Protein 7OTF (pdb70)

Organism: Homo sapiens (NCBI:txid9606)

Sequence (392 aa):
LPEHWTDMNHQLFCCCMVQLEPGQSEYNTIKDDKFTRTCSSYAIEKIERRIQNAFLWQQSYQVKKKKRQMDIKNDHKNNERRLLFHGTDADSVPYVNQQHGFNRSCKNAVSYGKGTYFAVDASYSAKDTTYSKPDSNGRKHMYVVRRVLTGVFTKGRRAGLVTPPPKNPHNPTDLFDSVTNNTRSPKLFVVFFDDNNQAYPEYLITFTALPEEHWTDMNHQLFCCMVQLEPGQSEYNTTIKDKFTTRTCCSSYAIEKIERIQNAFLWQQSYQVKKRQMDIKNDHKKNNERLLFHGTDADSVPYVNQQHGFNRSCAGKNAVSYGKGTYFAVDASYSAKDTTYSKPDSNGRKHMYVVRVLTGVFTKKGRRRAGLVTPPPKKNPHNPTDLFDSVTNNTRSSPKLFVVFFDNQAYPEYLITFTA

Solvent-accessible surface area: 19143 Å² total; per-residue (Å²): 126,22,173,80,22,74,125,23,115,192,120,73,71,33,50,36,115,12,102,86,59,110,92,45,22,55,67,8,62,85,74,0,45,185,48,1,89,94,66,54,43,85,63,0,23,5,0,0,1,0,34,16,38,67,11,1,36,14,57,44,138,8,2,29,105,83,19,131,73,77,125,2,47,101,60,5,13,34,8,14,42,33,133,37,18,70,38,10,13,57,55,2,20,16,31,38,113,162,64,81,70,58,60,0,114,10,15,50,2,6,49,22,0,47,96,4,2,100,86,92,59,0,123,49,42,125,107,30,92,4,18,0,0,0,0,63,0,0,1,10,51,41,30,131,4,143,81,45,19,47,20,3,15,47,82,71,111,170,77,86,26,60,20,38,10,0,0,0,38,66,72,234,68,23,104,29,0,0,5,0,46,15,20,2,10,0,0,11,10,6,0,4,0,45,108,111,30,173,124,29,60,134,24,114,175,130,73,64,34,50,29,116,16,112,91,61,114,87,51,16,59,86,8,84,78,51,0,40,170,50,4,99,95,60,58,33,82,70,0,24,21,1,0,2,2,34,21,32,71,18,1,51,35,43,55,161,13,17,51,76,100,18,104,177,114,144,4,55,92,62,5,1,33,8,16,42,35,133,38,18,72,43,10,15,63,56,3,24,12,19,41,78,46,63,168,13,101,85,23,36,2,123,2,8,29,2,3,45,24,0,47,62,4,3,112,84,120,56,0,126,48,46,122,110,35,90,6,18,0,0,0,0,64,0,0,0,7,41,40,32,121,7,147,46,45,7,50,24,1,26,50,85,76,107,169,74,85,24,63,17,38,11,0,0,0,28,60,67,121,67,30,105,8,0,0,5,0,42,10,37,10,10,0,0,19,17,6,0,7,0,34,120

InterPro domains:
  IPR002589 Macro domain [PF01661] (111-221)
  IPR002589 Macro domain [PF01661] (322-420)
  IPR002589 Macro domain [PS51154] (78-267)
  IPR002589 Macro domain [PS51154] (293-464)
  IPR002589 Macro domain [SM00506] (90-223)
  IPR002589 Macro domain [SM00506] (305-424)
  IPR012317 Poly(ADP-ribose) polymerase, catalytic domain [PF00644] (504-676)
  IPR012317 Poly(ADP-ribose) polymerase, catalytic domain [PS51059] (482-678)
  IPR043472 Macro domain-like [G3DSA:3.40.220.10] (54-269)
  IPR043472 Macro domain-like [G3DSA:3.40.220.10] (292-470)
  IPR043472 Macro domain-like [SSF52949] (75-265)
  IPR043472 Macro domain-like [SSF52949] (270-463)
  IPR052056 Mono-ADP-ribosyltransferase ARTD/PARP [PTHR14453] (480-677)

Nearest PDB structures (foldseek):
  7otf-assembly1_A  TM=1.005E+00  e=1.708E-47  Homo sapiens
  7z41-assembly1_A  TM=1.001E+00  e=9.135E-45  Homo sapiens
  3gey-assembly2_C  TM=9.813E-01  e=4.286E-42  Homo sapiens
  3se2-assembly2_B  TM=9.744E-01  e=9.469E-32  Homo sapiens
  6we2-assembly2_B  TM=9.718E-01  e=7.592E-30  Homo sapiens

Radius of gyration: 22.23 Å; Cα contacts (8 Å, |Δi|>4): 892; chains: 2; bounding box: 57×58×55 Å

Secondary structure (DSSP, 8-state):
--TTSPP-TT-SEEEEE--TTSHHHHHHHHHHHHHHTTSEEEEEEEEEEHHHHHHHHHHHHHHHHHHTSS---EEEEEEE-GGGHHHHHHH---TT-----TT-SSEEEESSHHHHTSTTTS---TTS-EEEEEEEE---SEEE--TT-SSPPBSSTTSTTSB-SEEES-SSS-SEEEE-STTSEEEEEEEEEE-/--TTSPP-TT-SEEEEE--TTSHHHHHHHHHHHHHHTTSEEEEEEEEEEHHHHHHHHHHHHHHHHHHSS---EEEEEEEE-GGGHHHHHHH---GGGPPPPSS-SSSSEEEESSHHHHTSTTTS---TTS-EEEEEEEEE--SEEE--TT-SSPPBSSTTSTTSB-SEEES-SSS--EEEE-STTSEEEEEEEEEE-

Foldseek 3Di:
DDPPDDDDPPDQWDKAWDDPPDPVNVVVVCLQCVFPVVWFFPTKIFTRHNVLVVLLVVVQVVLCVLLVHNPQKDKFKFWAEPVCVVVCSHQNFDLVDQDDQFQESFGKTFSHNNVNPPCSTQPQDPVQKGKMFTKIFRQRAEEAGGYHHLAAAAPDPVPGVRGRQWYANDPVDGGMIGGRDRSGMRRGMMTIIHD/DDPPDDDPVPDQWDWAWDDPPPPVVVVVVCQQCVQPVVWFFPTKTFIRGNVLVVLLVVVVVVLCVVQPPDPQKDWFKFWAEPVCVVVCSHFNFDLVPDDQDPAALESFGKTFSHNNVSPPCVTQPQDPVQKGKMFTKIARQRAEEAGHHHHLAAAAPDPVPGVRGRQWYANDPVDGGMIGGNDGSRMRRTMMTIIHD

Structure (mmCIF, N/CA/C/O backbone):
data_7OTF
#
_entry.id   7OTF
#
_cell.length_a   45.310
_cell.length_b   68.630
_cell.length_c   158.650
_cell.angle_alpha   90.000
_cell.angle_beta   90.000
_cell.angle_gamma   90.000
#
_symmetry.space_group_name_H-M   'P 21 21 21'
#
loop_
_entity.id
_entity.type
_entity.pdbx_description
1 polymer 'Protein mono-ADP-ribosyltransferase PARP15'
2 non-polymer 8-[(3-bromophenyl)methoxy]-4~{H}-thieno[2,3-c]isoquinolin-5-one
3 non-polymer 'DIMETHYL SULFOXIDE'
4 water water
#
loop_
_atom_site.group_PDB
_atom_site.id
_atom_site.type_symbol
_atom_site.label_atom_id
_atom_site.label_alt_id
_atom_site.label_comp_id
_atom_site.label_asym_id
_atom_site.label_entity_id
_atom_site.label_seq_id
_atom_site.pdbx_PDB_ins_code
_atom_site.Cartn_x
_atom_site.Cartn_y
_atom_site.Cartn_z
_atom_site.occupancy
_atom_site.B_iso_or_equiv
_atom_site.auth_seq_id
_atom_site.auth_comp_id
_atom_site.auth_asym_id
_atom_site.auth_atom_id
_atom_site.pdbx_PDB_model_num
ATOM 1 N N . LEU A 1 25 ? 36.504 -3.643 19.988 1.00 49.60 482 LEU A N 1
ATOM 2 C CA . LEU A 1 25 ? 36.362 -2.255 19.411 1.00 36.37 482 LEU A CA 1
ATOM 3 C C . LEU A 1 25 ? 37.048 -2.192 18.049 1.00 36.54 482 LEU A C 1
ATOM 4 O O . LEU A 1 25 ? 38.097 -2.800 17.844 1.00 45.53 482 LEU A O 1
ATOM 9 N N . PRO A 1 26 ? 36.474 -1.430 17.094 1.00 33.60 483 PRO A N 1
ATOM 10 C CA . PRO A 1 26 ? 36.901 -1.442 15.694 1.00 35.13 483 PRO A CA 1
ATOM 11 C C . PRO A 1 26 ? 38.376 -1.087 15.478 1.00 34.23 483 PRO A C 1
ATOM 12 O O . PRO A 1 26 ? 38.892 -0.247 16.185 1.00 33.13 483 PRO A O 1
ATOM 16 N N . GLU A 1 27 ? 38.986 -1.699 14.461 1.00 42.23 484 GLU A N 1
ATOM 17 C CA . GLU A 1 27 ? 40.442 -1.616 14.175 1.00 44.10 484 GLU A CA 1
ATOM 18 C C . GLU A 1 27 ? 40.835 -0.168 13.894 1.00 41.49 484 GLU A C 1
ATOM 19 O O . GLU A 1 27 ? 41.937 0.219 14.288 1.00 44.39 484 GLU A O 1
ATOM 25 N N . HIS A 1 28 ? 39.962 0.604 13.244 1.00 34.18 485 HIS A N 1
ATOM 26 C CA . HIS A 1 28 ? 40.276 1.980 12.777 1.00 32.97 485 HIS A CA 1
ATOM 27 C C . HIS A 1 28 ? 40.146 2.989 13.923 1.00 30.57 485 HIS A C 1
ATOM 28 O O . HIS A 1 28 ? 40.577 4.151 13.745 1.00 29.55 485 HIS A O 1
ATOM 35 N N . TRP A 1 29 ? 39.613 2.585 15.073 1.00 28.04 486 TRP A N 1
ATOM 36 C CA . TRP A 1 29 ? 39.626 3.453 16.274 1.00 22.34 486 TRP A CA 1
ATOM 37 C C . TRP A 1 29 ? 41.073 3.663 16.692 1.00 24.09 486 TRP A C 1
ATOM 38 O O . TRP A 1 29 ? 41.916 2.784 16.432 1.00 32.44 486 TRP A O 1
ATOM 49 N N . THR A 1 30 ? 41.333 4.770 17.358 1.00 21.56 487 THR A N 1
ATOM 50 C CA . THR A 1 30 ? 42.672 5.006 17.912 1.00 23.02 487 THR A CA 1
ATOM 51 C C . THR A 1 30 ? 42.619 4.748 19.418 1.00 22.79 487 THR A C 1
ATOM 52 O O . THR A 1 30 ? 41.532 4.725 20.019 1.00 25.87 487 THR A O 1
ATOM 56 N N . ASP A 1 31 ? 43.786 4.544 20.002 1.00 23.75 488 ASP A N 1
ATOM 57 C CA . ASP A 1 31 ? 43.910 4.144 21.423 1.00 25.85 488 ASP A CA 1
ATOM 58 C C . ASP A 1 31 ? 43.306 5.223 22.310 1.00 26.95 488 ASP A C 1
ATOM 59 O O . ASP A 1 31 ? 43.485 6.431 22.020 1.00 30.95 488 ASP A O 1
ATOM 64 N N . MET A 1 32 ? 42.669 4.793 23.396 1.00 29.37 489 MET A N 1
ATOM 65 C CA . MET A 1 32 ? 41.997 5.715 24.336 1.00 32.92 489 MET A CA 1
ATOM 66 C C . MET A 1 32 ? 42.590 5.659 25.743 1.00 29.29 489 MET A C 1
ATOM 67 O O . MET A 1 32 ? 41.912 6.146 26.661 1.00 31.08 489 MET A O 1
ATOM 72 N N . ASN A 1 33 ? 43.813 5.158 25.913 1.00 29.93 490 ASN A N 1
ATOM 73 C CA . ASN A 1 33 ? 44.506 5.157 27.226 1.00 27.57 490 ASN A CA 1
ATOM 74 C C . ASN A 1 33 ? 43.565 4.562 28.273 1.00 27.84 490 ASN A C 1
ATOM 75 O O . ASN A 1 33 ? 43.411 5.192 29.326 1.00 32.61 490 ASN A O 1
ATOM 80 N N . HIS A 1 34 ? 42.939 3.418 27.956 1.00 26.80 491 HIS A N 1
ATOM 81 C CA . HIS A 1 34 ? 42.088 2.593 28.863 1.00 30.15 491 HIS A CA 1
ATOM 82 C C . HIS A 1 34 ? 40.798 3.326 29.228 1.00 32.73 491 HIS A C 1
ATOM 83 O O . HIS A 1 34 ? 40.128 2.872 30.176 1.00 43.66 491 HIS A O 1
ATOM 90 N N . GLN A 1 35 ? 40.428 4.381 28.495 1.00 28.05 492 GLN A N 1
ATOM 91 C CA . GLN A 1 35 ? 39.116 5.050 28.690 1.00 24.85 492 GLN A CA 1
ATOM 92 C C . GLN A 1 35 ? 38.092 4.526 27.690 1.00 22.75 492 GLN A C 1
ATOM 93 O O . GLN A 1 35 ? 38.470 3.857 26.735 1.00 26.19 492 GLN A O 1
ATOM 99 N N . LEU A 1 36 ? 36.830 4.869 27.902 1.00 23.50 493 LEU A N 1
ATOM 100 C CA . LEU A 1 36 ? 35.697 4.247 27.169 1.00 25.80 493 LEU A CA 1
ATOM 101 C C . LEU A 1 36 ? 35.002 5.251 26.244 1.00 22.81 493 LEU A C 1
ATOM 102 O O . LEU A 1 36 ? 34.090 4.831 25.521 1.00 24.84 493 LEU A O 1
ATOM 107 N N . PHE A 1 37 ? 35.404 6.514 26.260 1.00 23.21 494 PHE A N 1
ATOM 108 C CA . PHE A 1 37 ? 34.766 7.558 25.431 1.00 22.09 494 PHE A CA 1
ATOM 109 C C . PHE A 1 37 ? 35.793 8.592 25.003 1.00 22.46 494 PHE A C 1
ATOM 110 O O . PHE A 1 37 ? 36.523 9.148 25.828 1.00 25.49 494 PHE A O 1
ATOM 118 N N . CYS A 1 38 ? 35.867 8.819 23.710 1.00 20.17 495 CYS A N 1
ATOM 119 C CA A CYS A 1 38 ? 36.677 9.941 23.194 0.25 21.52 495 CYS A CA 1
ATOM 120 C CA B CYS A 1 38 ? 36.765 9.851 23.132 0.25 19.51 495 CYS A CA 1
ATOM 121 C CA C CYS A 1 38 ? 36.766 9.846 23.125 0.50 21.30 495 CYS A CA 1
ATOM 122 C C . CYS A 1 38 ? 36.169 10.361 21.818 1.00 20.40 495 CYS A C 1
ATOM 123 O O . CYS A 1 38 ? 35.664 9.537 21.063 1.00 21.37 495 CYS A O 1
ATOM 130 N N . MET A 1 39 ? 36.271 11.658 21.589 1.00 20.17 496 MET A N 1
ATOM 131 C CA . MET A 1 39 ? 35.962 12.272 20.290 1.00 18.89 496 MET A CA 1
ATOM 132 C C . MET A 1 39 ? 37.302 12.525 19.613 1.00 18.83 496 MET A C 1
ATOM 133 O O . MET A 1 39 ? 38.106 13.292 20.170 1.00 22.82 496 MET A O 1
ATOM 138 N N . VAL A 1 40 ? 37.528 11.935 18.450 1.00 18.45 497 VAL A N 1
ATOM 139 C CA . VAL A 1 40 ? 38.863 12.004 17.794 1.00 18.83 497 VAL A CA 1
ATOM 140 C C . VAL A 1 40 ? 38.720 12.851 16.525 1.00 19.23 497 VAL A C 1
ATOM 141 O O . VAL A 1 40 ? 38.045 12.413 15.575 1.00 20.61 497 VAL A O 1
ATOM 145 N N . GLN A 1 41 ? 39.383 14.006 16.476 1.00 20.12 498 GLN A N 1
ATOM 146 C CA . GLN A 1 41 ? 39.357 14.839 15.254 1.00 20.59 498 GLN A CA 1
ATOM 147 C C . GLN A 1 41 ? 40.114 14.102 14.152 1.00 20.22 498 GLN A C 1
ATOM 148 O O . GLN A 1 41 ? 41.267 13.675 14.384 1.00 22.30 498 GLN A O 1
ATOM 154 N N . LEU A 1 42 ? 39.514 13.957 12.985 1.00 20.36 499 LEU A N 1
ATOM 155 C CA . LEU A 1 42 ? 40.121 13.237 11.848 1.00 22.30 499 LEU A CA 1
ATOM 156 C C . LEU A 1 42 ? 41.110 14.153 11.157 1.00 25.27 499 LEU A C 1
ATOM 157 O O . LEU A 1 42 ? 40.876 15.386 11.095 1.00 24.81 499 LEU A O 1
ATOM 162 N N . GLU A 1 43 ? 42.153 13.516 10.632 1.00 25.77 500 GLU A N 1
ATOM 163 C CA . GLU A 1 43 ? 43.185 14.119 9.781 1.00 29.50 500 GLU A CA 1
ATOM 164 C C . GLU A 1 43 ? 42.638 14.298 8.374 1.00 28.19 500 GLU A C 1
ATOM 165 O O . GLU A 1 43 ? 42.379 13.309 7.687 1.00 30.43 500 GLU A O 1
ATOM 171 N N . PRO A 1 44 ? 42.487 15.552 7.896 1.00 28.06 501 PRO A N 1
ATOM 172 C CA . PRO A 1 44 ? 42.141 15.803 6.499 1.00 31.02 501 PRO A CA 1
ATOM 173 C C . PRO A 1 44 ? 43.126 15.113 5.540 1.00 34.40 501 PRO A C 1
ATOM 174 O O . PRO A 1 44 ? 44.321 15.022 5.832 1.00 39.39 501 PRO A O 1
ATOM 178 N N . GLY A 1 45 ? 42.595 14.614 4.429 1.00 29.39 502 GLY A N 1
ATOM 179 C CA . GLY A 1 45 ? 43.381 14.044 3.325 1.00 30.13 502 GLY A CA 1
ATOM 180 C C . GLY A 1 45 ? 43.703 12.573 3.526 1.00 29.13 502 GLY A C 1
ATOM 181 O O . GLY A 1 45 ? 44.205 11.977 2.577 1.00 35.26 502 GLY A O 1
ATOM 182 N N . GLN A 1 46 ? 43.380 11.996 4.686 1.00 30.55 503 GLN A N 1
ATOM 183 C CA . GLN A 1 46 ? 43.537 10.543 4.938 1.00 30.74 503 GLN A CA 1
ATOM 184 C C . GLN A 1 46 ? 42.251 9.834 4.550 1.00 31.78 503 GLN A C 1
ATOM 185 O O . GLN A 1 46 ? 41.210 10.502 4.493 1.00 30.05 503 GLN A O 1
ATOM 191 N N . SER A 1 47 ? 42.352 8.550 4.240 1.00 30.19 504 SER A N 1
ATOM 192 C CA . SER A 1 47 ? 41.292 7.716 3.625 1.00 34.72 504 SER A CA 1
ATOM 193 C C . SER A 1 47 ? 39.987 7.892 4.405 1.00 30.19 504 SER A C 1
ATOM 194 O O . SER A 1 47 ? 38.942 8.078 3.787 1.00 31.55 504 SER A O 1
ATOM 197 N N . GLU A 1 48 ? 40.053 7.856 5.730 1.00 26.62 505 GLU A N 1
ATOM 198 C CA . GLU A 1 48 ? 38.834 7.863 6.568 1.00 23.97 505 GLU A CA 1
ATOM 199 C C . GLU A 1 48 ? 38.106 9.210 6.410 1.00 25.10 505 GLU A C 1
ATOM 200 O O . GLU A 1 48 ? 36.913 9.241 6.113 1.00 25.68 505 GLU A O 1
ATOM 206 N N . TYR A 1 49 ? 38.803 10.313 6.638 1.00 21.66 506 TYR A N 1
ATOM 207 C CA . TYR A 1 49 ? 38.249 11.679 6.481 1.00 22.81 506 TYR A CA 1
ATOM 208 C C . TYR A 1 49 ? 37.694 11.830 5.064 1.00 23.20 506 TYR A C 1
ATOM 209 O O . TYR A 1 49 ? 36.587 12.349 4.889 1.00 22.07 506 TYR A O 1
ATOM 218 N N . ASN A 1 50 ? 38.444 11.389 4.060 1.00 24.88 507 ASN A N 1
ATOM 219 C CA . ASN A 1 50 ? 38.040 11.560 2.644 1.00 25.85 507 ASN A CA 1
ATOM 220 C C . ASN A 1 50 ? 36.705 10.849 2.403 1.00 24.73 507 ASN A C 1
ATOM 221 O O . ASN A 1 50 ? 35.845 11.399 1.709 1.00 24.60 507 ASN A O 1
ATOM 226 N N . THR A 1 51 ? 36.551 9.655 2.946 1.00 24.87 508 THR A N 1
ATOM 227 C CA . THR A 1 51 ? 35.370 8.791 2.723 1.00 26.49 508 THR A CA 1
ATOM 228 C C . THR A 1 51 ? 34.179 9.526 3.334 1.00 22.13 508 THR A C 1
ATOM 229 O O . THR A 1 51 ? 33.144 9.642 2.670 1.00 22.45 508 THR A O 1
ATOM 233 N N . ILE A 1 52 ? 34.337 10.060 4.542 1.00 21.35 509 ILE A N 1
ATOM 234 C CA . ILE A 1 52 ? 33.171 10.687 5.227 1.00 21.19 509 ILE A CA 1
ATOM 235 C C . ILE A 1 52 ? 32.864 12.027 4.550 1.00 20.78 509 ILE A C 1
ATOM 236 O O . ILE A 1 52 ? 31.699 12.374 4.356 1.00 20.59 509 ILE A O 1
ATOM 241 N N . LYS A 1 53 ? 33.887 12.778 4.196 1.00 19.63 510 LYS A N 1
ATOM 242 C CA . LYS A 1 53 ? 33.661 14.083 3.554 1.00 20.35 510 LYS A CA 1
ATOM 243 C C . LYS A 1 53 ? 32.915 13.886 2.232 1.00 20.71 510 LYS A C 1
ATOM 244 O O . LYS A 1 53 ? 31.973 14.662 1.968 1.00 23.13 510 LYS A O 1
ATOM 250 N N . ASP A 1 54 ? 33.282 12.877 1.447 1.00 19.71 511 ASP A N 1
ATOM 251 C CA A ASP A 1 54 ? 32.625 12.568 0.147 0.50 20.39 511 ASP A CA 1
ATOM 252 C CA B ASP A 1 54 ? 32.629 12.554 0.149 0.50 19.80 511 ASP A CA 1
ATOM 253 C C . ASP A 1 54 ? 31.134 12.265 0.364 1.00 21.15 511 ASP A C 1
ATOM 254 O O . ASP A 1 54 ? 30.322 12.640 -0.497 1.00 21.13 511 ASP A O 1
ATOM 263 N N . LYS A 1 55 ? 30.783 11.559 1.440 1.00 20.94 512 LYS A N 1
ATOM 264 C CA . LYS A 1 55 ? 29.361 11.208 1.692 1.00 19.58 512 LYS A CA 1
ATOM 265 C C . LYS A 1 55 ? 28.572 12.507 1.884 1.00 19.37 512 LYS A C 1
ATOM 266 O O . LYS A 1 55 ? 27.421 12.606 1.453 1.00 21.34 512 LYS A O 1
ATOM 272 N N . PHE A 1 56 ? 29.168 13.458 2.591 1.00 18.92 513 PHE A N 1
ATOM 273 C CA . PHE A 1 56 ? 28.578 14.790 2.859 1.00 18.65 513 PHE A CA 1
ATOM 274 C C . PHE A 1 56 ? 28.546 15.618 1.578 1.00 18.75 513 PHE A C 1
ATOM 275 O O . PHE A 1 56 ? 27.452 16.165 1.266 1.00 19.10 513 PHE A O 1
ATOM 283 N N . THR A 1 57 ? 29.644 15.700 0.828 1.00 21.73 514 THR A N 1
ATOM 284 C CA . THR A 1 57 ? 29.719 16.582 -0.384 1.00 20.62 514 THR A CA 1
ATOM 285 C C . THR A 1 57 ? 28.906 16.088 -1.546 1.00 20.47 514 THR A C 1
ATOM 286 O O . THR A 1 57 ? 28.592 16.912 -2.397 1.00 20.00 514 THR A O 1
ATOM 290 N N . ARG A 1 58 ? 28.486 14.845 -1.496 1.00 21.15 515 ARG A N 1
ATOM 291 C CA . ARG A 1 58 ? 27.611 14.297 -2.549 1.00 24.16 515 ARG A CA 1
ATOM 292 C C . ARG A 1 58 ? 26.383 15.210 -2.649 1.00 22.78 515 ARG A C 1
ATOM 293 O O . ARG A 1 58 ? 25.918 15.453 -3.752 1.00 26.22 515 ARG A O 1
ATOM 301 N N . THR A 1 59 ? 25.876 15.719 -1.528 1.00 20.84 516 THR A N 1
ATOM 302 C CA . THR A 1 59 ? 24.688 16.614 -1.548 1.00 21.18 516 THR A CA 1
ATOM 303 C C . THR A 1 59 ? 24.909 17.981 -0.869 1.00 20.77 516 THR A C 1
ATOM 304 O O . THR A 1 59 ? 24.023 18.827 -1.044 1.00 21.47 516 THR A O 1
ATOM 308 N N . CYS A 1 60 ? 26.043 18.226 -0.197 1.00 18.62 517 CYS A N 1
ATOM 309 C CA . CYS A 1 60 ? 26.305 19.463 0.588 1.00 19.61 517 CYS A CA 1
ATOM 310 C C . CYS A 1 60 ? 27.627 20.092 0.143 1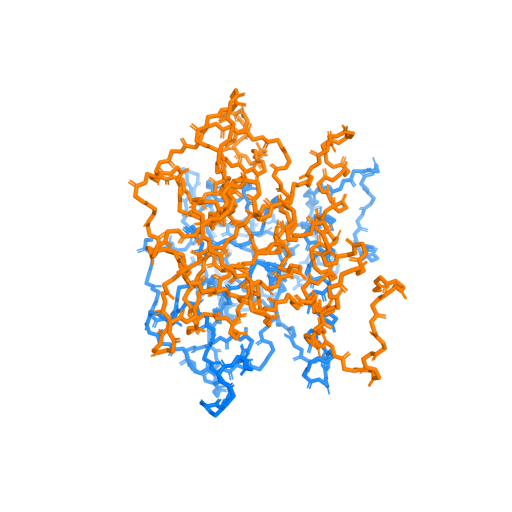.00 18.15 517 CYS A C 1
ATOM 311 O O . CYS A 1 60 ? 28.311 20.674 0.981 1.00 19.71 517 CYS A O 1
ATOM 314 N N . SER A 1 61 ? 27.898 20.068 -1.151 1.00 19.52 518 SER A N 1
ATOM 315 C CA . SER A 1 61 ? 29.179 20.601 -1.678 1.00 17.53 518 SER A CA 1
ATOM 316 C C . SER A 1 61 ? 29.235 22.125 -1.534 1.00 18.84 518 SER A C 1
ATOM 317 O O . SER A 1 61 ? 30.333 22.644 -1.657 1.00 21.56 518 SER A O 1
ATOM 320 N N . SER A 1 62 ? 28.116 22.827 -1.292 1.00 19.89 519 SER A N 1
ATOM 321 C CA . SER A 1 62 ? 28.119 24.315 -1.155 1.00 20.66 519 SER A CA 1
ATOM 322 C C . SER A 1 62 ? 28.428 24.742 0.286 1.00 20.34 519 SER A C 1
ATOM 323 O O . SER A 1 62 ? 28.572 25.943 0.528 1.00 23.43 519 SER A O 1
ATOM 326 N N . TYR A 1 63 ? 28.553 23.804 1.220 1.00 19.46 520 TYR A N 1
ATOM 327 C CA . TYR A 1 63 ? 28.832 24.121 2.639 1.00 21.45 520 TYR A CA 1
ATOM 328 C C . TYR A 1 63 ? 30.348 24.214 2.859 1.00 22.37 520 TYR A C 1
ATOM 329 O O . TYR A 1 63 ? 31.127 24.006 1.914 1.00 24.56 520 TYR A O 1
ATOM 338 N N . ALA A 1 64 ? 30.740 24.605 4.067 1.00 25.94 521 ALA A N 1
ATOM 339 C CA . ALA A 1 64 ? 32.145 24.668 4.505 1.00 25.35 521 ALA A CA 1
ATOM 340 C C . ALA A 1 64 ? 32.322 23.731 5.690 1.00 24.15 521 ALA A C 1
ATOM 341 O O . ALA A 1 64 ? 31.650 23.930 6.710 1.00 24.87 521 ALA A O 1
ATOM 343 N N . ILE A 1 65 ? 33.233 22.767 5.565 1.00 23.92 522 ILE A N 1
ATOM 344 C CA . ILE A 1 65 ? 33.510 21.779 6.639 1.00 23.60 522 ILE A CA 1
ATOM 345 C C . ILE A 1 65 ? 34.606 22.365 7.522 1.00 21.40 522 ILE A C 1
ATOM 346 O O . ILE A 1 65 ? 35.712 22.620 7.026 1.00 29.04 522 ILE A O 1
ATOM 351 N N . GLU A 1 66 ? 34.306 22.546 8.803 1.00 22.24 523 GLU A N 1
ATOM 352 C CA . GLU A 1 66 ? 35.312 22.981 9.802 1.00 22.01 523 GLU A CA 1
ATOM 353 C C . GLU A 1 66 ? 36.128 21.775 10.263 1.00 21.40 523 GLU A C 1
ATOM 354 O O . GLU A 1 66 ? 37.361 21.849 10.325 1.00 25.24 523 GLU A O 1
ATOM 360 N N . LYS A 1 67 ? 35.460 20.703 10.654 1.00 18.94 524 LYS A N 1
ATOM 361 C CA . LYS A 1 67 ? 36.148 19.471 11.110 1.00 20.59 524 LYS A CA 1
ATOM 362 C C . LYS A 1 67 ? 35.184 18.289 11.090 1.00 18.79 524 LYS A C 1
ATOM 363 O O . LYS A 1 67 ? 33.950 18.472 11.002 1.00 18.64 524 LYS A O 1
ATOM 369 N N . ILE A 1 68 ? 35.772 17.116 11.116 1.00 18.37 525 ILE A N 1
ATOM 370 C CA . ILE A 1 68 ? 35.053 15.830 11.241 1.00 17.54 525 ILE A CA 1
ATOM 371 C C . ILE A 1 68 ? 35.670 15.100 12.421 1.00 17.10 525 ILE A C 1
ATOM 372 O O . ILE A 1 68 ? 36.893 14.979 12.472 1.00 20.31 525 ILE A O 1
ATOM 377 N N . GLU A 1 69 ? 34.841 14.612 13.327 1.00 17.99 526 GLU A N 1
ATOM 378 C CA . GLU A 1 69 ? 35.298 13.848 14.499 1.00 17.30 526 GLU A CA 1
ATOM 379 C C . GLU A 1 69 ? 34.734 12.439 14.448 1.00 16.76 526 GLU A C 1
ATOM 380 O O . GLU A 1 69 ? 33.555 12.273 14.166 1.00 17.95 526 GLU A O 1
ATOM 386 N N . ARG A 1 70 ? 35.561 11.467 14.786 1.00 17.38 527 ARG A N 1
ATOM 387 C CA A ARG A 1 70 ? 35.112 10.077 15.001 0.50 17.95 527 ARG A CA 1
ATOM 388 C CA B ARG A 1 70 ? 35.162 10.063 15.014 0.50 17.78 527 ARG A CA 1
ATOM 389 C C . ARG A 1 70 ? 34.672 9.939 16.458 1.00 18.22 527 ARG A C 1
ATOM 390 O O . ARG A 1 70 ? 35.411 10.314 17.372 1.00 19.16 527 ARG A O 1
ATOM 405 N N . ILE A 1 71 ? 33.469 9.418 16.642 1.00 17.08 528 ILE A N 1
ATOM 406 C CA . ILE A 1 71 ? 32.901 9.181 17.986 1.00 17.00 528 ILE A CA 1
ATOM 407 C C . ILE A 1 71 ? 33.316 7.782 18.431 1.00 16.47 528 ILE A C 1
ATOM 408 O O . ILE A 1 71 ? 32.914 6.790 17.791 1.00 18.17 528 ILE A O 1
ATOM 413 N N . GLN A 1 72 ? 34.133 7.708 19.473 1.00 16.66 529 GLN A N 1
ATOM 414 C CA . GLN A 1 72 ? 34.550 6.410 20.037 1.00 17.74 529 GLN A CA 1
ATOM 415 C C . GLN A 1 72 ? 33.871 6.254 21.385 1.00 16.73 529 GLN A C 1
ATOM 416 O O . GLN A 1 72 ? 34.365 6.755 22.379 1.00 18.45 529 GLN A O 1
ATOM 422 N N . ASN A 1 73 ? 32.711 5.608 21.378 1.00 17.26 530 ASN A N 1
ATOM 423 C CA . ASN A 1 73 ? 31.923 5.433 22.611 1.00 17.56 530 ASN A CA 1
ATOM 424 C C . ASN A 1 73 ? 31.742 3.923 22.814 1.00 16.96 530 ASN A C 1
ATOM 425 O O . ASN A 1 73 ? 30.930 3.305 22.111 1.00 17.60 530 ASN A O 1
ATOM 430 N N . ALA A 1 74 ? 32.580 3.318 23.653 1.00 18.12 531 ALA A N 1
ATOM 431 C CA . ALA A 1 74 ? 32.652 1.846 23.780 1.00 18.48 531 ALA A CA 1
ATOM 432 C C . ALA A 1 74 ? 31.284 1.311 24.189 1.00 17.38 531 ALA A C 1
ATOM 433 O O . ALA A 1 74 ? 30.878 0.299 23.640 1.00 19.02 531 ALA A O 1
ATOM 435 N N . PHE A 1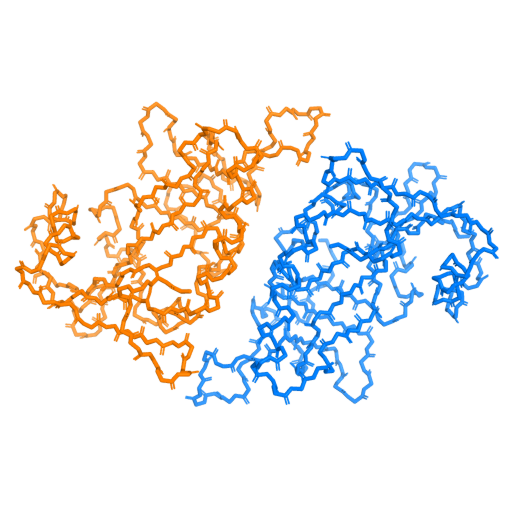 75 ? 30.638 1.949 25.151 1.00 17.15 532 PHE A N 1
ATOM 436 C CA . PHE A 1 75 ? 29.353 1.432 25.671 1.00 16.85 532 PHE A CA 1
ATOM 437 C C . PHE A 1 75 ? 28.272 1.472 24.583 1.00 17.22 532 PHE A C 1
ATOM 438 O O . PHE A 1 75 ? 27.509 0.490 24.410 1.00 17.65 532 PHE A O 1
ATOM 446 N N . LEU A 1 76 ? 28.150 2.591 23.899 1.00 16.32 533 LEU A N 1
ATOM 447 C CA . LEU A 1 76 ? 27.130 2.715 22.835 1.00 16.98 533 LEU A CA 1
ATOM 448 C C . LEU A 1 76 ? 27.420 1.711 21.731 1.00 16.97 533 LEU A C 1
ATOM 449 O O . LEU A 1 76 ? 26.480 1.127 21.160 1.00 17.52 533 LEU A O 1
ATOM 454 N N . TRP A 1 77 ? 28.700 1.540 21.409 1.00 16.54 534 TRP A N 1
ATOM 455 C CA . TRP A 1 77 ? 29.082 0.611 20.328 1.00 17.70 534 TRP A CA 1
ATOM 456 C C . TRP A 1 77 ? 28.663 -0.809 20.736 1.00 15.60 534 TRP A C 1
ATOM 457 O O . TRP A 1 77 ? 28.124 -1.541 19.903 1.00 17.51 534 TRP A O 1
ATOM 468 N N . GLN A 1 78 ? 28.986 -1.193 21.966 1.00 17.23 535 GLN A N 1
ATOM 469 C CA A GLN A 1 78 ? 28.675 -2.536 22.527 0.50 18.07 535 GLN A CA 1
ATOM 470 C CA B GLN A 1 78 ? 28.683 -2.558 22.443 0.50 16.50 535 GLN A CA 1
ATOM 471 C C . GLN A 1 78 ? 27.171 -2.816 22.377 1.00 15.87 535 GLN A C 1
ATOM 472 O O . GLN A 1 78 ? 26.764 -3.876 21.854 1.00 16.84 535 GLN A O 1
ATOM 483 N N . SER A 1 79 ? 26.348 -1.877 22.834 1.00 16.42 536 SER A N 1
ATOM 484 C CA . SER A 1 79 ? 24.880 -2.085 22.858 1.00 15.48 536 SER A CA 1
ATOM 485 C C . SER A 1 79 ? 24.352 -2.168 21.425 1.00 15.29 536 SER A C 1
ATOM 486 O O . SER A 1 79 ? 23.468 -2.992 21.121 1.00 16.88 536 SER A O 1
ATOM 489 N N . TYR A 1 80 ? 24.874 -1.344 20.541 1.00 15.87 537 TYR A N 1
ATOM 490 C CA . TYR A 1 80 ? 24.490 -1.332 19.120 1.00 16.47 537 TYR A CA 1
ATOM 491 C C . TYR A 1 80 ? 24.869 -2.662 18.470 1.00 16.46 537 TYR A C 1
ATOM 492 O O . TYR A 1 80 ? 24.095 -3.235 17.679 1.00 16.45 537 TYR A O 1
ATOM 501 N N . GLN A 1 81 ? 26.108 -3.119 18.706 1.00 16.72 538 GLN A N 1
ATOM 502 C CA . GLN A 1 81 ? 26.580 -4.372 18.070 1.00 16.65 538 GLN A CA 1
ATOM 503 C C . GLN A 1 81 ? 25.755 -5.565 18.557 1.00 16.51 538 GLN A C 1
ATOM 504 O O . GLN A 1 81 ? 25.512 -6.453 17.734 1.00 18.65 538 GLN A O 1
ATOM 510 N N . VAL A 1 82 ? 25.358 -5.583 19.824 1.00 16.48 539 VAL A N 1
ATOM 511 C CA . VAL A 1 82 ? 24.467 -6.667 20.310 1.00 17.61 539 VAL A CA 1
ATOM 512 C C . VAL A 1 82 ? 23.157 -6.608 19.520 1.00 16.54 539 VAL A C 1
ATOM 513 O O . VAL A 1 82 ? 22.679 -7.663 19.040 1.00 18.17 539 VAL A O 1
ATOM 517 N N . LYS A 1 83 ? 22.592 -5.419 19.340 1.00 16.73 540 LYS A N 1
ATOM 518 C CA A LYS A 1 83 ? 21.323 -5.302 18.581 0.25 16.16 540 LYS A CA 1
ATOM 519 C CA B LYS A 1 83 ? 21.331 -5.243 18.567 0.25 17.05 540 LYS A CA 1
ATOM 520 C CA C LYS A 1 83 ? 21.328 -5.293 18.580 0.50 16.93 540 LYS A CA 1
ATOM 521 C C . LYS A 1 83 ? 21.543 -5.717 17.122 1.00 15.85 540 LYS A C 1
ATOM 522 O O . LYS A 1 83 ? 20.654 -6.361 16.559 1.00 18.54 540 LYS A O 1
ATOM 538 N N . LYS A 1 84 ? 22.695 -5.390 16.542 1.00 16.69 541 LYS A N 1
ATOM 539 C CA . LYS A 1 84 ? 22.968 -5.810 15.152 1.00 16.18 541 LYS A CA 1
ATOM 540 C C . LYS A 1 84 ? 23.013 -7.338 15.071 1.00 17.21 541 LYS A C 1
ATOM 541 O O . LYS A 1 84 ? 22.433 -7.922 14.108 1.00 19.24 541 LYS A O 1
ATOM 547 N N . ARG A 1 85 ? 23.737 -7.979 15.984 1.00 17.24 542 ARG A N 1
ATOM 548 C CA . ARG A 1 85 ? 23.857 -9.456 15.950 1.00 19.06 542 ARG A CA 1
ATOM 549 C C . ARG A 1 85 ? 22.459 -10.068 16.078 1.00 17.82 542 ARG A C 1
ATOM 550 O O . ARG A 1 85 ? 22.160 -11.018 15.351 1.00 19.83 542 ARG A O 1
ATOM 558 N N . GLN A 1 86 ? 21.625 -9.516 16.955 1.00 17.69 543 GLN A N 1
ATOM 559 C CA . GLN A 1 86 ? 20.247 -10.020 17.144 1.00 17.99 543 GLN A CA 1
ATOM 560 C C . GLN A 1 86 ? 19.430 -9.808 15.860 1.00 18.89 543 GLN A C 1
ATOM 561 O O . GLN A 1 86 ? 18.728 -10.746 15.444 1.00 20.12 543 GLN A O 1
ATOM 567 N N . MET A 1 87 ? 19.514 -8.628 15.239 1.00 17.73 544 MET A N 1
ATOM 568 C CA . MET A 1 87 ? 18.725 -8.348 14.017 1.00 18.48 544 MET A CA 1
ATOM 569 C C . MET A 1 87 ? 19.223 -9.228 12.865 1.00 18.97 544 MET A C 1
ATOM 570 O O . MET A 1 87 ? 18.390 -9.715 12.059 1.00 21.20 544 MET A O 1
ATOM 575 N N . ASP A 1 88 ? 20.525 -9.514 12.814 1.00 19.91 545 ASP A N 1
ATOM 576 C CA . ASP A 1 88 ? 21.094 -10.395 11.761 1.00 22.10 545 ASP A CA 1
ATOM 577 C C . ASP A 1 88 ? 20.520 -11.811 11.944 1.00 22.13 545 ASP A C 1
ATOM 578 O O . ASP A 1 88 ? 20.169 -12.448 10.945 1.00 25.90 545 ASP A O 1
ATOM 583 N N . ILE A 1 89 ? 20.403 -12.278 13.185 1.00 21.66 546 ILE A N 1
ATOM 584 C CA . ILE A 1 89 ? 19.782 -13.604 13.463 1.00 23.71 546 ILE A CA 1
ATOM 585 C C . ILE A 1 89 ? 18.301 -13.553 13.073 1.00 24.01 546 ILE A C 1
ATOM 586 O O . ILE A 1 89 ? 17.832 -14.466 12.348 1.00 28.92 546 ILE A O 1
ATOM 591 N N . LYS A 1 90 ? 17.573 -12.550 13.559 1.00 24.05 547 LYS A N 1
ATOM 592 C CA . LYS A 1 90 ? 16.101 -12.494 13.402 1.00 24.86 547 LYS A CA 1
ATOM 593 C C . LYS A 1 90 ? 15.770 -12.482 11.911 1.00 24.72 547 LYS A C 1
ATOM 594 O O . LYS A 1 90 ? 14.804 -13.119 11.501 1.00 29.97 547 LYS A O 1
ATOM 600 N N . ASN A 1 91 ? 16.475 -11.656 11.146 1.00 24.90 548 ASN A N 1
ATOM 601 C CA . ASN A 1 91 ? 16.157 -11.400 9.721 1.00 26.42 548 ASN A CA 1
ATOM 602 C C . ASN A 1 91 ? 16.824 -12.443 8.826 1.00 29.49 548 ASN A C 1
ATOM 603 O O . ASN A 1 91 ? 16.459 -12.488 7.648 1.00 38.43 548 ASN A O 1
ATOM 608 N N . ASP A 1 92 ? 17.741 -13.248 9.369 1.00 29.95 549 ASP A N 1
ATOM 609 C CA . ASP A 1 92 ? 18.428 -14.372 8.670 1.00 38.07 549 ASP A CA 1
ATOM 610 C C . ASP A 1 92 ? 19.193 -13.816 7.463 1.00 38.42 549 ASP A C 1
ATOM 611 O O . ASP A 1 92 ? 19.157 -14.438 6.400 1.00 46.28 549 ASP A O 1
ATOM 616 N N . HIS A 1 93 ? 19.815 -12.646 7.623 1.00 42.59 550 HIS A N 1
ATOM 617 C CA . HIS A 1 93 ? 20.716 -11.996 6.631 1.00 45.13 550 HIS A CA 1
ATOM 618 C C . HIS A 1 93 ? 21.426 -10.840 7.334 1.00 50.81 550 HIS A C 1
ATOM 619 O O . HIS A 1 93 ? 20.916 -10.389 8.394 1.00 45.72 550 HIS A O 1
ATOM 626 N N . LYS A 1 94 ? 22.556 -10.398 6.773 1.00 56.36 551 LYS A N 1
ATOM 627 C CA . LYS A 1 94 ? 23.451 -9.375 7.378 1.00 58.97 551 LYS A CA 1
ATOM 628 C C . LYS A 1 94 ? 23.416 -8.091 6.537 1.00 54.67 551 LYS A C 1
ATOM 629 O O . LYS A 1 94 ? 24.466 -7.425 6.445 1.00 76.17 551 LYS A O 1
ATOM 631 N N . ASN A 1 95 ? 22.254 -7.746 5.971 1.00 48.89 552 ASN A N 1
ATOM 632 C CA . ASN A 1 95 ? 22.040 -6.483 5.209 1.00 44.77 552 ASN A CA 1
ATOM 633 C C . ASN A 1 95 ? 21.129 -5.542 6.006 1.00 28.50 552 ASN A C 1
ATOM 634 O O . ASN A 1 95 ? 20.254 -4.910 5.392 1.00 36.74 552 ASN A O 1
ATOM 639 N N . ASN A 1 96 ? 21.332 -5.388 7.317 1.00 22.14 553 ASN A N 1
ATOM 640 C CA . ASN A 1 96 ? 20.357 -4.636 8.157 1.00 20.34 553 ASN A CA 1
ATOM 641 C C . ASN A 1 96 ? 20.790 -3.207 8.482 1.00 17.66 553 ASN A C 1
ATOM 642 O O . ASN A 1 96 ? 20.013 -2.518 9.139 1.00 17.84 553 ASN A O 1
ATOM 647 N N . GLU A 1 97 ? 21.967 -2.797 8.046 1.00 18.42 554 GLU A N 1
ATOM 648 C CA . GLU A 1 97 ? 22.579 -1.514 8.452 1.00 18.87 554 GLU A CA 1
ATOM 649 C C . GLU A 1 97 ? 22.664 -0.577 7.249 1.00 19.43 554 GLU A C 1
ATOM 650 O O . GLU A 1 97 ? 22.974 -1.021 6.139 1.00 22.35 554 GLU A O 1
ATOM 656 N N . ARG A 1 98 ? 22.427 0.705 7.482 1.00 19.47 555 ARG A N 1
ATOM 657 C CA A ARG A 1 98 ? 22.500 1.823 6.499 0.50 17.39 555 ARG A CA 1
ATOM 658 C CA B ARG A 1 98 ? 22.889 1.666 6.471 0.50 19.87 555 ARG A CA 1
ATOM 659 C C . ARG A 1 98 ? 23.332 2.939 7.163 1.00 17.18 555 ARG A C 1
ATOM 660 O O . ARG A 1 98 ? 23.183 3.092 8.375 1.00 18.17 555 ARG A O 1
ATOM 675 N N . LEU A 1 99 ? 24.042 3.725 6.384 1.00 17.62 556 LEU A N 1
ATOM 676 C CA . LEU A 1 99 ? 24.701 4.924 6.914 1.00 16.76 556 LEU A CA 1
ATOM 677 C C . LEU A 1 99 ? 23.837 6.121 6.548 1.00 16.54 556 LEU A C 1
ATOM 678 O O . LEU A 1 99 ? 23.603 6.323 5.355 1.00 20.75 556 LEU A O 1
ATOM 683 N N . LEU A 1 100 ? 23.367 6.830 7.562 1.00 14.67 557 LEU A N 1
ATOM 684 C CA . LEU A 1 100 ? 22.397 7.935 7.394 1.00 14.39 557 LEU A CA 1
ATOM 685 C C . LEU A 1 100 ? 22.903 9.173 8.129 1.00 14.64 557 LEU A C 1
ATOM 686 O O . LEU A 1 100 ? 23.933 9.116 8.821 1.00 15.78 557 LEU A O 1
ATOM 691 N N . PHE A 1 101 ? 22.192 10.276 7.954 1.00 14.10 558 PHE A N 1
ATOM 692 C CA . PHE A 1 101 ? 22.595 11.566 8.547 1.00 15.00 558 PHE A CA 1
ATOM 693 C C . PHE A 1 101 ? 21.583 12.024 9.587 1.00 13.83 558 PHE A C 1
ATOM 694 O O . PHE A 1 101 ? 20.376 11.718 9.490 1.00 15.29 558 PHE A O 1
ATOM 702 N N . HIS A 1 102 ? 22.055 12.776 10.569 1.00 14.16 559 HIS A N 1
ATOM 703 C CA . HIS A 1 102 ? 21.184 13.384 11.588 1.00 15.01 559 HIS A CA 1
ATOM 704 C C . HIS A 1 102 ? 21.706 14.767 11.962 1.00 14.99 559 HIS A C 1
ATOM 705 O O . HIS A 1 102 ? 22.756 14.850 12.602 1.00 15.42 559 HIS A O 1
ATOM 712 N N . GLY A 1 103 ? 20.971 15.807 11.590 1.00 15.06 560 GLY A N 1
ATOM 713 C CA . GLY A 1 103 ? 21.261 17.201 11.983 1.00 15.70 560 GLY A CA 1
ATOM 714 C C . GLY A 1 103 ? 20.687 17.472 13.350 1.00 16.14 560 GLY A C 1
ATOM 715 O O . GLY A 1 103 ? 19.566 17.048 13.635 1.00 17.50 560 GLY A O 1
ATOM 716 N N . THR A 1 104 ? 21.401 18.178 14.207 1.00 16.54 561 THR A N 1
ATOM 717 C CA . THR A 1 104 ? 20.850 18.565 15.519 1.00 17.64 561 THR A CA 1
ATOM 718 C C . THR A 1 104 ? 21.445 19.893 15.948 1.00 18.40 561 THR A C 1
ATOM 719 O O . THR A 1 104 ? 22.364 20.378 15.280 1.00 19.08 561 THR A O 1
ATOM 723 N N . ASP A 1 105 ? 20.940 20.407 17.056 1.00 18.76 562 ASP A N 1
ATOM 724 C CA . ASP A 1 105 ? 21.411 21.688 17.631 1.00 19.95 562 ASP A CA 1
ATOM 725 C C . ASP A 1 105 ? 22.671 21.425 18.468 1.00 20.26 562 ASP A C 1
ATOM 726 O O . ASP A 1 105 ? 22.907 20.284 18.911 1.00 20.22 562 ASP A O 1
ATOM 731 N N . ALA A 1 106 ? 23.475 22.456 18.666 1.00 22.05 563 ALA A N 1
ATOM 732 C CA . ALA A 1 106 ? 24.719 22.378 19.451 1.00 21.55 563 ALA A CA 1
ATOM 733 C C . ALA A 1 106 ? 24.456 21.857 20.862 1.00 22.21 563 ALA A C 1
ATOM 734 O O . ALA A 1 106 ? 25.299 21.102 21.370 1.00 25.22 563 ALA A O 1
ATOM 736 N N . ASP A 1 107 ? 23.324 22.218 21.469 1.00 24.03 564 ASP A N 1
ATOM 737 C CA . ASP A 1 107 ? 23.038 21.875 22.889 1.00 25.31 564 ASP A CA 1
ATOM 738 C C . ASP A 1 107 ? 22.746 20.375 23.024 1.00 23.02 564 ASP A C 1
ATOM 739 O O . ASP A 1 107 ? 22.897 19.869 24.129 1.00 30.16 564 ASP A O 1
ATOM 744 N N . SER A 1 108 ? 22.403 19.681 21.937 1.00 20.80 565 SER A N 1
ATOM 745 C CA . SER A 1 108 ? 22.143 18.219 21.952 1.00 19.37 565 SER A CA 1
ATOM 746 C C . SER A 1 108 ? 23.419 17.410 21.687 1.00 17.83 565 SER A C 1
ATOM 747 O O . SER A 1 108 ? 23.410 16.184 21.966 1.00 18.66 565 SER A O 1
ATOM 750 N N . VAL A 1 109 ? 24.477 18.020 21.156 1.00 17.86 566 VAL A N 1
ATOM 751 C CA . VAL A 1 109 ? 25.677 17.261 20.701 1.00 18.81 566 VAL A CA 1
ATOM 752 C C . VAL A 1 109 ? 26.329 16.512 21.861 1.00 17.57 566 VAL A C 1
ATOM 753 O O . VAL A 1 109 ? 26.592 15.314 21.714 1.00 17.31 566 VAL A O 1
ATOM 757 N N . PRO A 1 110 ? 26.567 17.099 23.051 1.00 19.18 567 PRO A N 1
ATOM 758 C CA . PRO A 1 110 ? 27.198 16.327 24.125 1.00 19.81 567 PRO A CA 1
ATOM 759 C C . PRO A 1 110 ? 26.368 15.103 24.521 1.00 17.57 567 PRO A C 1
ATOM 760 O O . PRO A 1 110 ? 26.899 14.015 24.785 1.00 17.34 567 PRO A O 1
ATOM 764 N N . TYR A 1 111 ? 25.050 15.274 24.560 1.00 16.81 568 TYR A N 1
ATOM 765 C CA . TYR A 1 111 ? 24.142 14.167 24.914 1.00 16.18 568 TYR A CA 1
ATOM 766 C C . TYR A 1 111 ? 24.288 13.046 23.873 1.00 15.85 568 TYR A C 1
ATOM 767 O O . TYR A 1 111 ? 24.451 11.874 24.258 1.00 16.74 568 TYR A O 1
ATOM 776 N N . VAL A 1 112 ? 24.183 13.363 22.591 1.00 15.79 569 VAL A N 1
ATOM 777 C CA . VAL A 1 112 ? 24.260 12.337 21.517 1.00 16.22 569 VAL A CA 1
ATOM 778 C C . VAL A 1 112 ? 25.611 11.629 21.589 1.00 15.61 569 VAL A C 1
ATOM 779 O O . VAL A 1 112 ? 25.676 10.376 21.496 1.00 16.94 569 VAL A O 1
ATOM 783 N N . ASN A 1 113 ? 26.696 12.370 21.745 1.00 16.90 570 ASN A N 1
ATOM 784 C CA . ASN A 1 113 ? 28.043 11.751 21.751 1.00 16.29 570 ASN A CA 1
ATOM 785 C C . ASN A 1 113 ? 28.111 10.705 22.858 1.00 15.82 570 ASN A C 1
ATOM 786 O O . ASN A 1 113 ? 28.745 9.669 22.634 1.00 18.00 570 ASN A O 1
ATOM 791 N N . GLN A 1 114 ? 27.524 10.995 24.019 1.00 15.93 571 GLN A N 1
ATOM 792 C CA A GLN A 1 114 ? 27.635 10.106 25.205 0.50 17.36 571 GLN A CA 1
ATOM 793 C CA B GLN A 1 114 ? 27.606 10.138 25.236 0.50 17.97 571 GLN A CA 1
ATOM 794 C C . GLN A 1 114 ? 26.523 9.053 25.239 1.00 17.28 571 GLN A C 1
ATOM 795 O O . GLN A 1 114 ? 26.826 7.935 25.696 1.00 19.93 571 GLN A O 1
ATOM 806 N N . HIS A 1 115 ? 25.303 9.406 24.831 1.00 16.45 572 HIS A N 1
ATOM 807 C CA . HIS A 1 115 ? 24.104 8.559 25.050 1.00 16.04 572 HIS A CA 1
ATOM 808 C C . HIS A 1 115 ? 23.405 8.141 23.760 1.00 15.59 572 HIS A C 1
ATOM 809 O O . HIS A 1 115 ? 22.436 7.356 23.862 1.00 17.56 572 HIS A O 1
ATOM 816 N N . GLY A 1 116 ? 23.828 8.653 22.622 1.00 15.59 573 GLY A N 1
ATOM 817 C CA . GLY A 1 116 ? 23.181 8.366 21.343 1.00 16.81 573 GLY A CA 1
ATOM 818 C C . GLY A 1 116 ? 21.835 9.041 21.216 1.00 16.27 573 GLY A C 1
ATOM 819 O O . GLY A 1 116 ? 21.626 10.121 21.787 1.00 17.91 573 GLY A O 1
ATOM 820 N N . PHE A 1 117 ? 20.960 8.417 20.452 1.00 17.25 574 PHE A N 1
ATOM 821 C CA . PHE A 1 117 ? 19.700 9.044 20.000 1.00 19.04 574 PHE A CA 1
ATOM 822 C C . PHE A 1 117 ? 18.535 8.604 20.881 1.00 21.43 574 PHE A C 1
ATOM 823 O O . PHE A 1 117 ? 18.364 7.430 21.114 1.00 30.75 574 PHE A O 1
ATOM 831 N N . ASN A 1 118 ? 17.782 9.585 21.369 1.00 19.49 575 ASN A N 1
ATOM 832 C CA . ASN A 1 118 ? 16.699 9.371 22.345 1.00 21.16 575 ASN A CA 1
ATOM 833 C C . ASN A 1 118 ? 15.397 9.882 21.756 1.00 18.97 575 ASN A C 1
ATOM 834 O O . ASN A 1 118 ? 15.224 11.110 21.631 1.00 20.79 575 ASN A O 1
ATOM 839 N N . ARG A 1 119 ? 14.472 8.973 21.440 1.00 17.80 576 ARG A N 1
ATOM 840 C CA . ARG A 1 119 ? 13.159 9.345 20.855 1.00 18.59 576 ARG A CA 1
ATOM 841 C C . ARG A 1 119 ? 12.385 10.256 21.805 1.00 18.07 576 ARG A C 1
ATOM 842 O O . ARG A 1 119 ? 11.493 10.972 21.312 1.00 22.46 576 ARG A O 1
ATOM 850 N N . SER A 1 120 ? 12.674 10.218 23.106 1.00 17.43 577 SER A N 1
ATOM 851 C CA . SER A 1 120 ? 11.920 10.991 24.124 1.00 18.69 577 SER A CA 1
ATOM 852 C C . SER A 1 120 ? 12.352 12.465 24.095 1.00 22.34 577 SER A C 1
ATOM 853 O O . SER A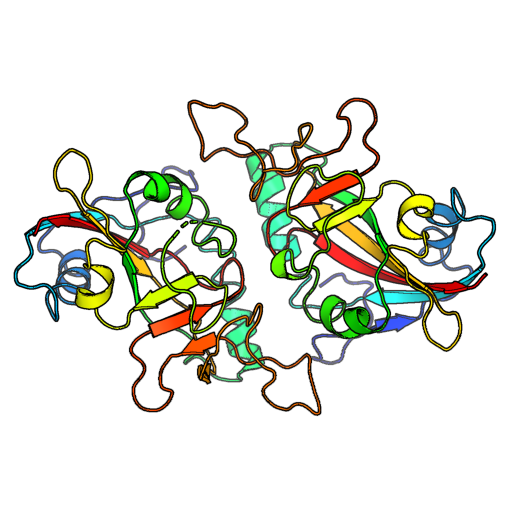 1 120 ? 11.687 13.292 24.739 1.00 25.75 577 SER A O 1
ATOM 856 N N . CYS A 1 121 ? 13.409 12.808 23.355 1.00 23.81 578 CYS A N 1
ATOM 857 C CA . CYS A 1 121 ? 13.892 14.207 23.204 1.00 28.86 578 CYS A CA 1
ATOM 858 C C . CYS A 1 121 ? 13.321 14.795 21.911 1.00 35.88 578 CYS A C 1
ATOM 859 O O . CYS A 1 121 ? 13.491 16.032 21.771 1.00 45.92 578 CYS A O 1
ATOM 862 N N . LYS A 1 124 ? 9.932 19.615 18.566 1.00 54.34 581 LYS A N 1
ATOM 863 C CA . LYS A 1 124 ? 9.800 20.870 17.771 1.00 58.36 581 LYS A CA 1
ATOM 864 C C . LYS A 1 124 ? 9.393 20.539 16.328 1.00 53.43 581 LYS A C 1
ATOM 865 O O . LYS A 1 124 ? 8.440 21.160 15.814 1.00 59.66 581 LYS A O 1
ATOM 867 N N . ASN A 1 125 ? 10.096 19.587 15.707 1.00 42.38 582 ASN A N 1
ATOM 868 C CA . ASN A 1 125 ? 9.986 19.261 14.260 1.00 40.77 582 ASN A CA 1
ATOM 869 C C . ASN A 1 125 ? 8.866 18.237 14.041 1.00 40.26 582 ASN A C 1
ATOM 870 O O . ASN A 1 125 ? 8.473 17.543 15.016 1.00 43.71 582 ASN A O 1
ATOM 875 N N . ALA A 1 126 ? 8.375 18.146 12.798 1.00 40.42 583 ALA A N 1
ATOM 876 C CA . ALA A 1 126 ? 7.279 17.239 12.375 1.00 42.00 583 ALA A CA 1
ATOM 877 C C . ALA A 1 126 ? 7.680 15.779 12.608 1.00 38.21 583 ALA A C 1
ATOM 878 O O . ALA A 1 126 ? 8.829 15.407 12.292 1.00 42.50 583 ALA A O 1
ATOM 880 N N . VAL A 1 127 ? 6.755 14.982 13.146 1.00 34.78 584 VAL A N 1
ATOM 881 C CA . VAL A 1 127 ? 6.947 13.536 13.473 1.00 32.18 584 VAL A CA 1
ATOM 882 C C . VAL A 1 127 ? 5.868 12.735 12.734 1.00 26.89 584 VAL A C 1
ATOM 883 O O . VAL A 1 127 ? 5.318 11.749 13.288 1.00 25.26 584 VAL A O 1
ATOM 887 N N . SER A 1 128 ? 5.697 13.070 11.462 1.00 23.62 585 SER A N 1
ATOM 888 C CA . SER A 1 128 ? 4.626 12.567 10.577 1.00 25.54 585 SER A CA 1
ATOM 889 C C . SER A 1 128 ? 4.753 11.061 10.380 1.00 21.39 585 SER A C 1
ATOM 890 O O . SER A 1 128 ? 3.776 10.493 9.938 1.00 23.87 585 SER A O 1
ATOM 893 N N . TYR A 1 129 ? 5.927 10.444 10.583 1.00 17.99 586 TYR A N 1
ATOM 894 C CA . TYR A 1 129 ? 6.102 9.001 10.272 1.00 17.63 586 TYR A CA 1
ATOM 895 C C . TYR A 1 129 ? 6.233 8.193 11.558 1.00 16.57 586 TYR A C 1
ATOM 896 O O . TYR A 1 129 ? 6.525 6.993 11.466 1.00 18.61 586 TYR A O 1
ATOM 905 N N . GLY A 1 130 ? 6.031 8.821 12.713 1.00 16.05 587 GLY A N 1
ATOM 906 C CA . GLY A 1 130 ? 6.098 8.151 14.013 1.00 15.93 587 GLY A CA 1
ATOM 907 C C . GLY A 1 130 ? 6.957 8.881 15.017 1.00 15.78 587 GLY A C 1
ATOM 908 O O . GLY A 1 130 ? 7.795 9.711 14.613 1.00 17.71 587 GLY A O 1
ATOM 909 N N . LYS A 1 131 ? 6.776 8.577 16.282 1.00 16.36 588 LYS A N 1
ATOM 910 C CA . LYS A 1 131 ? 7.511 9.161 17.421 1.00 18.30 588 LYS A CA 1
ATOM 911 C C . LYS A 1 131 ? 8.796 8.358 17.652 1.00 16.23 588 LYS A C 1
ATOM 912 O O . LYS A 1 131 ? 8.915 7.630 18.630 1.00 19.34 588 LYS A O 1
ATOM 918 N N . GLY A 1 132 ? 9.754 8.550 16.775 1.00 16.46 589 GLY A N 1
ATOM 919 C CA . GLY A 1 132 ? 11.075 7.926 16.882 1.00 16.37 589 GLY A CA 1
ATOM 920 C C . GLY A 1 132 ? 12.141 8.931 16.548 1.00 17.07 589 GLY A C 1
ATOM 921 O O . GLY A 1 132 ? 11.865 10.144 16.460 1.00 19.25 589 GLY A O 1
ATOM 922 N N . THR A 1 133 ? 13.358 8.451 16.361 1.00 15.35 590 THR A N 1
ATOM 923 C CA . THR A 1 133 ? 14.454 9.323 15.914 1.00 14.16 590 THR A CA 1
ATOM 924 C C . THR A 1 133 ? 14.526 9.230 14.396 1.00 13.85 590 THR A C 1
ATOM 925 O O . THR A 1 133 ? 14.471 8.122 13.842 1.00 15.01 590 THR A O 1
ATOM 929 N N . TYR A 1 134 ? 14.645 10.372 13.742 1.00 15.02 591 TYR A N 1
ATOM 930 C CA . TYR A 1 134 ? 14.646 10.506 12.279 1.00 14.11 591 TYR A CA 1
ATOM 931 C C . TYR A 1 134 ? 16.081 10.602 11.775 1.00 14.28 591 TYR A C 1
ATOM 932 O O . TYR A 1 134 ? 16.897 11.350 12.339 1.00 15.18 591 TYR A O 1
ATOM 941 N N . PHE A 1 135 ? 16.302 9.963 10.645 1.00 13.37 592 PHE A N 1
ATOM 942 C CA . PHE A 1 135 ? 17.590 9.932 9.937 1.00 14.04 592 PHE A CA 1
ATOM 943 C C . PHE A 1 135 ? 17.361 10.114 8.448 1.00 14.72 592 PHE A C 1
ATOM 944 O O . PHE A 1 135 ? 16.427 9.560 7.890 1.00 16.71 592 PHE A O 1
ATOM 952 N N . ALA A 1 136 ? 18.181 10.956 7.819 1.00 15.13 593 ALA A N 1
ATOM 953 C CA . ALA A 1 136 ? 18.032 11.279 6.400 1.00 14.91 593 ALA A CA 1
ATOM 954 C C . ALA A 1 136 ? 18.995 10.470 5.556 1.00 13.88 593 ALA A C 1
ATOM 955 O O . ALA A 1 136 ? 20.173 10.262 5.949 1.00 15.41 593 ALA A O 1
ATOM 957 N N . VAL A 1 137 ? 18.553 10.102 4.374 1.00 16.01 594 VAL A N 1
ATOM 958 C CA . VAL A 1 137 ? 19.413 9.475 3.345 1.00 16.78 594 VAL A CA 1
ATOM 959 C C . VAL A 1 137 ? 20.417 10.517 2.840 1.00 15.75 594 VAL A C 1
ATOM 960 O O . VAL A 1 137 ? 21.605 10.174 2.644 1.00 17.54 594 VAL A O 1
ATOM 964 N N . ASP A 1 138 ? 19.983 11.744 2.607 1.00 16.46 595 ASP A N 1
ATOM 965 C CA . ASP A 1 138 ? 20.842 12.799 2.038 1.00 16.81 595 ASP A CA 1
ATOM 966 C C . ASP A 1 138 ? 21.283 13.773 3.132 1.00 15.99 595 ASP A C 1
ATOM 967 O O . ASP A 1 138 ? 20.433 14.297 3.870 1.00 16.64 595 ASP A O 1
ATOM 972 N N . ALA A 1 139 ? 22.573 14.094 3.180 1.00 16.94 596 ALA A N 1
ATOM 973 C CA . ALA A 1 139 ? 23.072 15.128 4.112 1.00 16.45 596 ALA A CA 1
ATOM 974 C C . ALA A 1 139 ? 22.328 16.457 3.892 1.00 16.47 596 ALA A C 1
ATOM 975 O O . ALA A 1 139 ? 22.120 17.160 4.868 1.00 17.33 596 ALA A O 1
ATOM 977 N N . SER A 1 140 ? 21.963 16.784 2.657 1.00 17.44 597 SER A N 1
ATOM 978 C CA . SER A 1 140 ? 21.300 18.069 2.345 1.00 18.28 597 SER A CA 1
ATOM 979 C C . SER A 1 140 ? 20.001 18.201 3.154 1.00 19.55 597 SER A C 1
ATOM 980 O O . SER A 1 140 ? 19.639 19.305 3.521 1.00 20.96 597 SER A O 1
ATOM 983 N N . TYR A 1 141 ? 19.308 17.102 3.442 1.00 17.58 598 TYR A N 1
ATOM 984 C CA . TYR A 1 141 ? 18.050 17.177 4.214 1.00 17.65 598 TYR A CA 1
ATOM 985 C C . TYR A 1 141 ? 18.379 17.508 5.673 1.00 16.98 598 TYR A C 1
ATOM 986 O O . TYR A 1 141 ? 17.801 18.456 6.244 1.00 18.12 598 TYR A O 1
ATOM 995 N N . SER A 1 142 ? 19.363 16.810 6.243 1.00 15.66 599 SER A N 1
ATOM 996 C CA . SER A 1 142 ? 19.806 17.084 7.624 1.00 15.96 599 SER A CA 1
ATOM 997 C C . SER A 1 142 ? 20.461 18.467 7.738 1.00 16.36 599 SER A C 1
ATOM 998 O O . SER A 1 142 ? 20.524 18.974 8.847 1.00 15.99 599 SER A O 1
ATOM 1001 N N . ALA A 1 143 ? 20.923 19.024 6.632 1.00 16.77 600 ALA A N 1
ATOM 1002 C CA . ALA A 1 143 ? 21.607 20.344 6.639 1.00 18.36 600 ALA A CA 1
ATOM 1003 C C . ALA A 1 143 ? 20.606 21.491 6.804 1.00 18.26 600 ALA A C 1
ATOM 1004 O O . ALA A 1 143 ? 21.050 22.635 6.990 1.00 20.15 600 ALA A O 1
ATOM 1006 N N . LYS A 1 144 ? 19.304 21.228 6.701 1.00 18.90 601 LYS A N 1
ATOM 1007 C CA . LYS A 1 144 ? 18.285 22.276 6.936 1.00 18.68 601 LYS A CA 1
ATOM 1008 C C . LYS A 1 144 ? 18.487 22.880 8.325 1.00 20.70 601 LYS A C 1
ATOM 1009 O O . LYS A 1 144 ? 18.687 22.148 9.271 1.00 19.49 601 LYS A O 1
ATOM 1015 N N . ASP A 1 145 ? 18.340 24.197 8.430 1.00 21.87 602 ASP A N 1
ATOM 1016 C CA . ASP A 1 145 ? 18.518 24.914 9.721 1.00 21.56 602 ASP A CA 1
ATOM 1017 C C . ASP A 1 145 ? 17.520 24.402 10.775 1.00 19.97 602 ASP A C 1
ATOM 1018 O O . ASP A 1 145 ? 17.818 24.521 11.975 1.00 21.73 602 ASP A O 1
ATOM 1023 N N . THR A 1 146 ? 16.343 23.916 10.380 1.00 21.53 603 THR A N 1
ATOM 1024 C CA A THR A 1 146 ? 15.333 23.319 11.302 0.50 22.90 603 THR A CA 1
ATOM 1025 C CA B THR A 1 146 ? 15.355 23.381 11.358 0.50 21.62 603 THR A CA 1
ATOM 1026 C C . THR A 1 146 ? 15.924 22.158 12.102 1.00 21.48 603 THR A C 1
ATOM 1027 O O . THR A 1 146 ? 15.437 21.891 13.207 1.00 23.34 603 THR A O 1
ATOM 1034 N N . TYR A 1 147 ? 16.931 21.480 11.544 1.00 18.91 604 TYR A N 1
ATOM 1035 C CA . TYR A 1 147 ? 17.532 20.274 12.161 1.00 18.83 604 TYR A CA 1
ATOM 1036 C C . TYR A 1 147 ? 18.922 20.628 12.697 1.00 18.06 604 TYR A C 1
ATOM 1037 O O . TYR A 1 147 ? 19.116 20.633 13.926 1.00 19.97 604 TYR A O 1
ATOM 1046 N N . SER A 1 148 ? 19.852 20.958 11.802 1.00 18.08 605 SER A N 1
ATOM 1047 C CA . SER A 1 148 ? 21.222 21.345 12.203 1.00 18.30 605 SER A CA 1
ATOM 1048 C C . SER A 1 148 ? 21.214 22.850 12.497 1.00 19.17 605 SER A C 1
ATOM 1049 O O . SER A 1 148 ? 21.785 23.641 11.738 1.00 20.68 605 SER A O 1
ATOM 1052 N N . LYS A 1 149 ? 20.541 23.237 13.579 1.00 20.21 606 LYS A N 1
ATOM 1053 C CA . LYS A 1 149 ? 20.323 24.659 13.921 1.00 22.78 606 LYS A CA 1
ATOM 1054 C C . LYS A 1 149 ? 21.679 25.356 14.032 1.00 22.72 606 LYS A C 1
ATOM 1055 O O . LYS A 1 149 ? 22.552 24.926 14.787 1.00 22.79 606 LYS A O 1
ATOM 1061 N N . PRO A 1 150 ? 21.920 26.453 13.285 1.00 22.95 607 PRO A N 1
ATOM 1062 C CA . PRO A 1 150 ? 23.176 27.169 13.437 1.00 24.00 607 PRO A CA 1
ATOM 1063 C C . PRO A 1 150 ? 23.250 27.784 14.840 1.00 26.71 607 PRO A C 1
ATOM 1064 O O . PRO A 1 150 ? 22.266 28.362 15.300 1.00 28.75 607 PRO A O 1
ATOM 1068 N N . ASP A 1 151 ? 24.418 27.673 15.477 1.00 28.56 608 ASP A N 1
ATOM 1069 C CA . ASP A 1 151 ? 24.649 28.153 16.866 1.00 34.22 608 ASP A CA 1
ATOM 1070 C C . ASP A 1 151 ? 25.047 29.630 16.803 1.00 41.66 608 ASP A C 1
ATOM 1071 O O . ASP A 1 151 ? 25.027 30.208 15.678 1.00 36.39 608 ASP A O 1
ATOM 1076 N N . SER A 1 152 ? 25.373 30.215 17.961 1.00 45.18 609 SER A N 1
ATOM 1077 C CA . SER A 1 152 ? 25.753 31.645 18.133 1.00 53.04 609 SER A CA 1
ATOM 1078 C C . SER A 1 152 ? 26.774 32.071 17.073 1.00 55.95 609 SER A C 1
ATOM 1079 O O . SER A 1 152 ? 26.766 33.263 16.714 1.00 63.17 609 SER A O 1
ATOM 1082 N N . ASN A 1 153 ? 27.613 31.133 16.619 1.00 53.70 610 ASN A N 1
ATOM 1083 C CA . ASN A 1 153 ? 28.779 31.358 15.723 1.00 50.55 610 ASN A CA 1
ATOM 1084 C C . ASN A 1 153 ? 28.460 30.993 14.265 1.00 47.42 610 ASN A C 1
ATOM 1085 O O . ASN A 1 153 ? 29.327 31.256 13.405 1.00 50.32 610 ASN A O 1
ATOM 1090 N N . GLY A 1 154 ? 27.296 30.381 13.991 1.00 38.69 611 GLY A N 1
ATOM 1091 C CA . GLY A 1 154 ? 26.885 29.944 12.637 1.00 39.09 611 GLY A CA 1
ATOM 1092 C C . GLY A 1 154 ? 27.265 28.490 12.375 1.00 32.40 611 GLY A C 1
ATOM 1093 O O . GLY A 1 154 ? 27.010 27.972 11.260 1.00 32.40 611 GLY A O 1
ATOM 1094 N N . ARG A 1 155 ? 27.856 27.838 13.374 1.00 29.03 612 ARG A N 1
ATOM 1095 C CA . ARG A 1 155 ? 28.305 26.443 13.248 1.00 26.09 612 ARG A CA 1
ATOM 1096 C C . ARG A 1 155 ? 27.062 25.570 13.271 1.00 22.01 612 ARG A C 1
ATOM 1097 O O . ARG A 1 155 ? 26.152 25.813 14.101 1.00 24.43 612 ARG A O 1
ATOM 1105 N N . LYS A 1 156 ? 27.046 24.608 12.361 1.00 19.78 613 LYS A N 1
ATOM 1106 C CA . LYS A 1 156 ? 25.978 23.597 12.247 1.00 18.95 613 LYS A CA 1
ATOM 1107 C C . LYS A 1 156 ? 26.606 22.235 12.516 1.00 18.53 613 LYS A C 1
ATOM 1108 O O . LYS A 1 156 ? 27.812 22.070 12.255 1.00 19.69 613 LYS A O 1
ATOM 1114 N N . HIS A 1 157 ? 25.796 21.289 12.975 1.00 17.54 614 HIS A N 1
ATOM 1115 C CA . HIS A 1 157 ? 26.260 19.972 13.467 1.00 16.91 614 HIS A CA 1
ATOM 1116 C C . HIS A 1 157 ? 25.437 18.856 12.835 1.00 16.58 614 HIS A C 1
ATOM 1117 O O . HIS A 1 157 ? 24.210 18.877 12.934 1.00 16.99 614 HIS A O 1
ATOM 1124 N N . MET A 1 158 ? 26.113 17.892 12.227 1.00 16.20 615 MET A N 1
ATOM 1125 C CA . MET A 1 158 ? 25.442 16.735 11.607 1.00 16.59 615 MET A CA 1
ATOM 1126 C C . MET A 1 158 ? 26.225 15.468 11.907 1.00 14.87 615 MET A C 1
ATOM 1127 O O . MET A 1 158 ? 27.441 15.430 11.724 1.00 16.49 615 MET A O 1
ATOM 1132 N N . TYR A 1 159 ? 25.526 14.457 12.366 1.00 15.27 616 TYR A N 1
ATOM 1133 C CA . TYR A 1 159 ? 26.088 13.110 12.562 1.00 15.08 616 TYR A CA 1
ATOM 1134 C C . TYR A 1 159 ? 25.966 12.296 11.286 1.00 13.81 616 TYR A C 1
ATOM 1135 O O . TYR A 1 159 ? 24.963 12.385 10.543 1.00 14.79 616 TYR A O 1
ATOM 1144 N N . VAL A 1 160 ? 26.980 11.447 11.104 1.00 14.97 617 VAL A N 1
ATOM 1145 C CA . VAL A 1 160 ? 26.924 10.284 10.189 1.00 14.53 617 VAL A CA 1
ATOM 1146 C C . VAL A 1 160 ? 26.706 9.083 11.100 1.00 14.56 617 VAL A C 1
ATOM 1147 O O . VAL A 1 160 ? 27.463 8.906 12.071 1.00 15.93 617 VAL A O 1
ATOM 1151 N N . VAL A 1 161 ? 25.629 8.336 10.842 1.00 14.77 618 VAL A N 1
ATOM 1152 C CA . VAL A 1 161 ? 25.086 7.377 11.831 1.00 14.42 618 VAL A CA 1
ATOM 1153 C C . VAL A 1 161 ? 24.937 6.002 11.192 1.00 14.03 618 VAL A C 1
ATOM 1154 O O . VAL A 1 161 ? 24.398 5.893 10.071 1.00 15.09 618 VAL A O 1
ATOM 1158 N N . ARG A 1 162 ? 25.378 4.993 11.924 1.00 15.44 619 ARG A N 1
ATOM 1159 C CA A ARG A 1 162 ? 25.076 3.601 11.549 0.50 16.06 619 ARG A CA 1
ATOM 1160 C CA B ARG A 1 162 ? 25.081 3.598 11.557 0.50 16.51 619 ARG A CA 1
ATOM 1161 C C . ARG A 1 162 ? 23.684 3.287 12.096 1.00 14.18 619 ARG A C 1
ATOM 1162 O O . ARG A 1 162 ? 23.517 3.377 13.302 1.00 14.59 619 ARG A O 1
ATOM 1177 N N . VAL A 1 163 ? 22.751 2.969 11.213 1.00 14.83 620 VAL A N 1
ATOM 1178 C CA . VAL A 1 163 ? 21.353 2.722 11.639 1.00 14.47 620 VAL A CA 1
ATOM 1179 C C . VAL A 1 163 ? 20.943 1.315 11.224 1.00 13.93 620 VAL A C 1
ATOM 1180 O O . VAL A 1 163 ? 21.098 0.980 10.054 1.00 15.03 620 VAL A O 1
ATOM 1184 N N . LEU A 1 164 ? 20.352 0.590 12.172 1.00 14.67 621 LEU A N 1
ATOM 1185 C CA . LEU A 1 164 ? 19.798 -0.742 11.908 1.00 15.97 621 LEU A CA 1
ATOM 1186 C C . LEU A 1 164 ? 18.380 -0.552 11.371 1.00 14.81 621 LEU A C 1
ATOM 1187 O O . LEU A 1 164 ? 17.402 -0.730 12.118 1.00 16.65 621 LEU A O 1
ATOM 1192 N N . THR A 1 165 ? 18.286 -0.224 10.094 1.00 14.44 622 THR A N 1
ATOM 1193 C CA . THR A 1 165 ? 16.981 -0.070 9.409 1.00 14.66 622 THR A CA 1
ATOM 1194 C C . THR A 1 165 ? 16.307 -1.426 9.200 1.00 16.17 622 THR A C 1
ATOM 1195 O O . THR A 1 165 ? 15.092 -1.478 9.133 1.00 16.79 622 THR A O 1
ATOM 1199 N N . GLY A 1 166 ? 17.081 -2.480 9.007 1.00 16.82 623 GLY A N 1
ATOM 1200 C CA . GLY A 1 166 ? 16.517 -3.828 8.869 1.00 17.93 623 GLY A CA 1
ATOM 1201 C C . GLY A 1 166 ? 15.437 -3.875 7.805 1.00 16.86 623 GLY A C 1
ATOM 1202 O O . GLY A 1 166 ? 15.636 -3.391 6.697 1.00 18.22 623 GLY A O 1
ATOM 1203 N N . VAL A 1 167 ? 14.352 -4.562 8.126 1.00 17.48 624 VAL A N 1
ATOM 1204 C CA . VAL A 1 167 ? 13.154 -4.673 7.252 1.00 19.65 624 VAL A CA 1
ATOM 1205 C C . VAL A 1 167 ? 12.208 -3.539 7.625 1.00 18.30 624 VAL A C 1
ATOM 1206 O O . VAL A 1 167 ? 11.881 -3.383 8.814 1.00 19.00 624 VAL A O 1
ATOM 1210 N N . PHE A 1 168 ? 11.835 -2.734 6.640 1.00 18.71 625 PHE A N 1
ATOM 1211 C CA . PHE A 1 168 ? 11.086 -1.484 6.906 1.00 17.76 625 PHE A CA 1
ATOM 1212 C C . PHE A 1 168 ? 9.801 -1.476 6.095 1.00 17.31 625 PHE A C 1
ATOM 1213 O O . PHE A 1 168 ? 9.616 -2.202 5.127 1.00 20.60 625 PHE A O 1
ATOM 1221 N N . THR A 1 169 ? 8.932 -0.589 6.541 1.00 18.05 626 THR A N 1
ATOM 1222 C CA . THR A 1 169 ? 7.623 -0.338 5.936 1.00 18.15 626 THR A CA 1
ATOM 1223 C C . THR A 1 169 ? 7.359 1.165 6.002 1.00 17.72 626 THR A C 1
ATOM 1224 O O . THR A 1 169 ? 8.071 1.888 6.705 1.00 17.33 626 THR A O 1
ATOM 1228 N N . LYS A 1 170 ? 6.284 1.606 5.366 1.00 19.22 627 LYS A N 1
ATOM 1229 C CA . LYS A 1 170 ? 5.901 3.025 5.385 1.00 19.33 627 LYS A CA 1
ATOM 1230 C C . LYS A 1 170 ? 5.438 3.373 6.792 1.00 17.45 627 LYS A C 1
ATOM 1231 O O . LYS A 1 170 ? 4.597 2.660 7.362 1.00 19.73 627 LYS A O 1
ATOM 1237 N N . GLY A 1 171 ? 5.877 4.511 7.305 1.00 17.10 628 GLY A N 1
ATOM 1238 C CA . GLY A 1 171 ? 5.434 5.002 8.606 1.00 16.73 628 GLY A CA 1
ATOM 1239 C C . GLY A 1 171 ? 4.129 5.773 8.488 1.00 15.70 628 GLY A C 1
ATOM 1240 O O . GLY A 1 171 ? 3.598 5.953 7.384 1.00 18.28 628 GLY A O 1
ATOM 1241 N N . ARG A 1 172 ? 3.664 6.234 9.627 1.00 17.08 629 ARG A N 1
ATOM 1242 C CA A ARG A 1 172 ? 2.443 7.081 9.714 0.50 17.52 629 ARG A CA 1
ATOM 1243 C CA B ARG A 1 172 ? 2.446 7.085 9.713 0.50 17.11 629 ARG A CA 1
ATOM 1244 C C . ARG A 1 172 ? 2.461 7.800 11.065 1.00 16.56 629 ARG A C 1
ATOM 1245 O O . ARG A 1 172 ? 3.192 7.349 11.970 1.00 17.94 629 ARG A O 1
ATOM 1260 N N . ALA A 1 173 ? 1.663 8.854 11.192 1.00 18.31 630 ALA A N 1
ATOM 1261 C CA . ALA A 1 173 ? 1.691 9.683 12.407 1.00 17.93 630 ALA A CA 1
ATOM 1262 C C . ALA A 1 173 ? 1.248 8.837 13.598 1.00 18.92 630 ALA A C 1
ATOM 1263 O O . ALA A 1 173 ? 0.284 8.041 13.477 1.00 19.76 630 ALA A O 1
ATOM 1265 N N . GLY A 1 174 ? 1.896 9.059 14.733 1.00 19.49 631 GLY A N 1
ATOM 1266 C CA . GLY A 1 174 ? 1.454 8.539 16.034 1.00 19.82 631 GLY A CA 1
ATOM 1267 C C . GLY A 1 174 ? 1.987 7.154 16.329 1.00 18.57 631 GLY A C 1
ATOM 1268 O O . GLY A 1 174 ? 1.767 6.706 17.458 1.00 19.83 631 GLY A O 1
ATOM 1269 N N . LEU A 1 175 ? 2.733 6.517 15.412 1.00 17.18 632 LEU A N 1
ATOM 1270 C CA . LEU A 1 175 ? 3.394 5.233 15.758 1.00 17.19 632 LEU A CA 1
ATOM 1271 C C . LEU A 1 175 ? 4.308 5.465 16.953 1.00 16.54 632 LEU A C 1
ATOM 1272 O O . LEU A 1 175 ? 5.057 6.474 16.958 1.00 17.69 632 LEU A O 1
ATOM 1277 N N . VAL A 1 176 ? 4.321 4.528 17.896 1.00 17.31 633 VAL A N 1
ATOM 1278 C CA . VAL A 1 176 ? 5.331 4.531 18.991 1.00 18.48 633 VAL A CA 1
ATOM 1279 C C . VAL A 1 176 ? 6.311 3.371 18.798 1.00 18.29 633 VAL A C 1
ATOM 1280 O O . VAL A 1 176 ? 7.363 3.394 19.424 1.00 20.75 633 VAL A O 1
ATOM 1284 N N . THR A 1 177 ? 5.963 2.390 17.969 1.00 19.27 634 THR A N 1
ATOM 1285 C CA . THR A 1 177 ? 6.888 1.322 17.518 1.00 18.69 634 THR A CA 1
ATOM 1286 C C . THR A 1 177 ? 6.617 1.098 16.044 1.00 19.73 634 THR A C 1
ATOM 1287 O O . THR A 1 177 ? 5.574 1.533 15.544 1.00 21.48 634 THR A O 1
ATOM 1291 N N . PRO A 1 178 ? 7.472 0.362 15.304 1.00 20.31 635 PRO A N 1
ATOM 1292 C CA . PRO A 1 178 ? 7.118 -0.002 13.940 1.00 19.94 635 PRO A CA 1
ATOM 1293 C C . PRO A 1 178 ? 5.898 -0.911 13.965 1.00 20.52 635 PRO A C 1
ATOM 1294 O O . PRO A 1 178 ? 5.658 -1.603 14.951 1.00 21.37 635 PRO A O 1
ATOM 1298 N N . PRO A 1 179 ? 5.140 -0.948 12.858 1.00 21.60 636 PRO A N 1
ATOM 1299 C CA . PRO A 1 179 ? 3.994 -1.825 12.748 1.00 21.24 636 PRO A CA 1
ATOM 1300 C C . PRO A 1 179 ? 4.407 -3.290 12.774 1.00 20.57 636 PRO A C 1
ATOM 1301 O O . PRO A 1 179 ? 5.565 -3.617 12.500 1.00 20.60 636 PRO A O 1
ATOM 1305 N N . PRO A 1 180 ? 3.461 -4.207 13.068 1.00 24.77 637 PRO A N 1
ATOM 1306 C CA . PRO A 1 180 ? 3.723 -5.627 12.885 1.00 25.72 637 PRO A CA 1
ATOM 1307 C C . PRO A 1 180 ? 3.859 -5.936 11.388 1.00 25.62 637 PRO A C 1
ATOM 1308 O O . PRO A 1 180 ? 3.214 -5.282 10.591 1.00 29.19 637 PRO A O 1
ATOM 1312 N N . LYS A 1 181 ? 4.652 -6.952 11.044 1.00 29.55 638 LYS A N 1
ATOM 1313 C CA . LYS A 1 181 ? 4.777 -7.445 9.650 1.00 34.73 638 LYS A CA 1
ATOM 1314 C C . LYS A 1 181 ? 3.475 -8.140 9.237 1.00 42.04 638 LYS A C 1
ATOM 1315 O O . LYS A 1 181 ? 3.177 -8.161 8.032 1.00 47.98 638 LYS A O 1
ATOM 1321 N N . ASN A 1 182 ? 2.722 -8.644 10.214 1.00 44.97 639 ASN A N 1
ATOM 1322 C CA . ASN A 1 182 ? 1.447 -9.376 10.006 1.00 50.34 639 ASN A CA 1
ATOM 1323 C C . ASN A 1 182 ? 0.550 -9.120 11.214 1.00 43.30 639 ASN A C 1
ATOM 1324 O O . ASN A 1 182 ? 0.915 -9.459 12.335 1.00 46.80 639 ASN A O 1
ATOM 1329 N N . PRO A 1 183 ? -0.648 -8.517 11.036 1.00 54.06 640 PRO A N 1
ATOM 1330 C CA . PRO A 1 183 ? -1.557 -8.274 12.160 1.00 63.31 640 PRO A CA 1
ATOM 1331 C C . PRO A 1 183 ? -1.923 -9.536 12.965 1.00 57.29 640 PRO A C 1
ATOM 1332 O O . PRO A 1 183 ? -2.386 -9.385 14.088 1.00 65.18 640 PRO A O 1
ATOM 1336 N N . HIS A 1 184 ? -1.739 -10.732 12.382 1.00 61.79 641 HIS A N 1
ATOM 1337 C CA . HIS A 1 184 ? -1.993 -12.045 13.040 1.00 69.88 641 HIS A CA 1
ATOM 1338 C C . HIS A 1 184 ? -0.933 -12.328 14.115 1.00 62.15 641 HIS A C 1
ATOM 1339 O O . HIS A 1 184 ? -1.279 -13.006 15.097 1.00 66.70 641 HIS A O 1
ATOM 1346 N N . ASN A 1 185 ? 0.307 -11.852 13.936 1.00 56.01 642 ASN A N 1
ATOM 1347 C CA . ASN A 1 185 ? 1.401 -11.930 14.949 1.00 50.83 642 ASN A CA 1
ATOM 1348 C C . ASN A 1 185 ? 1.832 -10.515 15.340 1.00 42.59 642 ASN A C 1
ATOM 1349 O O . ASN A 1 185 ? 2.830 -9.997 14.844 1.00 41.96 642 ASN A O 1
ATOM 1354 N N . PRO A 1 186 ? 1.082 -9.849 16.247 1.00 37.54 643 PRO A N 1
ATOM 1355 C CA . PRO A 1 186 ? 1.248 -8.422 16.516 1.00 36.80 643 PRO A CA 1
ATOM 1356 C C . PRO A 1 186 ? 2.578 -8.054 17.180 1.00 31.31 643 PRO A C 1
ATOM 1357 O O . PRO A 1 186 ? 2.880 -6.897 17.176 1.00 31.60 643 PRO A O 1
ATOM 1361 N N . THR A 1 187 ? 3.343 -9.002 17.734 1.00 31.82 644 THR A N 1
ATOM 1362 C CA . THR A 1 187 ? 4.622 -8.649 18.417 1.00 26.21 644 THR A CA 1
ATOM 1363 C C . THR A 1 187 ? 5.810 -8.826 17.467 1.00 26.73 644 THR A C 1
ATOM 1364 O O . THR A 1 187 ? 6.909 -8.420 17.856 1.00 27.37 644 THR A O 1
ATOM 1368 N N . ASP A 1 188 ? 5.617 -9.381 16.267 1.00 28.15 645 ASP A N 1
ATOM 1369 C CA . ASP A 1 188 ? 6.720 -9.559 15.281 1.00 28.18 645 ASP A CA 1
ATOM 1370 C C . ASP A 1 188 ? 6.789 -8.304 14.408 1.00 25.77 645 ASP A C 1
ATOM 1371 O O . ASP A 1 188 ? 5.985 -8.195 13.461 1.00 28.74 645 ASP A O 1
ATOM 1376 N N . LEU A 1 189 ? 7.723 -7.401 14.711 1.00 21.95 646 LEU A N 1
ATOM 1377 C CA . LEU A 1 189 ? 7.646 -6.010 14.190 1.00 20.54 646 LEU A CA 1
ATOM 1378 C C . LEU A 1 189 ? 8.601 -5.804 13.012 1.00 19.63 646 LEU A C 1
ATOM 1379 O O . LEU A 1 189 ? 9.661 -6.435 12.955 1.00 21.45 646 LEU A O 1
ATOM 1384 N N . PHE A 1 190 ? 8.254 -4.887 12.122 1.00 18.93 647 PHE A N 1
ATOM 1385 C CA . PHE A 1 190 ? 9.253 -4.247 11.240 1.00 18.36 647 PHE A CA 1
ATOM 1386 C C . PHE A 1 190 ? 10.336 -3.619 12.122 1.00 18.27 647 PHE A C 1
ATOM 1387 O O . PHE A 1 190 ? 10.105 -3.304 13.296 1.00 18.20 647 PHE A O 1
ATOM 1395 N N . ASP A 1 191 ? 11.535 -3.477 11.570 1.00 16.45 648 ASP A N 1
ATOM 1396 C CA . ASP A 1 191 ? 12.675 -2.891 12.319 1.00 16.96 648 ASP A CA 1
ATOM 1397 C C . ASP A 1 191 ? 12.642 -1.361 12.324 1.00 15.83 648 ASP A C 1
ATOM 1398 O O . ASP A 1 191 ? 13.138 -0.765 13.278 1.00 16.21 648 ASP A O 1
ATOM 1403 N N . SER A 1 192 ? 12.098 -0.770 11.279 1.00 15.36 649 SER A N 1
ATOM 1404 C CA . SER A 1 192 ? 12.072 0.693 11.117 1.00 14.99 649 SER A CA 1
ATOM 1405 C C . SER A 1 192 ? 10.941 1.038 10.169 1.00 14.89 649 SER A C 1
ATOM 1406 O O . SER A 1 192 ? 10.334 0.151 9.565 1.00 15.84 649 SER A O 1
ATOM 1409 N N . VAL A 1 193 ? 10.690 2.333 10.051 1.00 14.75 650 VAL A N 1
ATOM 1410 C CA . VAL A 1 193 ? 9.733 2.835 9.048 1.00 15.13 650 VAL A CA 1
ATOM 1411 C C . VAL A 1 193 ? 10.411 3.907 8.208 1.00 14.38 650 VAL A C 1
ATOM 1412 O O . VAL A 1 193 ? 11.457 4.463 8.599 1.00 14.73 650 VAL A O 1
ATOM 1416 N N . THR A 1 194 ? 9.774 4.233 7.095 1.00 14.82 651 THR A N 1
ATOM 1417 C CA . THR A 1 194 ? 10.308 5.185 6.111 1.00 14.99 651 THR A CA 1
ATOM 1418 C C . THR A 1 194 ? 9.156 6.005 5.543 1.00 15.40 651 THR A C 1
ATOM 1419 O O . THR A 1 194 ? 7.963 5.653 5.730 1.00 17.04 651 THR A O 1
ATOM 1423 N N . ASN A 1 195 ? 9.492 7.048 4.805 1.00 15.67 652 ASN A N 1
ATOM 1424 C CA . ASN A 1 195 ? 8.471 7.824 4.067 1.00 15.44 652 ASN A CA 1
ATOM 1425 C C . ASN A 1 195 ? 8.023 7.049 2.818 1.00 16.18 652 ASN A C 1
ATOM 1426 O O . ASN A 1 195 ? 6.898 7.260 2.377 1.00 18.42 652 ASN A O 1
ATOM 1431 N N . ASN A 1 196 ? 8.893 6.250 2.216 1.00 18.03 653 ASN A N 1
ATOM 1432 C CA . ASN A 1 196 ? 8.658 5.640 0.882 1.00 18.74 653 ASN A CA 1
ATOM 1433 C C . ASN A 1 196 ? 9.509 4.376 0.780 1.00 20.10 653 ASN A C 1
ATOM 1434 O O . ASN A 1 196 ? 10.739 4.499 0.800 1.00 19.71 653 ASN A O 1
ATOM 1439 N N . THR A 1 197 ? 8.895 3.202 0.664 1.00 22.00 654 THR A N 1
ATOM 1440 C CA . THR A 1 197 ? 9.643 1.914 0.699 1.00 23.60 654 THR A CA 1
ATOM 1441 C C . THR A 1 197 ? 10.475 1.724 -0.580 1.00 23.54 654 THR A C 1
ATOM 1442 O O . THR A 1 197 ? 11.555 1.142 -0.476 1.00 30.37 654 THR A O 1
ATOM 1446 N N . ARG A 1 198 ? 9.990 2.188 -1.736 1.00 29.13 655 ARG A N 1
ATOM 1447 C CA . ARG A 1 198 ? 10.658 2.031 -3.061 1.00 31.82 655 ARG A CA 1
ATOM 1448 C C . ARG A 1 198 ? 11.889 2.942 -3.116 1.00 27.15 655 ARG A C 1
ATOM 1449 O O . ARG A 1 198 ? 12.949 2.505 -3.607 1.00 28.62 655 ARG A O 1
ATOM 1457 N N . SER A 1 199 ? 11.764 4.176 -2.632 1.00 24.58 656 SER A N 1
ATOM 1458 C CA . SER A 1 199 ? 12.830 5.203 -2.724 1.00 23.66 656 SER A CA 1
ATOM 1459 C C . SER A 1 199 ? 12.855 5.999 -1.428 1.00 21.08 656 SER A C 1
ATOM 1460 O O . SER A 1 199 ? 12.371 7.124 -1.364 1.00 22.35 656 SER A O 1
ATOM 1463 N N . PRO A 1 200 ? 13.382 5.402 -0.343 1.00 18.98 657 PRO A N 1
ATOM 1464 C CA . PRO A 1 200 ? 13.394 6.059 0.951 1.00 19.27 657 PRO A CA 1
ATOM 1465 C C . PRO A 1 200 ? 14.250 7.323 0.967 1.00 18.63 657 PRO A C 1
ATOM 1466 O O . PRO A 1 200 ? 15.346 7.328 0.392 1.00 19.81 657 PRO A O 1
ATOM 1470 N N . LYS A 1 201 ? 13.773 8.357 1.670 1.00 16.36 658 LYS A N 1
ATOM 1471 C CA . LYS A 1 201 ? 14.622 9.543 1.942 1.00 16.67 658 LYS A CA 1
ATOM 1472 C C . LYS A 1 201 ? 14.785 9.770 3.439 1.00 15.62 658 LYS A C 1
ATOM 1473 O O . LYS A 1 201 ? 15.654 10.544 3.827 1.00 16.78 658 LYS A O 1
ATOM 1479 N N . LEU A 1 202 ? 14.016 9.103 4.276 1.00 15.90 659 LEU A N 1
ATOM 1480 C CA . LEU A 1 202 ? 14.168 9.186 5.730 1.00 15.90 659 LEU A CA 1
ATOM 1481 C C . LEU A 1 202 ? 13.795 7.836 6.328 1.00 15.35 659 LEU A C 1
ATOM 1482 O O . LEU A 1 202 ? 12.988 7.067 5.736 1.00 16.77 659 LEU A O 1
ATOM 1487 N N . PHE A 1 203 ? 14.369 7.576 7.482 1.00 14.07 660 PHE A N 1
ATOM 1488 C CA . PHE A 1 203 ? 14.033 6.401 8.312 1.00 15.15 660 PHE A CA 1
ATOM 1489 C C . PHE A 1 203 ? 13.796 6.861 9.734 1.00 15.10 660 PHE A C 1
ATOM 1490 O O . PHE A 1 203 ? 14.427 7.806 10.210 1.00 16.78 660 PHE A O 1
ATOM 1498 N N . VAL A 1 204 ? 12.909 6.151 10.401 1.00 14.54 661 VAL A N 1
ATOM 1499 C CA . VAL A 1 204 ? 12.604 6.388 11.822 1.00 14.53 661 VAL A CA 1
ATOM 1500 C C . VAL A 1 204 ? 12.872 5.091 12.569 1.00 15.01 661 VAL A C 1
ATOM 1501 O O . VAL A 1 204 ? 12.359 4.048 12.153 1.00 15.38 661 VAL A O 1
ATOM 1505 N N . VAL A 1 205 ? 13.635 5.170 13.645 1.00 16.28 662 VAL A N 1
ATOM 1506 C CA . VAL A 1 205 ? 13.793 4.007 14.548 1.00 15.79 662 VAL A CA 1
ATOM 1507 C C . VAL A 1 205 ? 13.262 4.388 15.926 1.00 14.86 662 VAL A C 1
ATOM 1508 O O . VAL A 1 205 ? 13.271 5.574 16.332 1.00 17.68 662 VAL A O 1
ATOM 1512 N N . PHE A 1 206 ? 12.803 3.377 16.644 1.00 15.28 663 PHE A N 1
ATOM 1513 C CA . PHE A 1 206 ? 11.976 3.608 17.839 1.00 15.35 663 PHE A CA 1
ATOM 1514 C C . PHE A 1 206 ? 12.577 3.014 19.093 1.00 15.46 663 PHE A C 1
ATOM 1515 O O . PHE A 1 206 ? 11.909 3.025 20.123 1.00 17.26 663 PHE A O 1
ATOM 1523 N N . PHE A 1 207 ? 13.816 2.521 19.012 1.00 16.15 664 PHE A N 1
ATOM 1524 C CA . PHE A 1 207 ? 14.495 1.912 20.166 1.00 17.74 664 PHE A CA 1
ATOM 1525 C C . PHE A 1 207 ? 15.915 2.442 20.298 1.00 18.27 664 PHE A C 1
ATOM 1526 O O . PHE A 1 207 ? 16.570 2.744 19.304 1.00 20.32 664 PHE A O 1
ATOM 1534 N N A ASP A 1 208 ? 16.240 2.580 21.580 0.50 18.56 665 ASP A N 1
ATOM 1535 N N B ASP A 1 208 ? 16.483 2.477 21.504 0.50 18.10 665 ASP A N 1
ATOM 1536 C CA A ASP A 1 208 ? 17.584 2.846 22.110 0.50 18.84 665 ASP A CA 1
ATOM 1537 C CA B ASP A 1 208 ? 17.762 3.198 21.764 0.50 18.25 665 ASP A CA 1
ATOM 1538 C C A ASP A 1 208 ? 18.524 1.824 21.474 0.50 20.11 665 ASP A C 1
ATOM 1539 C C B ASP A 1 208 ? 18.970 2.541 21.061 0.50 18.47 665 ASP A C 1
ATOM 1540 O O A ASP A 1 208 ? 18.182 0.630 21.340 0.50 18.81 665 ASP A O 1
ATOM 1541 O O B ASP A 1 208 ? 19.883 3.271 20.582 0.50 21.05 665 ASP A O 1
ATOM 1550 N N A ASN A 1 209 ? 19.648 2.322 21.002 0.50 17.95 666 ASN A N 1
ATOM 1551 N N B ASN A 1 209 ? 18.998 1.211 20.972 0.50 17.16 666 ASN A N 1
ATOM 1552 C CA A ASN A 1 209 ? 20.791 1.489 20.554 0.50 16.34 666 ASN A CA 1
ATOM 1553 C CA B ASN A 1 209 ? 20.240 0.495 20.599 0.50 17.92 666 ASN A CA 1
ATOM 1554 C C A ASN A 1 209 ? 20.491 0.754 19.214 0.50 20.63 666 ASN A C 1
ATOM 1555 C C B ASN A 1 209 ? 20.332 0.424 19.084 0.50 19.50 666 ASN A C 1
ATOM 1556 O O A ASN A 1 209 ? 21.193 -0.222 18.942 0.50 23.29 666 ASN A O 1
ATOM 1557 O O B ASN A 1 209 ? 21.131 -0.386 18.573 0.50 18.81 666 ASN A O 1
ATOM 1566 N N . GLN A 1 210 ? 19.557 1.241 18.366 1.00 18.05 667 GLN A N 1
ATOM 1567 C CA . GLN A 1 210 ? 19.412 0.912 16.923 1.00 16.64 667 GLN A CA 1
ATOM 1568 C C . GLN A 1 210 ? 20.189 1.892 16.032 1.00 14.95 667 GLN A C 1
ATOM 1569 O O . GLN A 1 210 ? 20.144 1.763 14.804 1.00 17.46 667 GLN A O 1
ATOM 1575 N N . ALA A 1 211 ? 20.892 2.839 16.637 1.00 15.02 668 ALA A N 1
ATOM 1576 C CA . ALA A 1 211 ? 21.652 3.847 15.892 1.00 16.60 668 ALA A CA 1
ATOM 1577 C C . ALA A 1 211 ? 22.936 4.164 16.647 1.00 18.33 668 ALA A C 1
ATOM 1578 O O . ALA A 1 211 ? 22.879 4.405 17.849 1.00 25.14 668 ALA A O 1
ATOM 1580 N N . TYR A 1 212 ? 24.064 4.128 15.954 1.00 14.90 669 TYR A N 1
ATOM 1581 C CA . TYR A 1 212 ? 25.377 4.480 16.534 1.00 16.19 669 TYR A CA 1
ATOM 1582 C C . TYR A 1 212 ? 25.878 5.748 15.852 1.00 14.86 669 TYR A C 1
ATOM 1583 O O . TYR A 1 212 ? 26.123 5.727 14.647 1.00 16.22 669 TYR A O 1
ATOM 1592 N N . PRO A 1 213 ? 26.054 6.874 16.597 1.00 15.53 670 PRO A N 1
ATOM 1593 C CA . PRO A 1 213 ? 26.641 8.084 16.021 1.00 15.67 670 PRO A CA 1
ATOM 1594 C C . PRO A 1 213 ? 28.131 7.835 15.755 1.00 15.67 670 PRO A C 1
ATOM 1595 O O . PRO A 1 213 ? 28.867 7.658 16.706 1.00 18.33 670 PRO A O 1
ATOM 1599 N N . GLU A 1 214 ? 28.497 7.778 14.484 1.00 15.71 671 GLU A N 1
ATOM 1600 C CA . GLU A 1 214 ? 29.854 7.336 14.111 1.00 16.90 671 GLU A CA 1
ATOM 1601 C C . GLU A 1 214 ? 30.783 8.538 13.901 1.00 15.97 671 GLU A C 1
ATOM 1602 O O . GLU A 1 214 ? 31.959 8.463 14.285 1.00 16.93 671 GLU A O 1
ATOM 1608 N N . TYR A 1 215 ? 30.303 9.592 13.239 1.00 15.09 672 TYR A N 1
ATOM 1609 C CA . TYR A 1 215 ? 31.082 10.807 12.956 1.00 15.75 672 TYR A CA 1
ATOM 1610 C C . TYR A 1 215 ? 30.231 12.019 13.242 1.00 15.36 672 TYR A C 1
ATOM 1611 O O . TYR A 1 215 ? 29.000 11.984 13.037 1.00 16.31 672 TYR A O 1
ATOM 1620 N N . LEU A 1 216 ? 30.882 13.087 13.688 1.00 15.36 673 LEU A N 1
ATOM 1621 C CA . LEU A 1 216 ? 30.235 14.402 13.835 1.00 15.61 673 LEU A CA 1
ATOM 1622 C C . LEU A 1 216 ? 30.907 15.363 12.866 1.00 15.72 673 LEU A C 1
ATOM 1623 O O . LEU A 1 216 ? 32.148 15.525 12.937 1.00 16.61 673 LEU A O 1
ATOM 1628 N N . ILE A 1 217 ? 30.138 15.950 11.970 1.00 15.95 674 ILE A N 1
ATOM 1629 C CA . ILE A 1 217 ? 30.605 16.989 11.018 1.00 15.77 674 ILE A CA 1
ATOM 1630 C C . ILE A 1 217 ? 30.191 18.333 11.582 1.00 16.52 674 ILE A C 1
ATOM 1631 O O . ILE A 1 217 ? 28.994 18.536 11.815 1.00 17.09 674 ILE A O 1
ATOM 1636 N N . THR A 1 218 ? 31.165 19.217 11.733 1.00 18.28 675 THR A N 1
ATOM 1637 C CA . THR A 1 218 ? 30.937 20.624 12.116 1.00 18.42 675 THR A CA 1
ATOM 1638 C C . THR A 1 218 ? 31.154 21.467 10.863 1.00 17.95 675 THR A C 1
ATOM 1639 O O . THR A 1 218 ? 32.229 21.328 10.229 1.00 19.19 675 THR A O 1
ATOM 1643 N N . PHE A 1 219 ? 30.164 22.269 10.478 1.00 18.77 676 PHE A N 1
ATOM 1644 C CA . PHE A 1 219 ? 30.151 22.917 9.147 1.00 19.09 676 PHE A CA 1
ATOM 1645 C C . PHE A 1 219 ? 29.347 24.216 9.198 1.00 20.21 676 PHE A C 1
ATOM 1646 O O . PHE A 1 219 ? 28.672 24.487 10.220 1.00 20.72 676 PHE A O 1
ATOM 1654 N N . THR A 1 220 ? 29.500 25.034 8.160 1.00 22.69 677 THR A N 1
ATOM 1655 C CA . THR A 1 220 ? 28.736 26.288 7.974 1.00 25.87 677 THR A CA 1
ATOM 1656 C C . THR A 1 220 ? 28.180 26.337 6.551 1.00 27.48 677 THR A C 1
ATOM 1657 O O . THR A 1 220 ? 28.639 25.578 5.688 1.00 27.52 677 THR A O 1
ATOM 1661 N N . ALA A 1 221 ? 27.183 27.186 6.338 1.00 31.21 678 ALA A N 1
ATOM 1662 C CA . ALA A 1 221 ? 26.559 27.424 5.016 1.00 33.30 678 ALA A CA 1
ATOM 1663 C C . ALA A 1 221 ? 27.463 28.236 4.086 1.00 34.72 678 ALA A C 1
ATOM 1664 O O . ALA A 1 221 ? 28.356 29.029 4.459 1.00 35.89 678 ALA A O 1
ATOM 1667 N N . LEU B 1 25 ? 23.498 -17.488 28.257 1.00 43.84 482 LEU B N 1
ATOM 1668 C CA . LEU B 1 25 ? 22.170 -17.592 28.966 1.00 31.13 482 LEU B CA 1
ATOM 1669 C C . LEU B 1 25 ? 22.350 -18.369 30.268 1.00 26.92 482 LEU B C 1
ATOM 1670 O O . LEU B 1 25 ? 23.195 -19.259 30.346 1.00 30.03 482 LEU B O 1
ATOM 1675 N N . PRO B 1 26 ? 21.574 -18.064 31.330 1.00 24.47 483 PRO B N 1
ATOM 1676 C CA . PRO B 1 26 ? 21.713 -18.741 32.621 1.00 26.04 483 PRO B CA 1
ATOM 1677 C C . PRO B 1 26 ? 21.535 -20.260 32.536 1.00 21.74 483 PRO B C 1
ATOM 1678 O O . PRO B 1 26 ? 20.661 -20.730 31.806 1.00 24.24 483 PRO B O 1
ATOM 1682 N N . GLU B 1 27 ? 22.401 -21.007 33.229 1.00 25.59 484 GLU B N 1
ATOM 1683 C CA A GLU B 1 27 ? 22.538 -22.468 33.019 0.50 26.16 484 GLU B CA 1
ATOM 1684 C CA B GLU B 1 27 ? 22.533 -22.474 33.020 0.50 28.02 484 GLU B CA 1
ATOM 1685 C C . GLU B 1 27 ? 21.316 -23.220 33.565 1.00 31.83 484 GLU B C 1
ATOM 1686 O O . GLU B 1 27 ? 21.105 -24.358 33.145 1.00 33.52 484 GLU B O 1
ATOM 1697 N N . HIS B 1 28 ? 20.537 -22.612 34.442 1.00 29.17 485 HIS B N 1
ATOM 1698 C CA . HIS B 1 28 ? 19.361 -23.317 35.021 1.00 31.10 485 HIS B CA 1
ATOM 1699 C C . HIS B 1 28 ? 18.081 -22.990 34.218 1.00 28.30 485 HIS B C 1
ATOM 1700 O O . HIS B 1 28 ? 16.993 -23.538 34.559 1.00 31.55 485 HIS B O 1
ATOM 1707 N N . TRP B 1 29 ? 18.169 -22.177 33.160 1.00 24.28 486 TRP B N 1
ATOM 1708 C CA . TRP B 1 29 ? 17.031 -22.021 32.208 1.00 21.04 486 TRP B CA 1
ATOM 1709 C C . TRP B 1 29 ? 16.740 -23.383 31.559 1.00 19.72 486 TRP B C 1
ATOM 1710 O O . TRP B 1 29 ? 17.671 -24.160 31.348 1.00 22.15 486 TRP B O 1
ATOM 1721 N N . THR B 1 30 ? 15.492 -23.632 31.161 1.00 19.96 487 THR B N 1
ATOM 1722 C CA . THR B 1 30 ? 15.163 -24.796 30.303 1.00 21.50 487 THR B CA 1
ATOM 1723 C C . THR B 1 30 ? 15.850 -24.600 28.953 1.00 24.66 487 THR B C 1
ATOM 1724 O O . THR B 1 30 ? 16.027 -23.442 28.505 1.00 25.31 487 THR B O 1
ATOM 1728 N N . ASP B 1 31 ? 16.214 -25.712 28.342 1.00 28.21 488 ASP B N 1
ATOM 1729 C CA . ASP B 1 31 ? 16.758 -25.803 26.971 1.00 33.24 488 ASP B CA 1
ATOM 1730 C C . ASP B 1 31 ? 15.631 -25.355 26.048 1.00 34.01 488 ASP B C 1
ATOM 1731 O O . ASP B 1 31 ? 14.535 -25.955 26.121 1.00 39.58 488 ASP B O 1
ATOM 1736 N N . MET B 1 32 ? 15.870 -24.326 25.247 1.00 31.77 489 MET B N 1
ATOM 1737 C CA . MET B 1 32 ? 14.849 -23.819 24.306 1.00 34.49 489 MET B CA 1
ATOM 1738 C C . MET B 1 32 ? 15.106 -24.367 22.897 1.00 39.21 489 MET B C 1
ATOM 1739 O O . MET B 1 32 ? 14.443 -23.892 21.969 1.00 46.19 489 MET B O 1
ATOM 1744 N N . ASN B 1 33 ? 15.976 -25.380 22.774 1.00 43.10 490 ASN B N 1
ATOM 1745 C CA . ASN B 1 33 ? 16.305 -26.069 21.498 1.00 50.56 490 ASN B CA 1
ATOM 1746 C C . ASN B 1 33 ? 16.390 -25.020 20.382 1.00 55.34 490 ASN B C 1
ATOM 1747 O O . ASN B 1 33 ? 15.591 -25.100 19.427 1.00 61.87 490 ASN B O 1
ATOM 1752 N N . HIS B 1 34 ? 17.288 -24.040 20.547 1.00 52.99 491 HIS B N 1
ATOM 1753 C CA . HIS B 1 34 ? 17.657 -22.986 19.559 1.00 57.76 491 HIS B CA 1
ATOM 1754 C C . HIS B 1 34 ? 16.583 -21.890 19.437 1.00 54.29 491 HIS B C 1
ATOM 1755 O O . HIS B 1 34 ? 16.868 -20.883 18.758 1.00 55.39 491 HIS B O 1
ATOM 1762 N N . GLN B 1 35 ? 15.410 -22.041 20.066 1.00 42.19 492 GLN B N 1
ATOM 1763 C CA . GLN B 1 35 ? 14.400 -20.957 20.148 1.00 34.40 492 GLN B CA 1
ATOM 1764 C C . GLN B 1 35 ? 14.927 -19.885 21.107 1.00 29.24 492 GLN B C 1
ATOM 1765 O O . GLN B 1 35 ? 15.782 -20.185 21.967 1.00 34.52 492 GLN B O 1
ATOM 1771 N N . LEU B 1 36 ? 14.413 -18.674 20.960 1.00 29.48 493 LEU B N 1
ATOM 1772 C CA . LEU B 1 36 ? 14.976 -17.462 21.615 1.00 30.37 493 LEU B CA 1
ATOM 1773 C C . LEU B 1 36 ? 14.036 -16.988 22.726 1.00 26.62 493 LEU B C 1
ATOM 1774 O O . LEU B 1 36 ? 14.314 -15.962 23.368 1.00 26.17 493 LEU B O 1
ATOM 1779 N N . PHE B 1 37 ? 12.916 -17.670 22.903 1.00 24.26 494 PHE B N 1
ATOM 1780 C CA . PHE B 1 37 ? 11.852 -17.197 23.814 1.00 24.67 494 PHE B CA 1
ATOM 1781 C C . PHE B 1 37 ? 11.063 -18.376 24.351 1.00 24.48 494 PHE B C 1
ATOM 1782 O O . PHE B 1 37 ? 10.684 -19.288 23.579 1.00 28.54 494 PHE B O 1
ATOM 1790 N N . CYS B 1 38 ? 10.817 -18.372 25.649 1.00 20.90 495 CYS B N 1
ATOM 1791 C CA A CYS B 1 38 ? 9.728 -19.199 26.191 0.50 23.09 495 CYS B CA 1
ATOM 1792 C CA B CYS B 1 38 ? 9.963 -19.400 26.316 0.50 19.41 495 CYS B CA 1
ATOM 1793 C C . CYS B 1 38 ? 9.424 -18.834 27.640 1.00 19.64 495 CYS B C 1
ATOM 1794 O O . CYS B 1 38 ? 10.211 -18.193 28.345 1.00 21.57 495 CYS B O 1
ATOM 1799 N N . MET B 1 39 ? 8.198 -19.162 27.991 1.00 19.97 496 MET B N 1
ATOM 1800 C CA . MET B 1 39 ? 7.604 -18.923 29.319 1.00 18.99 496 MET B CA 1
ATOM 1801 C C . MET B 1 39 ? 7.570 -20.287 30.013 1.00 19.44 496 MET B C 1
ATOM 1802 O O . MET B 1 39 ? 6.920 -21.190 29.481 1.00 23.69 496 MET B O 1
ATOM 1807 N N . VAL B 1 40 ? 8.191 -20.417 31.181 1.00 18.33 497 VAL B N 1
ATOM 1808 C CA . VAL B 1 40 ? 8.298 -21.711 31.898 1.00 19.96 497 VAL B CA 1
ATOM 1809 C C . VAL B 1 40 ? 7.466 -21.625 33.177 1.00 18.85 497 VAL B C 1
ATOM 1810 O O . VAL B 1 40 ? 7.758 -20.839 34.073 1.00 17.86 497 VAL B O 1
ATOM 1814 N N . GLN B 1 41 ? 6.471 -22.480 33.282 1.00 18.35 498 GLN B N 1
ATOM 1815 C CA . GLN B 1 41 ? 5.620 -22.500 34.472 1.00 19.01 498 GLN B CA 1
ATOM 1816 C C . GLN B 1 41 ? 6.407 -23.097 35.629 1.00 18.01 498 GLN B C 1
ATOM 1817 O O . GLN B 1 41 ? 6.845 -24.232 35.501 1.00 24.06 498 GLN B O 1
ATOM 1823 N N . LEU B 1 42 ? 6.448 -22.446 36.769 1.00 16.80 499 LEU B N 1
ATOM 1824 C CA . LEU B 1 42 ? 7.167 -22.948 37.947 1.00 17.43 499 LEU B CA 1
ATOM 1825 C C . LEU B 1 42 ? 6.266 -23.812 38.813 1.00 18.43 499 LEU B C 1
ATOM 1826 O O . LEU B 1 42 ? 5.035 -23.681 38.761 1.00 19.44 499 LEU B O 1
ATOM 1831 N N . GLU B 1 43 ? 6.893 -24.635 39.653 1.00 20.13 500 GLU B N 1
ATOM 1832 C CA . GLU B 1 43 ? 6.162 -25.528 40.567 1.00 20.45 500 GLU B CA 1
ATOM 1833 C C . GLU B 1 43 ? 6.189 -25.000 41.992 1.00 19.74 500 GLU B C 1
ATOM 1834 O O . GLU B 1 43 ? 7.260 -24.758 42.542 1.00 21.42 500 GLU B O 1
ATOM 1840 N N . PRO B 1 44 ? 5.020 -24.913 42.666 1.00 20.00 501 PRO B N 1
ATOM 1841 C CA . PRO B 1 44 ? 4.980 -24.584 44.088 1.00 18.90 501 PRO B CA 1
ATOM 1842 C C . PRO B 1 44 ? 5.876 -2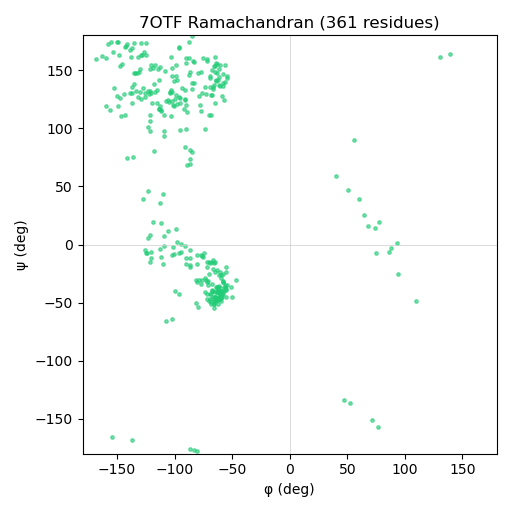5.557 44.864 1.00 21.07 501 PRO B C 1
ATOM 1843 O O . PRO B 1 44 ? 5.883 -26.726 44.550 1.00 23.67 501 PRO B O 1
ATOM 1847 N N . GLY B 1 45 ? 6.527 -25.064 45.917 1.00 23.66 502 GLY B N 1
ATOM 1848 C CA . GLY B 1 45 ? 7.401 -25.889 46.769 1.00 24.11 502 GLY B CA 1
ATOM 1849 C C . GLY B 1 45 ? 8.836 -25.793 46.295 1.00 24.93 502 GLY B C 1
ATOM 1850 O O . GLY B 1 45 ? 9.738 -26.056 47.107 1.00 31.50 502 GLY B O 1
ATOM 1851 N N . GLN B 1 46 ? 9.067 -25.483 45.019 1.00 21.38 503 GLN B N 1
ATOM 1852 C CA . GLN B 1 46 ? 10.448 -25.151 44.597 1.00 21.99 503 GLN B CA 1
ATOM 1853 C C . GLN B 1 46 ? 10.816 -23.816 45.225 1.00 19.08 503 GLN B C 1
ATOM 1854 O O . GLN B 1 46 ? 9.974 -22.922 45.300 1.00 22.19 503 GLN B O 1
ATOM 1860 N N . SER B 1 47 ? 12.080 -23.672 45.596 1.00 20.55 504 SER B N 1
ATOM 1861 C CA . SER B 1 47 ? 12.585 -22.413 46.182 1.00 19.18 504 SER B CA 1
ATOM 1862 C C . SER B 1 47 ? 12.299 -21.239 45.234 1.00 18.66 504 SER B C 1
ATOM 1863 O O . SER B 1 47 ? 11.914 -20.145 45.692 1.00 19.22 504 SER B O 1
ATOM 1866 N N . GLU B 1 48 ? 12.442 -21.458 43.937 1.00 18.10 505 GLU B N 1
ATOM 1867 C CA . GLU B 1 48 ? 12.280 -20.379 42.930 1.00 18.40 505 GLU B CA 1
ATOM 1868 C C . GLU B 1 48 ? 10.840 -19.833 42.980 1.00 17.01 505 GLU B C 1
ATOM 1869 O O . GLU B 1 48 ? 10.642 -18.623 43.011 1.00 21.27 505 GLU B O 1
ATOM 1875 N N . TYR B 1 49 ? 9.851 -20.710 43.010 1.00 16.30 506 TYR B N 1
ATOM 1876 C CA . TYR B 1 49 ? 8.431 -20.308 43.110 1.00 16.46 506 TYR B CA 1
ATOM 1877 C C . TYR B 1 49 ? 8.217 -19.653 44.475 1.00 16.24 506 TYR B C 1
ATOM 1878 O O . TYR B 1 49 ? 7.586 -18.575 44.557 1.00 18.04 506 TYR B O 1
ATOM 1887 N N . ASN B 1 50 ? 8.646 -20.318 45.546 1.00 17.87 507 ASN B N 1
ATOM 1888 C CA . ASN B 1 50 ? 8.276 -19.907 46.920 1.00 19.15 507 ASN B CA 1
ATOM 1889 C C . ASN B 1 50 ? 8.840 -18.518 47.216 1.00 20.09 507 ASN B C 1
ATOM 1890 O O . ASN B 1 50 ? 8.169 -17.749 47.905 1.00 22.14 507 ASN B O 1
ATOM 1895 N N . THR B 1 51 ? 10.039 -18.196 46.742 1.00 21.16 508 THR B N 1
ATOM 1896 C CA A THR B 1 51 ? 10.617 -16.873 47.054 0.50 20.36 508 THR B CA 1
ATOM 1897 C CA B THR B 1 51 ? 10.639 -16.861 47.035 0.50 23.03 508 THR B CA 1
ATOM 1898 C C . THR B 1 51 ? 9.793 -15.763 46.387 1.00 19.88 508 THR B C 1
ATOM 1899 O O . THR B 1 51 ? 9.603 -14.739 47.031 1.00 21.96 508 THR B O 1
ATOM 1906 N N . ILE B 1 52 ? 9.321 -15.992 45.168 1.00 18.78 509 ILE B N 1
ATOM 1907 C CA . ILE B 1 52 ? 8.464 -15.011 44.455 1.00 18.15 509 ILE B CA 1
ATOM 1908 C C . ILE B 1 52 ? 7.124 -14.945 45.164 1.00 18.41 509 ILE B C 1
ATOM 1909 O O . ILE B 1 52 ? 6.658 -13.827 45.448 1.00 19.23 509 ILE B O 1
ATOM 1914 N N . LYS B 1 53 ? 6.521 -16.079 45.487 1.00 18.37 510 LYS B N 1
ATOM 1915 C CA . LYS B 1 53 ? 5.223 -16.012 46.198 1.00 18.75 510 LYS B CA 1
ATOM 1916 C C . LYS B 1 53 ? 5.403 -15.255 47.519 1.00 18.26 510 LYS B C 1
ATOM 1917 O O . LYS B 1 53 ? 4.548 -14.444 47.857 1.00 21.20 510 LYS B O 1
ATOM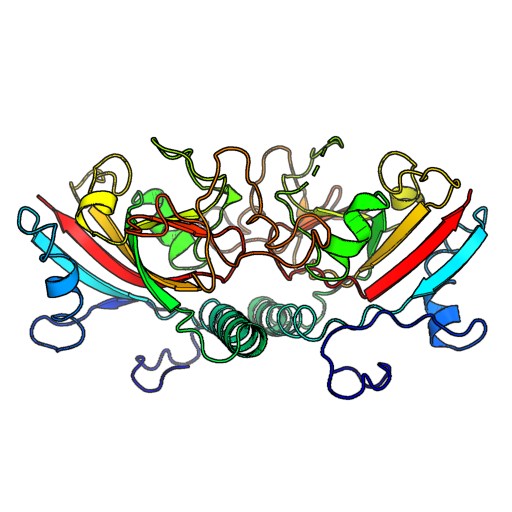 1923 N N . ASP B 1 54 ? 6.477 -15.515 48.265 1.00 19.54 511 ASP B N 1
ATOM 1924 C CA . ASP B 1 54 ? 6.695 -14.846 49.571 1.00 21.61 511 ASP B CA 1
ATOM 1925 C C . ASP B 1 54 ? 6.864 -13.347 49.347 1.00 21.46 511 ASP B C 1
ATOM 1926 O O . ASP B 1 54 ? 6.342 -12.574 50.162 1.00 23.10 511 ASP B O 1
ATOM 1931 N N . LYS B 1 55 ? 7.593 -12.951 48.305 1.00 20.11 512 LYS B N 1
ATOM 1932 C CA . LYS B 1 55 ? 7.868 -11.508 48.029 1.00 22.00 512 LYS B CA 1
ATOM 1933 C C . LYS B 1 55 ? 6.527 -10.821 47.737 1.00 21.53 512 LYS B C 1
ATOM 1934 O O . LYS B 1 55 ? 6.306 -9.670 48.180 1.00 22.91 512 LYS B O 1
ATOM 1940 N N . PHE B 1 56 ? 5.664 -11.492 46.984 1.00 19.37 513 PHE B N 1
ATOM 1941 C CA . PHE B 1 56 ? 4.325 -10.978 46.620 1.00 20.72 513 PHE B CA 1
ATOM 1942 C C . PHE B 1 56 ? 3.426 -10.928 47.866 1.00 20.49 513 PHE B C 1
ATOM 1943 O O . PHE B 1 56 ? 2.807 -9.880 48.105 1.00 23.64 513 PHE B O 1
ATOM 1951 N N . THR B 1 57 ? 3.354 -12.024 48.635 1.00 21.52 514 THR B N 1
ATOM 1952 C CA A THR B 1 57 ? 2.381 -12.160 49.752 0.50 22.28 514 THR B CA 1
ATOM 1953 C CA B THR B 1 57 ? 2.407 -12.196 49.767 0.50 22.54 514 THR B CA 1
ATOM 1954 C C . THR B 1 57 ? 2.784 -11.256 50.918 1.00 22.98 514 THR B C 1
ATOM 1955 O O . THR B 1 57 ? 1.902 -10.902 51.711 1.00 27.96 514 THR B O 1
ATOM 1962 N N . ARG B 1 58 ? 4.039 -10.839 50.991 1.00 24.36 515 ARG B N 1
ATOM 1963 C CA . ARG B 1 58 ? 4.468 -9.888 52.050 1.00 28.30 515 ARG B CA 1
ATOM 1964 C C . ARG B 1 58 ? 3.518 -8.679 52.077 1.00 27.29 515 ARG B C 1
ATOM 1965 O O . ARG B 1 58 ? 3.232 -8.198 53.188 1.00 30.60 515 ARG B O 1
ATOM 1973 N N . THR B 1 59 ? 3.027 -8.214 50.922 1.00 24.30 516 THR B N 1
ATOM 1974 C CA . THR B 1 59 ? 2.117 -7.034 50.855 1.00 23.34 516 THR B CA 1
ATOM 1975 C C . THR B 1 59 ? 0.782 -7.340 50.145 1.00 25.45 516 THR B C 1
ATOM 1976 O O . THR B 1 59 ? -0.108 -6.472 50.221 1.00 29.91 516 THR B O 1
ATOM 1980 N N . CYS B 1 60 ? 0.604 -8.519 49.548 1.00 24.97 517 CYS B N 1
ATOM 1981 C CA A CYS B 1 60 ? -0.619 -8.901 48.779 0.80 25.97 517 CYS B CA 1
ATOM 1982 C CA B CYS B 1 60 ? -0.605 -8.900 48.767 0.20 27.57 517 CYS B CA 1
ATOM 1983 C C . CYS B 1 60 ? -1.240 -10.197 49.311 1.00 30.09 517 CYS B C 1
ATOM 1984 O O . CYS B 1 60 ? -1.793 -10.988 48.492 1.00 27.86 517 CYS B O 1
ATOM 1989 N N . SER B 1 61 ? -1.235 -10.379 50.630 1.00 32.06 518 SER B N 1
ATOM 1990 C CA . SER B 1 61 ? -1.818 -11.559 51.325 1.00 33.21 518 SER B CA 1
ATOM 1991 C C . SER B 1 61 ? -3.300 -11.772 50.961 1.00 31.91 518 SER B C 1
ATOM 1992 O O . SER B 1 61 ? -3.770 -12.929 51.092 1.00 33.61 518 SER B O 1
ATOM 1995 N N . SER B 1 62 ? -4.037 -10.742 50.516 1.00 31.17 519 SER B N 1
ATOM 1996 C CA . SER B 1 62 ? -5.496 -10.877 50.241 1.00 31.11 519 SER B CA 1
ATOM 1997 C C . SER B 1 62 ? -5.776 -11.518 48.869 1.00 29.65 519 SER B C 1
ATOM 1998 O O . SER B 1 62 ? -6.923 -11.924 48.634 1.00 35.02 519 SER B O 1
ATOM 2001 N N . TYR B 1 63 ? -4.792 -11.553 47.970 1.00 25.11 520 TYR B N 1
ATOM 2002 C CA . TYR B 1 63 ? -4.926 -12.122 46.606 1.00 22.59 520 TYR B CA 1
ATOM 2003 C C . TYR B 1 63 ? -4.405 -13.554 46.627 1.00 23.57 520 TYR B C 1
ATOM 2004 O O . TYR B 1 63 ? -3.795 -13.954 47.627 1.00 28.41 520 TYR B O 1
ATOM 2013 N N . ALA B 1 64 ? -4.629 -14.296 45.553 1.00 19.21 521 ALA B N 1
ATOM 2014 C CA . ALA B 1 64 ? -4.132 -15.685 45.435 1.00 19.02 521 ALA B CA 1
ATOM 2015 C C . ALA B 1 64 ? -3.500 -15.847 44.062 1.00 17.56 521 ALA B C 1
ATOM 2016 O O . ALA B 1 64 ? -4.054 -15.421 43.045 1.00 17.49 521 ALA B O 1
ATOM 2018 N N . ILE B 1 65 ? -2.313 -16.422 44.061 1.00 16.73 522 ILE B N 1
ATOM 2019 C CA . ILE B 1 65 ? -1.565 -16.673 42.813 1.00 16.87 522 ILE B CA 1
ATOM 2020 C C . ILE B 1 65 ? -2.178 -17.883 42.082 1.00 15.42 522 ILE B C 1
ATOM 2021 O O . ILE B 1 65 ? -2.399 -18.977 42.668 1.00 18.07 522 ILE B O 1
ATOM 2026 N N . GLU B 1 66 ? -2.435 -17.674 40.803 1.00 14.85 523 GLU B N 1
ATOM 2027 C CA . GLU B 1 66 ? -2.816 -18.750 39.869 1.00 15.55 523 GLU B CA 1
ATOM 2028 C C . GLU B 1 66 ? -1.542 -19.479 39.443 1.00 15.42 523 GLU B C 1
ATOM 2029 O O . GLU B 1 66 ? -1.479 -20.713 39.551 1.00 15.76 523 GLU B O 1
ATOM 2035 N N . LYS B 1 67 ? -0.556 -18.769 38.941 1.00 15.14 524 LYS B N 1
ATOM 2036 C CA . LYS B 1 67 ? 0.681 -19.399 38.440 1.00 14.78 524 LYS B CA 1
ATOM 2037 C C . LYS B 1 67 ? 1.785 -18.346 38.403 1.00 15.32 524 LYS B C 1
ATOM 2038 O O . LYS B 1 67 ? 1.509 -17.125 38.373 1.00 15.87 524 LYS B O 1
ATOM 2044 N N . ILE B 1 68 ? 3.030 -18.831 38.372 1.00 15.34 525 ILE B N 1
ATOM 2045 C CA . ILE B 1 68 ? 4.241 -17.995 38.184 1.00 15.31 525 ILE B CA 1
ATOM 2046 C C . ILE B 1 68 ? 5.004 -18.590 37.008 1.00 14.91 525 ILE B C 1
ATOM 2047 O O . ILE B 1 68 ? 5.332 -19.786 37.031 1.00 16.36 525 ILE B O 1
ATOM 2052 N N . GLU B 1 69 ? 5.321 -17.761 36.033 1.00 15.62 526 GLU B N 1
ATOM 2053 C CA . GLU B 1 69 ? 6.099 -18.198 34.861 1.00 15.49 526 GLU B CA 1
ATOM 2054 C C . GLU B 1 69 ? 7.435 -17.466 34.851 1.00 15.28 526 GLU B C 1
ATOM 2055 O O . GLU B 1 69 ? 7.477 -16.228 34.988 1.00 15.62 526 GLU B O 1
ATOM 2061 N N . ARG B 1 70 ? 8.495 -18.231 34.640 1.00 15.42 527 ARG B N 1
ATOM 2062 C CA . ARG B 1 70 ? 9.826 -17.665 34.361 1.00 14.95 527 ARG B CA 1
ATOM 2063 C C . ARG B 1 70 ? 9.879 -17.243 32.904 1.00 14.35 527 ARG B C 1
ATOM 2064 O O . ARG B 1 70 ? 9.597 -18.058 32.021 1.00 16.92 527 ARG B O 1
ATOM 2072 N N . ILE B 1 71 ? 10.274 -15.996 32.673 1.00 14.85 528 ILE B N 1
ATOM 2073 C CA . ILE B 1 71 ? 10.397 -15.462 31.299 1.00 15.26 528 ILE B CA 1
ATOM 2074 C C . ILE B 1 71 ? 11.814 -15.688 30.813 1.00 14.88 528 ILE B C 1
ATOM 2075 O O . ILE B 1 71 ? 12.754 -15.108 31.402 1.00 15.70 528 ILE B O 1
ATOM 2080 N N . GLN B 1 72 ? 11.954 -16.490 29.769 1.00 15.28 529 GLN B N 1
ATOM 2081 C CA . GLN B 1 72 ? 13.275 -16.740 29.163 1.00 15.71 529 GLN B CA 1
ATOM 2082 C C . GLN B 1 72 ? 13.287 -16.050 27.811 1.00 16.22 529 GLN B C 1
ATOM 2083 O O . GLN B 1 72 ? 12.806 -16.592 26.858 1.00 19.33 529 GLN B O 1
ATOM 2089 N N . ASN B 1 73 ? 13.862 -14.849 27.765 1.00 16.82 530 ASN B N 1
ATOM 2090 C CA . ASN B 1 73 ? 13.887 -14.051 26.519 1.00 16.38 530 ASN B CA 1
ATOM 2091 C C . ASN B 1 73 ? 15.352 -13.749 26.225 1.00 15.71 530 ASN B C 1
ATOM 2092 O O . ASN B 1 73 ? 15.934 -12.905 26.923 1.00 16.67 530 ASN B O 1
ATOM 2097 N N . ALA B 1 74 ? 15.939 -14.485 25.294 1.00 17.40 531 ALA B N 1
ATOM 2098 C CA . ALA B 1 74 ? 17.396 -14.451 25.090 1.00 16.90 531 ALA B CA 1
ATOM 2099 C C . ALA B 1 74 ? 17.860 -13.049 24.718 1.00 16.47 531 ALA B C 1
ATOM 2100 O O . ALA B 1 74 ? 18.848 -12.591 25.285 1.00 17.66 531 ALA B O 1
ATOM 2102 N N . PHE B 1 75 ? 17.177 -12.413 23.783 1.00 17.33 532 PHE B N 1
ATOM 2103 C CA . PHE B 1 75 ? 17.608 -11.092 23.286 1.00 17.60 532 PHE B CA 1
ATOM 2104 C C . PHE B 1 75 ? 17.456 -10.036 24.388 1.00 15.81 532 PHE B C 1
ATOM 2105 O O . PHE B 1 75 ? 18.363 -9.197 24.537 1.00 17.03 532 PHE B O 1
ATOM 2113 N N . LEU B 1 76 ? 16.324 -10.001 25.088 1.00 16.12 533 LEU B N 1
ATOM 2114 C CA . LEU B 1 76 ? 16.164 -9.018 26.185 1.00 16.88 533 LEU B CA 1
ATOM 2115 C C . LEU B 1 76 ? 17.237 -9.261 27.238 1.00 16.08 533 LEU B C 1
ATOM 2116 O O . LEU B 1 76 ? 17.735 -8.307 27.823 1.00 16.18 533 LEU B O 1
ATOM 2121 N N . TRP B 1 77 ? 17.524 -10.526 27.532 1.00 14.85 534 TRP B N 1
ATOM 2122 C CA . TRP B 1 77 ? 18.514 -10.832 28.582 1.00 14.71 534 TRP B CA 1
ATOM 2123 C C . TRP B 1 77 ? 19.872 -10.289 28.142 1.00 14.73 534 TRP B C 1
ATOM 2124 O O . TRP B 1 77 ? 20.574 -9.677 28.973 1.00 16.20 534 TRP B O 1
ATOM 2135 N N . GLN B 1 78 ? 20.252 -10.573 26.901 1.00 15.00 535 GLN B N 1
ATOM 2136 C CA A GLN B 1 78 ? 21.578 -10.160 26.380 0.50 15.72 535 GLN B CA 1
ATOM 2137 C CA B GLN B 1 78 ? 21.594 -10.170 26.413 0.50 16.26 535 GLN B CA 1
ATOM 2138 C C . GLN B 1 78 ? 21.720 -8.638 26.506 1.00 15.79 535 GLN B C 1
ATOM 2139 O O . GLN B 1 78 ? 22.727 -8.130 27.037 1.00 16.10 535 GLN B O 1
ATOM 2150 N N . SER B 1 79 ? 20.737 -7.890 26.036 1.00 14.80 536 SER B N 1
ATOM 2151 C CA . SER B 1 79 ? 20.847 -6.413 26.024 1.00 15.30 536 SER B CA 1
ATOM 2152 C C . SER B 1 79 ? 20.841 -5.893 27.463 1.00 14.89 536 SER B C 1
ATOM 2153 O O . SER B 1 79 ? 21.564 -4.916 27.752 1.00 16.34 536 SER B O 1
ATOM 2156 N N . TYR B 1 80 ? 20.024 -6.470 28.336 1.00 15.13 537 TYR B N 1
ATOM 2157 C CA . TYR B 1 80 ? 19.984 -6.054 29.748 1.00 14.55 537 TYR B CA 1
ATOM 2158 C C . TYR B 1 80 ? 21.328 -6.325 30.424 1.00 14.75 537 TYR B C 1
ATOM 2159 O O . TYR B 1 80 ? 21.833 -5.461 31.166 1.00 15.00 537 TYR B O 1
ATOM 2168 N N . GLN B 1 81 ?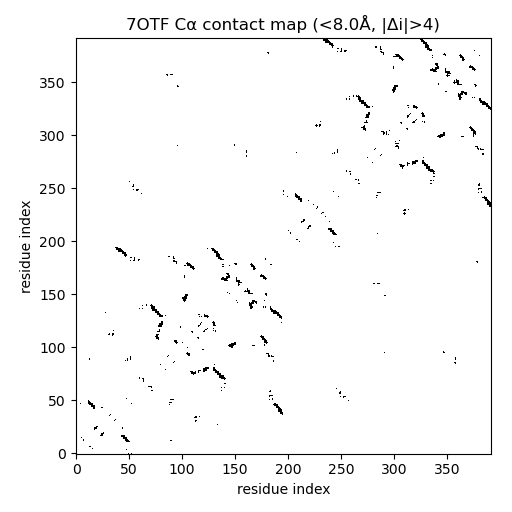 21.878 -7.515 30.231 1.00 14.79 538 GLN B N 1
ATOM 2169 C CA . GLN B 1 81 ? 23.150 -7.878 30.913 1.00 15.29 538 GLN B CA 1
ATOM 2170 C C . GLN B 1 81 ? 24.276 -6.946 30.427 1.00 15.01 538 GLN B C 1
ATOM 2171 O O . GLN B 1 81 ? 25.166 -6.626 31.235 1.00 16.34 538 GLN B O 1
ATOM 2177 N N . VAL B 1 82 ? 24.268 -6.569 29.159 1.00 14.85 539 VAL B N 1
ATOM 2178 C CA . VAL B 1 82 ? 25.256 -5.579 28.669 1.00 15.97 539 VAL B CA 1
ATOM 2179 C C . VAL B 1 82 ? 25.093 -4.282 29.460 1.00 16.49 539 VAL B C 1
ATOM 2180 O O . VAL B 1 82 ? 26.080 -3.708 29.932 1.00 17.46 539 VAL B O 1
ATOM 2184 N N . LYS B 1 83 ? 23.859 -3.790 29.590 1.00 15.22 540 LYS B N 1
ATOM 2185 C CA . LYS B 1 83 ? 23.616 -2.523 30.332 1.00 15.45 540 LYS B CA 1
ATOM 2186 C C . LYS B 1 83 ? 24.039 -2.696 31.782 1.00 15.50 540 LYS B C 1
ATOM 2187 O O . LYS B 1 83 ? 24.594 -1.744 32.357 1.00 16.13 540 LYS B O 1
ATOM 2193 N N . LYS B 1 84 ? 23.818 -3.879 32.366 1.00 14.72 541 LYS B N 1
ATOM 2194 C CA . LYS B 1 84 ? 24.188 -4.076 33.778 1.00 15.05 541 LYS B CA 1
ATOM 2195 C C . LYS B 1 84 ? 25.716 -3.996 33.922 1.00 15.66 541 LYS B C 1
ATOM 2196 O O . LYS B 1 84 ? 26.222 -3.363 34.881 1.00 16.27 541 LYS B O 1
ATOM 2202 N N . ARG B 1 85 ? 26.425 -4.667 33.030 1.00 16.19 542 ARG B N 1
ATOM 2203 C CA . ARG B 1 85 ? 27.901 -4.668 33.089 1.00 17.44 542 ARG B CA 1
ATOM 2204 C C . ARG B 1 85 ? 28.405 -3.230 32.959 1.00 16.38 542 ARG B C 1
ATOM 2205 O O . ARG B 1 85 ? 29.313 -2.835 33.703 1.00 17.28 542 ARG B O 1
ATOM 2213 N N . GLN B 1 86 ? 27.812 -2.467 32.048 1.00 16.36 543 GLN B N 1
ATOM 2214 C CA . GLN B 1 86 ? 28.208 -1.058 31.847 1.00 17.01 543 GLN B CA 1
ATOM 2215 C C . GLN B 1 86 ? 27.979 -0.256 33.125 1.00 16.57 543 GLN B C 1
ATOM 2216 O O . GLN B 1 86 ? 28.853 0.491 33.520 1.00 16.71 543 GLN B O 1
ATOM 2222 N N . MET B 1 87 ? 26.830 -0.418 33.760 1.00 16.07 544 MET B N 1
ATOM 2223 C CA . MET B 1 87 ? 26.509 0.361 34.972 1.00 15.08 544 MET B CA 1
ATOM 2224 C C . MET B 1 87 ? 27.431 -0.061 36.114 1.00 16.34 544 MET B C 1
ATOM 2225 O O . MET B 1 87 ? 27.837 0.806 36.909 1.00 17.17 544 MET B O 1
ATOM 2230 N N . ASP B 1 88 ? 27.702 -1.361 36.219 1.00 16.17 545 ASP B N 1
ATOM 2231 C CA . ASP B 1 88 ? 28.618 -1.856 37.269 1.00 17.55 545 ASP B CA 1
ATOM 2232 C C . ASP B 1 88 ? 30.020 -1.244 37.080 1.00 18.82 545 ASP B C 1
ATOM 2233 O O . ASP B 1 88 ? 30.680 -0.870 38.087 1.00 22.48 545 ASP B O 1
ATOM 2238 N N . ILE B 1 89 ? 30.476 -1.134 35.829 1.00 18.02 546 ILE B N 1
ATOM 2239 C CA . ILE B 1 89 ? 31.794 -0.506 35.537 1.00 18.34 546 ILE B CA 1
ATOM 2240 C C . ILE B 1 89 ? 31.731 0.977 35.923 1.00 19.27 546 ILE B C 1
ATOM 2241 O O . ILE B 1 89 ? 32.621 1.473 36.636 1.00 22.37 546 ILE B O 1
ATOM 2246 N N . LYS B 1 90 ? 30.689 1.678 35.484 1.00 18.23 547 LYS B N 1
ATOM 2247 C CA . LYS B 1 90 ? 30.567 3.149 35.613 1.00 18.92 547 LYS B CA 1
ATOM 2248 C C . LYS B 1 90 ? 30.480 3.503 37.097 1.00 18.35 547 LYS B C 1
ATOM 2249 O O . LYS B 1 90 ? 31.074 4.504 37.494 1.00 23.06 547 LYS B O 1
ATOM 2255 N N . ASN B 1 91 ? 29.658 2.786 37.860 1.00 17.66 548 ASN B N 1
ATOM 2256 C CA . ASN B 1 91 ? 29.335 3.176 39.252 1.00 19.95 548 ASN B CA 1
ATOM 2257 C C . ASN B 1 91 ? 30.363 2.633 40.245 1.00 22.45 548 ASN B C 1
ATOM 2258 O O . ASN B 1 91 ? 30.439 3.188 41.341 1.00 30.97 548 ASN B O 1
ATOM 2263 N N . ASP B 1 92 ? 31.137 1.627 39.885 1.00 26.08 549 ASP B N 1
ATOM 2264 C CA . ASP B 1 92 ? 32.216 1.116 40.774 1.00 33.76 549 ASP B CA 1
ATOM 2265 C C . ASP B 1 92 ? 31.608 0.731 42.145 1.00 45.60 549 ASP B C 1
ATOM 2266 O O . ASP B 1 92 ? 31.484 1.612 43.029 1.00 53.83 549 ASP B O 1
ATOM 2271 N N . HIS B 1 93 ? 31.166 -0.521 42.280 1.00 48.34 550 HIS B N 1
ATOM 2272 C CA . HIS B 1 93 ? 30.864 -1.242 43.555 1.00 43.91 550 HIS B CA 1
ATOM 2273 C C . HIS B 1 93 ? 29.517 -0.830 44.166 1.00 39.66 550 HIS B C 1
ATOM 2274 O O . HIS B 1 93 ? 29.316 -1.122 45.361 1.00 43.13 550 HIS B O 1
ATOM 2281 N N . LYS B 1 94 ? 28.606 -0.232 43.398 1.00 35.51 551 LYS B N 1
ATOM 2282 C CA A LYS B 1 94 ? 27.189 -0.040 43.801 0.50 32.16 551 LYS B CA 1
ATOM 2283 C CA B LYS B 1 94 ? 27.205 -0.058 43.862 0.50 34.51 551 LYS B CA 1
ATOM 2284 C C . LYS B 1 94 ? 26.415 -1.341 43.566 1.00 32.44 551 LYS B C 1
ATOM 2285 O O . LYS B 1 94 ? 26.707 -2.021 42.572 1.00 39.88 551 LYS B O 1
ATOM 2296 N N . ASN B 1 95 ? 25.463 -1.660 44.440 1.00 32.04 552 ASN B N 1
ATOM 2297 C CA . ASN B 1 95 ? 24.400 -2.638 44.11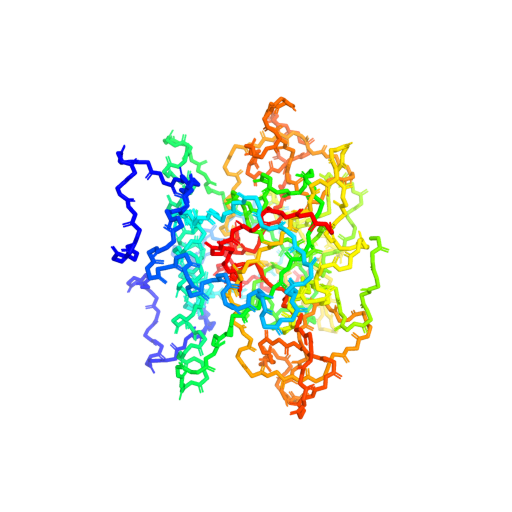8 1.00 26.72 552 ASN B CA 1
ATOM 2298 C C . ASN B 1 95 ? 23.470 -1.894 43.153 1.00 20.11 552 ASN B C 1
ATOM 2299 O O . ASN B 1 95 ? 22.694 -1.007 43.611 1.00 23.41 552 ASN B O 1
ATOM 2304 N N . ASN B 1 96 ? 23.608 -2.143 41.852 1.00 17.00 553 ASN B N 1
ATOM 2305 C CA . ASN B 1 96 ? 22.878 -1.358 40.825 1.00 17.06 553 ASN B CA 1
ATOM 2306 C C . ASN B 1 96 ? 21.520 -1.975 40.490 1.00 14.85 553 ASN B C 1
ATOM 2307 O O . ASN B 1 96 ? 20.747 -1.313 39.805 1.00 15.00 553 ASN B O 1
ATOM 2312 N N . GLU B 1 97 ? 21.259 -3.201 40.934 1.00 14.56 554 GLU B N 1
ATOM 2313 C CA . GLU B 1 97 ? 20.047 -3.949 40.501 1.00 15.06 554 GLU B CA 1
ATOM 2314 C C . GLU B 1 97 ? 19.130 -4.225 41.687 1.00 15.27 554 GLU B C 1
ATOM 2315 O O . GLU B 1 97 ? 19.587 -4.702 42.724 1.00 18.84 554 GLU B O 1
ATOM 2321 N N . ARG B 1 98 ? 17.850 -3.922 41.500 1.00 15.27 555 ARG B N 1
ATOM 2322 C CA . ARG B 1 98 ? 16.786 -4.242 42.471 1.00 17.04 555 ARG B CA 1
ATOM 2323 C C . ARG B 1 98 ? 15.760 -5.137 41.781 1.00 15.17 555 ARG B C 1
ATOM 2324 O O . ARG B 1 98 ? 15.655 -5.110 40.568 1.00 16.40 555 ARG B O 1
ATOM 2332 N N . LEU B 1 99 ? 15.054 -5.932 42.571 1.00 14.99 556 LEU B N 1
ATOM 2333 C CA . LEU B 1 99 ? 13.967 -6.782 42.076 1.00 14.86 556 LEU B CA 1
ATOM 2334 C C . LEU B 1 99 ? 12.649 -6.129 42.454 1.00 14.85 556 LEU B C 1
ATOM 2335 O O . LEU B 1 99 ? 12.347 -6.038 43.651 1.00 17.65 556 LEU B O 1
ATOM 2340 N N . LEU B 1 100 ? 11.948 -5.638 41.445 1.00 13.69 557 LEU B N 1
ATOM 2341 C CA . LEU B 1 100 ? 10.766 -4.758 41.635 1.00 14.54 557 LEU B CA 1
ATOM 2342 C C . LEU B 1 100 ? 9.568 -5.367 40.916 1.00 14.06 557 LEU B C 1
ATOM 2343 O O . LEU B 1 100 ? 9.716 -6.329 40.169 1.00 15.54 557 LEU B O 1
ATOM 2348 N N . PHE B 1 101 ? 8.399 -4.760 41.110 1.00 14.81 558 PHE B N 1
ATOM 2349 C CA . PHE B 1 101 ? 7.134 -5.257 40.545 1.00 15.47 558 PHE B CA 1
ATOM 2350 C C . PHE B 1 101 ? 6.614 -4.288 39.498 1.00 13.64 558 PHE B C 1
ATOM 2351 O O . PHE B 1 101 ? 6.813 -3.085 39.605 1.00 15.08 558 PHE B O 1
ATOM 2359 N N . HIS B 1 102 ? 5.859 -4.809 38.546 1.00 14.61 559 HIS B N 1
ATOM 2360 C CA . HIS B 1 102 ? 5.197 -3.984 37.520 1.00 14.86 559 HIS B CA 1
ATOM 2361 C C . HIS B 1 102 ? 3.875 -4.631 37.151 1.00 14.55 559 HIS B C 1
ATOM 2362 O O . HIS B 1 102 ? 3.881 -5.682 36.528 1.00 15.61 559 HIS B O 1
ATOM 2369 N N . GLY B 1 103 ? 2.776 -3.996 37.531 1.00 16.03 560 GLY B N 1
ATOM 2370 C CA . GLY B 1 103 ? 1.426 -4.441 37.173 1.00 16.91 560 GLY B CA 1
ATOM 2371 C C . GLY B 1 103 ? 1.076 -3.904 35.816 1.00 17.48 560 GLY B C 1
ATOM 2372 O O . GLY B 1 103 ? 1.352 -2.704 35.547 1.00 19.38 560 GLY B O 1
ATOM 2373 N N . THR B 1 104 ? 0.440 -4.701 34.984 1.00 16.83 561 THR B N 1
ATOM 2374 C CA . THR B 1 104 ? -0.050 -4.195 33.694 1.00 19.10 561 THR B CA 1
ATOM 2375 C C . THR B 1 104 ? -1.301 -4.956 33.280 1.00 19.24 561 THR B C 1
ATOM 2376 O O . THR B 1 104 ? -1.714 -5.915 33.951 1.00 19.02 561 THR B O 1
ATOM 2380 N N . ASP B 1 105 ? -1.875 -4.490 32.188 1.00 18.81 562 ASP B N 1
ATOM 2381 C CA . ASP B 1 105 ? -3.111 -5.059 31.638 1.00 19.54 562 ASP B CA 1
ATOM 2382 C C . ASP B 1 105 ? -2.756 -6.265 30.775 1.00 19.31 562 ASP B C 1
ATOM 2383 O O . ASP B 1 105 ? -1.622 -6.398 30.270 1.00 19.99 562 ASP B O 1
ATOM 2388 N N . ALA B 1 106 ? -3.726 -7.139 30.582 1.00 19.13 563 ALA B N 1
ATOM 2389 C CA . ALA B 1 106 ? -3.530 -8.377 29.807 1.00 20.95 563 ALA B CA 1
ATOM 2390 C C . ALA B 1 106 ? -3.097 -8.052 28.370 1.00 22.20 563 ALA B C 1
ATOM 2391 O O . ALA B 1 106 ? -2.283 -8.811 27.836 1.00 24.49 563 ALA B O 1
ATOM 2393 N N . ASP B 1 107 ? -3.624 -6.982 27.760 1.00 23.58 564 ASP B N 1
ATOM 2394 C CA . ASP B 1 107 ? -3.341 -6.608 26.345 1.00 25.06 564 ASP B CA 1
ATOM 2395 C C . ASP B 1 107 ? -1.841 -6.312 26.169 1.00 23.24 564 ASP B C 1
ATOM 2396 O O . ASP B 1 107 ? -1.348 -6.492 25.061 1.00 28.02 564 ASP B O 1
ATOM 2401 N N . SER B 1 108 ? -1.150 -5.895 27.224 1.00 20.34 565 SER B N 1
ATOM 2402 C CA . SER B 1 108 ? 0.291 -5.522 27.169 1.00 19.85 565 SER B CA 1
ATOM 2403 C C . SER B 1 108 ? 1.204 -6.740 27.356 1.00 18.04 565 SER B C 1
ATOM 2404 O O . SER B 1 108 ? 2.399 -6.622 27.066 1.00 18.98 565 SER B O 1
ATOM 2407 N N . VAL B 1 109 ? 0.706 -7.860 27.872 1.00 17.83 566 VAL B N 1
ATOM 2408 C CA . VAL B 1 109 ? 1.572 -8.970 28.330 1.00 17.47 566 VAL B CA 1
ATOM 2409 C C . VAL B 1 109 ? 2.336 -9.550 27.144 1.00 17.64 566 VAL B C 1
ATOM 2410 O O . VAL B 1 109 ? 3.536 -9.742 27.269 1.00 17.28 566 VAL B O 1
ATOM 2414 N N . PRO B 1 110 ? 1.728 -9.809 25.964 1.00 18.30 567 PRO B N 1
ATOM 2415 C CA . PRO B 1 110 ? 2.495 -10.359 24.843 1.00 18.96 567 PRO B CA 1
ATOM 2416 C C . PRO B 1 110 ? 3.670 -9.448 24.460 1.00 19.38 567 PRO B C 1
ATOM 2417 O O . PRO B 1 110 ? 4.777 -9.948 24.227 1.00 20.17 567 PRO B O 1
ATOM 2421 N N . TYR B 1 111 ? 3.436 -8.141 24.416 1.00 17.55 568 TYR B N 1
ATOM 2422 C CA . TYR B 1 111 ? 4.485 -7.179 24.028 1.00 18.02 568 TYR B CA 1
ATOM 2423 C C . TYR B 1 111 ? 5.594 -7.191 25.076 1.00 16.23 568 TYR B C 1
ATOM 2424 O O . TYR B 1 111 ? 6.781 -7.284 24.708 1.00 17.96 568 TYR B O 1
ATOM 2433 N N . VAL B 1 112 ? 5.267 -7.077 26.347 1.00 16.04 569 VAL B N 1
ATOM 2434 C CA . VAL B 1 112 ? 6.303 -7.036 27.414 1.00 16.94 569 VAL B CA 1
ATOM 2435 C C . VAL B 1 112 ? 7.102 -8.343 27.370 1.00 15.23 569 VAL B C 1
ATOM 2436 O O . VAL B 1 112 ? 8.353 -8.323 27.505 1.00 16.00 569 VAL B O 1
ATOM 2440 N N . ASN B 1 113 ? 6.451 -9.487 27.238 1.00 15.68 570 ASN B N 1
ATOM 2441 C CA . ASN B 1 113 ? 7.181 -10.771 27.268 1.00 15.57 570 ASN B CA 1
ATOM 2442 C C . ASN B 1 113 ? 8.252 -10.765 26.174 1.00 16.23 570 ASN B C 1
ATOM 2443 O O . ASN B 1 113 ? 9.339 -11.353 26.390 1.00 17.17 570 ASN B O 1
ATOM 2448 N N . GLN B 1 114 ? 7.929 -10.227 25.001 1.00 16.21 571 GLN B N 1
ATOM 2449 C CA A GLN B 1 114 ? 8.788 -10.296 23.790 0.50 17.77 571 GLN B CA 1
ATOM 2450 C CA B GLN B 1 114 ? 8.785 -10.283 23.789 0.50 17.38 571 GLN B CA 1
ATOM 2451 C C . GLN B 1 114 ? 9.783 -9.125 23.763 1.00 18.26 571 GLN B C 1
ATOM 2452 O O . GLN B 1 114 ? 10.935 -9.337 23.350 1.00 19.27 571 GLN B O 1
ATOM 2463 N N . HIS B 1 115 ? 9.352 -7.942 24.176 1.00 17.00 572 HIS B N 1
ATOM 2464 C CA . HIS B 1 115 ? 10.070 -6.676 23.888 1.00 17.35 572 HIS B CA 1
ATOM 2465 C C . HIS B 1 115 ? 10.372 -5.873 25.134 1.00 16.33 572 HIS B C 1
ATOM 2466 O O . HIS B 1 115 ? 11.041 -4.846 24.999 1.00 19.00 572 HIS B O 1
ATOM 2473 N N . GLY B 1 116 ? 9.916 -6.284 26.296 1.00 16.61 573 GLY B N 1
ATOM 2474 C CA . GLY B 1 116 ? 10.208 -5.568 27.537 1.00 17.34 573 GLY B CA 1
ATOM 2475 C C . GLY B 1 116 ? 9.375 -4.316 27.693 1.00 18.21 573 GLY B C 1
ATOM 2476 O O . GLY B 1 116 ? 8.247 -4.207 27.175 1.00 18.47 573 GLY B O 1
ATOM 2477 N N . PHE B 1 117 ? 9.894 -3.403 28.487 1.00 18.99 574 PHE B N 1
ATOM 2478 C CA . PHE B 1 117 ? 9.176 -2.211 28.969 1.00 19.58 574 PHE B CA 1
ATOM 2479 C C . PHE B 1 117 ? 9.535 -1.027 28.104 1.00 20.95 574 PHE B C 1
ATOM 2480 O O . PHE B 1 117 ? 10.692 -0.677 28.002 1.00 29.61 574 PHE B O 1
ATOM 2488 N N . ASN B 1 118 ? 8.524 -0.448 27.491 1.00 18.74 575 ASN B N 1
ATOM 2489 C CA . ASN B 1 118 ? 8.670 0.680 26.554 1.00 18.46 575 ASN B CA 1
ATOM 2490 C C . ASN B 1 118 ? 8.118 1.953 27.188 1.00 17.19 575 ASN B C 1
ATOM 2491 O O . ASN B 1 118 ? 6.907 2.059 27.351 1.00 19.39 575 ASN B O 1
ATOM 2496 N N . ARG B 1 119 ? 8.984 2.901 27.505 1.00 17.85 576 ARG B N 1
ATOM 2497 C CA . ARG B 1 119 ? 8.556 4.173 28.145 1.00 18.26 576 ARG B CA 1
ATOM 2498 C C . ARG B 1 119 ? 7.565 4.908 27.246 1.00 16.27 576 ARG B C 1
ATOM 2499 O O . ARG B 1 119 ? 6.726 5.644 27.795 1.00 19.91 576 ARG B O 1
ATOM 2507 N N . SER B 1 120 ? 7.605 4.693 25.931 1.00 16.87 577 SER B N 1
ATOM 2508 C CA . SER B 1 120 ? 6.704 5.417 25.003 1.00 18.95 577 SER B CA 1
ATOM 2509 C C . SER B 1 120 ? 5.258 4.940 25.169 1.00 19.97 577 SER B C 1
ATOM 2510 O O . SER B 1 120 ? 4.365 5.664 24.740 1.00 24.40 577 SER B O 1
ATOM 2513 N N . CYS B 1 121 ? 5.026 3.802 25.821 1.00 21.13 578 CYS B N 1
ATOM 2514 C CA . CYS B 1 121 ? 3.689 3.185 26.029 1.00 22.87 578 CYS B CA 1
ATOM 2515 C C . CYS B 1 121 ? 3.188 3.447 27.449 1.00 23.09 578 CYS B C 1
ATOM 2516 O O . CYS B 1 121 ? 2.042 3.103 27.726 1.00 26.31 578 CYS B O 1
ATOM 2519 N N . ALA B 1 122 ? 4.023 3.990 28.334 1.00 20.97 579 ALA B N 1
ATOM 2520 C CA . ALA B 1 122 ? 3.752 4.088 29.785 1.00 23.31 579 ALA B CA 1
ATOM 2521 C C . ALA B 1 122 ? 2.627 5.097 30.031 1.00 25.85 579 ALA B C 1
ATOM 2522 O O . ALA B 1 122 ? 2.573 6.127 29.349 1.00 31.55 579 ALA B O 1
ATOM 2524 N N . GLY B 1 123 ? 1.777 4.805 31.005 1.00 31.36 580 GLY B N 1
ATOM 2525 C CA . GLY B 1 123 ? 0.710 5.720 31.439 1.00 33.40 580 GLY B CA 1
ATOM 2526 C C . GLY B 1 123 ? 1.306 6.840 32.256 1.00 30.91 580 GLY B C 1
ATOM 2527 O O . GLY B 1 123 ? 2.449 6.676 32.722 1.00 29.33 580 GLY B O 1
ATOM 2528 N N . LYS B 1 124 ? 0.605 7.957 32.403 1.00 31.59 581 LYS B N 1
ATOM 2529 C CA . LYS B 1 124 ? 0.939 8.947 33.446 1.00 26.93 581 LYS B CA 1
ATOM 2530 C C . LYS B 1 124 ? 0.615 8.298 34.794 1.00 24.82 581 LYS B C 1
ATOM 2531 O O . LYS B 1 124 ? -0.509 7.792 34.947 1.00 26.33 581 LYS B O 1
ATOM 2537 N N . ASN B 1 125 ? 1.550 8.309 35.740 1.00 22.31 582 ASN B N 1
ATOM 2538 C CA . ASN B 1 125 ? 1.308 7.797 37.108 1.00 23.43 582 ASN B CA 1
ATOM 2539 C C . ASN B 1 125 ? 0.492 8.821 37.901 1.00 20.83 582 ASN B C 1
ATOM 2540 O O . ASN B 1 125 ? 0.692 10.034 37.676 1.00 20.92 582 ASN B O 1
ATOM 2545 N N . ALA B 1 126 ? -0.350 8.346 38.831 1.00 21.19 583 ALA B N 1
ATOM 2546 C CA . ALA B 1 126 ? -1.156 9.233 39.710 1.00 19.91 583 ALA B CA 1
ATOM 2547 C C . ALA B 1 126 ? -0.244 10.160 40.508 1.00 17.36 583 ALA B C 1
ATOM 2548 O O . ALA B 1 126 ? -0.676 11.272 40.818 1.00 18.36 583 ALA B O 1
ATOM 2550 N N . VAL B 1 127 ? 0.965 9.720 40.866 1.00 17.54 584 VAL B N 1
ATOM 2551 C CA . VAL B 1 127 ? 1.992 10.675 41.351 1.00 16.23 584 VAL B CA 1
ATOM 2552 C C . VAL B 1 127 ? 3.183 10.522 40.416 1.00 16.66 584 VAL B C 1
ATOM 2553 O O . VAL B 1 127 ? 3.877 9.488 40.441 1.00 17.24 584 VAL B O 1
ATOM 2557 N N . SER B 1 128 ? 3.372 11.503 39.548 1.00 15.51 585 SER B N 1
ATOM 2558 C CA . SER B 1 128 ? 4.415 11.409 38.505 1.00 15.50 585 SER B CA 1
ATOM 2559 C C . SER B 1 128 ? 5.723 11.995 39.000 1.00 14.14 585 SER B C 1
ATOM 2560 O O . SER B 1 128 ? 5.756 13.153 39.388 1.00 16.21 585 SER B O 1
ATOM 2563 N N . TYR B 1 129 ? 6.767 11.191 38.917 1.00 14.80 586 TYR B N 1
ATOM 2564 C CA . TYR B 1 129 ? 8.178 11.568 39.175 1.00 15.15 586 TYR B CA 1
ATOM 2565 C C . TYR B 1 129 ? 8.953 11.527 37.869 1.00 13.68 586 TYR B C 1
ATOM 2566 O O . TYR B 1 129 ? 10.180 11.487 37.924 1.00 15.44 586 TYR B O 1
ATOM 2575 N N . GLY B 1 130 ? 8.280 11.565 36.730 1.00 14.48 587 GLY B N 1
ATOM 2576 C CA . GLY B 1 130 ? 8.898 11.605 35.405 1.00 16.02 587 GLY B CA 1
ATOM 2577 C C . GLY B 1 130 ? 8.182 10.720 34.406 1.00 15.40 587 GLY B C 1
ATOM 2578 O O . GLY B 1 130 ? 7.383 9.832 34.818 1.00 16.26 587 GLY B O 1
ATOM 2579 N N . LYS B 1 131 ? 8.460 10.952 33.135 1.00 15.26 588 LYS B N 1
ATOM 2580 C CA . LYS B 1 131 ? 7.854 10.249 31.990 1.00 17.97 588 LYS B CA 1
ATOM 2581 C C . LYS B 1 131 ? 8.737 9.053 31.674 1.00 18.73 588 LYS B C 1
ATOM 2582 O O . LYS B 1 131 ? 9.613 9.152 30.855 1.00 22.02 588 LYS B O 1
ATOM 2588 N N . GLY B 1 132 ? 8.515 7.963 32.383 1.00 18.44 589 GLY B N 1
ATOM 2589 C CA . GLY B 1 132 ? 9.251 6.714 32.133 1.00 18.23 589 GLY B CA 1
ATOM 2590 C C . GLY B 1 132 ? 8.438 5.521 32.573 1.00 16.36 589 GLY B C 1
ATOM 2591 O O . GLY B 1 132 ? 7.229 5.639 32.842 1.00 18.20 589 GLY B O 1
ATOM 2592 N N . THR B 1 133 ? 9.093 4.381 32.671 1.00 16.55 590 THR B N 1
ATOM 2593 C CA . THR B 1 133 ? 8.438 3.145 33.153 1.00 15.90 590 THR B CA 1
ATOM 2594 C C . THR B 1 133 ? 8.603 3.048 34.660 1.00 14.77 590 THR B C 1
ATOM 2595 O O . THR B 1 133 ? 9.748 3.199 35.168 1.00 16.34 590 THR B O 1
ATOM 2599 N N . TYR B 1 134 ? 7.509 2.744 35.348 1.00 14.49 591 TYR B N 1
ATOM 2600 C CA . TYR B 1 134 ? 7.423 2.710 36.816 1.00 14.06 591 TYR B CA 1
ATOM 2601 C C . TYR B 1 134 ? 7.510 1.264 37.302 1.00 14.36 591 TYR B C 1
ATOM 2602 O O . TYR B 1 134 ? 6.855 0.365 36.768 1.00 15.31 591 TYR B O 1
ATOM 2611 N N . PHE B 1 135 ? 8.222 1.109 38.403 1.00 14.27 592 PHE B N 1
ATOM 2612 C CA . PHE B 1 135 ? 8.390 -0.171 39.088 1.00 14.13 592 PHE B CA 1
ATOM 2613 C C . PHE B 1 135 ? 8.209 0.055 40.580 1.00 13.79 592 PHE B C 1
ATOM 2614 O O . PHE B 1 135 ? 8.706 1.044 41.121 1.00 17.47 592 PHE B O 1
ATOM 2622 N N . ALA B 1 136 ? 7.507 -0.858 41.234 1.00 14.98 593 ALA B N 1
ATOM 2623 C CA . ALA B 1 136 ? 7.167 -0.730 42.656 1.00 15.41 593 ALA B CA 1
ATOM 2624 C C . ALA B 1 136 ? 8.078 -1.610 43.510 1.00 15.03 593 ALA B C 1
ATOM 2625 O O . ALA B 1 136 ? 8.354 -2.773 43.142 1.00 16.07 593 ALA B O 1
ATOM 2627 N N . VAL B 1 137 ? 8.410 -1.131 44.683 1.00 15.85 594 VAL B N 1
ATOM 2628 C CA . VAL B 1 137 ? 9.084 -1.925 45.742 1.00 17.24 594 VAL B CA 1
ATOM 2629 C C . VAL B 1 137 ? 8.082 -2.964 46.280 1.00 18.80 594 VAL B C 1
ATOM 2630 O O . VAL B 1 137 ? 8.453 -4.116 46.447 1.00 20.31 594 VAL B O 1
ATOM 2634 N N . ASP B 1 138 ? 6.823 -2.582 46.508 1.00 18.27 595 ASP B N 1
ATOM 2635 C CA . ASP B 1 138 ? 5.787 -3.445 47.120 1.00 18.91 595 ASP B CA 1
ATOM 2636 C C . ASP B 1 138 ? 4.837 -3.949 46.042 1.00 17.47 595 ASP B C 1
ATOM 2637 O O . ASP B 1 138 ? 4.251 -3.146 45.290 1.00 18.53 595 ASP B O 1
ATOM 2642 N N . ALA B 1 139 ? 4.580 -5.248 46.048 1.00 18.10 596 ALA B N 1
ATOM 2643 C CA . ALA B 1 139 ? 3.581 -5.840 45.148 1.00 18.05 596 ALA B CA 1
ATOM 2644 C C . ALA B 1 139 ? 2.201 -5.202 45.352 1.00 18.07 596 ALA B C 1
ATOM 2645 O O . ALA B 1 139 ? 1.478 -5.061 44.350 1.00 19.91 596 ALA B O 1
ATOM 2647 N N . SER B 1 140 ? 1.881 -4.762 46.567 1.00 18.98 597 SER B N 1
ATOM 2648 C CA . SER B 1 140 ? 0.558 -4.147 46.843 1.00 19.58 597 SER B CA 1
ATOM 2649 C C . SER B 1 140 ? 0.322 -2.957 45.908 1.00 19.61 597 SER B C 1
ATOM 2650 O O . SER B 1 140 ? -0.851 -2.701 45.544 1.00 22.67 597 SER B O 1
ATOM 2653 N N . TYR B 1 141 ? 1.360 -2.184 45.585 1.00 18.91 598 TYR B N 1
ATOM 2654 C CA . TYR B 1 141 ? 1.194 -0.981 44.739 1.00 18.05 598 TYR B CA 1
ATOM 2655 C C . TYR B 1 141 ? 0.823 -1.479 43.342 1.00 17.19 598 TYR B C 1
ATOM 2656 O O . TYR B 1 141 ? -0.171 -1.048 42.768 1.00 20.48 598 TYR B O 1
ATOM 2665 N N . SER B 1 142 ? 1.615 -2.423 42.818 1.00 17.50 599 SER B N 1
ATOM 2666 C CA . SER B 1 142 ? 1.392 -2.986 41.466 1.00 17.20 599 SER B CA 1
ATOM 2667 C C . SER B 1 142 ? 0.067 -3.747 41.400 1.00 16.99 599 SER B C 1
ATOM 2668 O O . SER B 1 142 ? -0.444 -3.900 40.288 1.00 18.81 599 SER B O 1
ATOM 2671 N N . ALA B 1 143 ? -0.425 -4.218 42.529 1.00 18.07 600 ALA B N 1
ATOM 2672 C CA . ALA B 1 143 ? -1.674 -5.016 42.579 1.00 19.02 600 ALA B CA 1
ATOM 2673 C C . ALA B 1 143 ? -2.923 -4.142 42.425 1.00 19.65 600 ALA B C 1
ATOM 2674 O O . ALA B 1 143 ? -4.015 -4.690 42.255 1.00 21.36 600 ALA B O 1
ATOM 2676 N N . LYS B 1 144 ? -2.800 -2.827 42.465 1.00 20.61 601 LYS B N 1
ATOM 2677 C CA . LYS B 1 144 ? -3.974 -1.944 42.291 1.00 21.95 601 LYS B CA 1
ATOM 2678 C C . LYS B 1 144 ? -4.541 -2.178 40.900 1.00 20.79 601 LYS B C 1
ATOM 2679 O O . LYS B 1 144 ? -3.773 -2.397 39.943 1.00 20.77 601 LYS B O 1
ATOM 2685 N N . ASP B 1 145 ? -5.867 -2.173 40.806 1.00 22.66 602 ASP B N 1
ATOM 2686 C CA . ASP B 1 145 ? -6.584 -2.416 39.534 1.00 22.79 602 ASP B CA 1
ATOM 2687 C C . ASP B 1 145 ? -6.144 -1.384 38.498 1.00 20.60 602 ASP B C 1
ATOM 2688 O O . ASP B 1 145 ? -6.258 -1.677 37.298 1.00 23.28 602 ASP B O 1
ATOM 2693 N N . THR B 1 146 ? -5.673 -0.207 38.918 1.00 23.22 603 THR B N 1
ATOM 2694 C CA A THR B 1 146 ? -5.239 0.836 37.955 0.50 24.01 603 THR B CA 1
ATOM 2695 C CA B THR B 1 146 ? -5.232 0.838 37.960 0.50 24.53 603 THR B CA 1
ATOM 2696 C C . THR B 1 146 ? -4.016 0.352 37.161 1.00 22.09 603 THR B C 1
ATOM 2697 O O . THR B 1 146 ? -3.849 0.822 36.033 1.00 25.94 603 THR B O 1
ATOM 2704 N N . TYR B 1 147 ? -3.200 -0.550 37.721 1.00 20.46 604 TYR B N 1
ATOM 2705 C CA . TYR B 1 147 ? -1.985 -1.095 37.048 1.00 19.91 604 TYR B CA 1
ATOM 2706 C C . TYR B 1 147 ? -2.252 -2.505 36.506 1.00 19.47 604 TYR B C 1
ATOM 2707 O O . TYR B 1 147 ? -2.253 -2.717 35.281 1.00 22.16 604 TYR B O 1
ATOM 2716 N N . SER B 1 148 ? -2.514 -3.452 37.400 1.00 19.58 605 SER B N 1
ATOM 2717 C CA . SER B 1 148 ? -2.762 -4.865 37.041 1.00 19.36 605 SER B CA 1
ATOM 2718 C C . SER B 1 148 ? -4.268 -5.015 36.798 1.00 19.40 605 SER B C 1
ATOM 2719 O O . SER B 1 148 ? -4.994 -5.669 37.583 1.00 20.44 605 SER B O 1
ATOM 2722 N N . LYS B 1 149 ? -4.732 -4.399 35.718 1.00 20.64 606 LYS B N 1
ATOM 2723 C CA . LYS B 1 149 ? -6.176 -4.320 35.431 1.00 22.03 606 LYS B CA 1
ATOM 2724 C C . LYS B 1 149 ? -6.725 -5.741 35.324 1.00 21.16 606 LYS B C 1
ATOM 2725 O O . LYS B 1 149 ? -6.208 -6.535 34.549 1.00 20.76 606 LYS B O 1
ATOM 2731 N N . PRO B 1 150 ? -7.799 -6.120 36.048 1.00 22.32 607 PRO B N 1
ATOM 2732 C CA . PRO B 1 150 ? -8.366 -7.446 35.855 1.00 23.12 607 PRO B CA 1
ATOM 2733 C C . PRO B 1 150 ? -8.865 -7.608 34.414 1.00 22.97 607 PRO B C 1
ATOM 2734 O O . PRO B 1 150 ? -9.526 -6.717 33.882 1.00 24.80 607 PRO B O 1
ATOM 2738 N N . ASP B 1 151 ? -8.587 -8.766 33.821 1.00 20.99 608 ASP B N 1
ATOM 2739 C CA . ASP B 1 151 ? -9.049 -9.097 32.452 1.00 24.65 608 ASP B CA 1
ATOM 2740 C C . ASP B 1 151 ? -10.484 -9.622 32.554 1.00 23.94 608 ASP B C 1
ATOM 2741 O O . ASP B 1 151 ? -11.068 -9.647 33.674 1.00 24.18 608 ASP B O 1
ATOM 2746 N N . SER B 1 152 ? -11.044 -10.040 31.432 1.00 28.03 609 SER B N 1
ATOM 2747 C CA . SER B 1 152 ? -12.467 -10.459 31.374 1.00 29.77 609 SER B CA 1
ATOM 2748 C C . SER B 1 152 ? -12.704 -11.739 32.199 1.00 26.55 609 SER B C 1
ATOM 2749 O O . SER B 1 152 ? -13.858 -12.013 32.498 1.00 31.78 609 SER B O 1
ATOM 2752 N N . ASN B 1 153 ? -11.656 -12.456 32.622 1.00 24.82 610 ASN B N 1
ATOM 2753 C CA . ASN B 1 153 ? -11.767 -13.667 33.475 1.00 24.93 610 ASN B CA 1
ATOM 2754 C C . ASN B 1 153 ? -11.327 -13.338 34.906 1.00 22.40 610 ASN B C 1
ATOM 2755 O O . ASN B 1 153 ? -11.166 -14.263 35.689 1.00 23.02 610 ASN B O 1
ATOM 2760 N N . GLY B 1 154 ? -11.155 -12.054 35.246 1.00 23.09 611 GLY B N 1
ATOM 2761 C CA . GLY B 1 154 ? -10.749 -11.651 36.608 1.00 23.25 611 GLY B CA 1
ATOM 2762 C C . GLY B 1 154 ? -9.280 -11.946 36.897 1.00 21.09 611 GLY B C 1
ATOM 2763 O O . GLY B 1 154 ? -8.867 -11.868 38.077 1.00 24.16 611 GLY B O 1
ATOM 2764 N N . ARG B 1 155 ? -8.472 -12.244 35.882 1.00 18.65 612 ARG B N 1
ATOM 2765 C CA . ARG B 1 155 ? -7.014 -12.432 36.111 1.00 17.35 612 ARG B CA 1
ATOM 2766 C C . ARG B 1 155 ? -6.283 -11.091 36.083 1.00 18.52 612 ARG B C 1
ATOM 2767 O O . ARG B 1 155 ? -6.525 -10.262 35.170 1.00 19.06 612 ARG B O 1
ATOM 2775 N N . LYS B 1 156 ? -5.416 -10.930 37.074 1.00 17.88 613 LYS B N 1
ATOM 2776 C CA . LYS B 1 156 ? -4.499 -9.778 37.193 1.00 16.70 613 LYS B CA 1
ATOM 2777 C C . LYS B 1 156 ? -3.078 -10.246 36.890 1.00 16.22 613 LYS B C 1
ATOM 2778 O O . LYS B 1 156 ? -2.762 -11.385 37.168 1.00 17.88 613 LYS B O 1
ATOM 2784 N N . HIS B 1 157 ? -2.257 -9.355 36.342 1.00 16.15 614 HIS B N 1
ATOM 2785 C CA . HIS B 1 157 ? -0.930 -9.723 35.803 1.00 15.78 614 HIS B CA 1
ATOM 2786 C C . HIS B 1 157 ? 0.119 -8.795 36.377 1.00 16.40 614 HIS B C 1
ATOM 2787 O O . HIS B 1 157 ? -0.045 -7.543 36.280 1.00 17.12 614 HIS B O 1
ATOM 2794 N N . MET B 1 158 ? 1.150 -9.361 36.983 1.00 15.06 615 MET B N 1
ATOM 2795 C CA . MET B 1 158 ? 2.232 -8.530 37.568 1.00 15.69 615 MET B CA 1
ATOM 2796 C C . MET B 1 158 ? 3.563 -9.177 37.204 1.00 15.20 615 MET B C 1
ATOM 2797 O O . MET B 1 158 ? 3.742 -10.336 37.498 1.00 16.42 615 MET B O 1
ATOM 2802 N N . TYR B 1 159 ? 4.481 -8.387 36.678 1.00 14.25 616 TYR B N 1
ATOM 2803 C CA . TYR B 1 159 ? 5.857 -8.836 36.446 1.00 14.70 616 TYR B CA 1
ATOM 2804 C C . TYR B 1 159 ? 6.694 -8.619 37.704 1.00 13.87 616 TYR B C 1
ATOM 2805 O O . TYR B 1 159 ? 6.470 -7.681 38.468 1.00 15.24 616 TYR B O 1
ATOM 2814 N N . VAL B 1 160 ? 7.661 -9.508 37.861 1.00 14.54 617 VAL B N 1
ATOM 2815 C CA . VAL B 1 160 ? 8.815 -9.343 38.772 1.00 14.98 617 VAL B CA 1
ATOM 2816 C C . VAL B 1 160 ? 10.023 -9.094 37.894 1.00 14.18 617 VAL B C 1
ATOM 2817 O O . VAL B 1 160 ? 10.232 -9.844 36.926 1.00 14.56 617 VAL B O 1
ATOM 2821 N N . VAL B 1 161 ? 10.681 -7.970 38.141 1.00 14.14 618 VAL B N 1
ATOM 2822 C CA . VAL B 1 161 ? 11.582 -7.355 37.151 1.00 13.78 618 VAL B CA 1
ATOM 2823 C C . VAL B 1 161 ? 12.930 -7.037 37.794 1.00 13.79 618 VAL B C 1
ATOM 2824 O O . VAL B 1 161 ? 12.956 -6.447 38.882 1.00 14.61 618 VAL B O 1
ATOM 2828 N N . ARG B 1 162 ? 14.007 -7.446 37.118 1.00 13.54 619 ARG B N 1
ATOM 2829 C CA . ARG B 1 162 ? 15.349 -6.946 37.471 1.00 13.56 619 ARG B CA 1
ATOM 2830 C C . ARG B 1 162 ? 15.474 -5.529 36.886 1.00 11.83 619 ARG B C 1
ATOM 2831 O O . ARG B 1 162 ? 15.323 -5.387 35.662 1.00 13.48 619 ARG B O 1
ATOM 2839 N N . VAL B 1 163 ? 15.701 -4.545 37.746 1.00 13.03 620 VAL B N 1
ATOM 2840 C CA . VAL B 1 163 ? 15.761 -3.126 37.321 1.00 13.04 620 VAL B CA 1
ATOM 2841 C C . VAL B 1 163 ? 17.116 -2.543 37.725 1.00 12.56 620 VAL B C 1
ATOM 2842 O O . VAL B 1 163 ? 17.506 -2.650 38.887 1.00 13.09 620 VAL B O 1
ATOM 2846 N N . LEU B 1 164 ? 17.747 -1.870 36.775 1.00 12.87 621 LEU B N 1
ATOM 2847 C CA . LEU B 1 164 ? 19.044 -1.209 37.037 1.00 13.01 621 LEU B CA 1
ATOM 2848 C C . LEU B 1 164 ? 18.731 0.179 37.596 1.00 12.12 621 LEU B C 1
ATOM 2849 O O . LEU B 1 164 ? 18.789 1.155 36.856 1.00 14.15 621 LEU B O 1
ATOM 2854 N N . THR B 1 165 ? 18.448 0.233 38.887 1.00 12.80 622 THR B N 1
ATOM 2855 C CA . THR B 1 165 ? 18.167 1.490 39.598 1.00 13.54 622 THR B CA 1
ATOM 2856 C C . THR B 1 165 ? 19.451 2.297 39.773 1.00 13.41 622 THR B C 1
ATOM 2857 O O . THR B 1 165 ? 19.387 3.522 39.810 1.00 14.01 622 THR B O 1
ATOM 2861 N N . GLY B 1 166 ? 20.605 1.636 39.890 1.00 13.43 623 GLY B N 1
ATOM 2862 C CA . GLY B 1 166 ? 21.895 2.328 40.057 1.00 14.14 623 GLY B CA 1
ATOM 2863 C C . GLY B 1 166 ? 21.828 3.408 41.121 1.00 14.27 623 GLY B C 1
ATOM 2864 O O . GLY B 1 166 ? 21.385 3.172 42.245 1.00 15.39 623 GLY B O 1
ATOM 2865 N N . VAL B 1 167 ? 22.378 4.566 40.780 1.00 14.46 624 VAL B N 1
ATOM 2866 C CA . VAL B 1 167 ? 22.396 5.758 41.665 1.00 14.91 624 VAL B CA 1
ATOM 2867 C C . VAL B 1 167 ? 21.193 6.640 41.290 1.00 14.67 624 VAL B C 1
ATOM 2868 O O . VAL B 1 167 ? 20.987 6.932 40.104 1.00 15.05 624 VAL B O 1
ATOM 2872 N N . PHE B 1 168 ? 20.392 6.967 42.285 1.00 14.73 625 PHE B N 1
ATOM 2873 C CA . PHE B 1 168 ? 19.082 7.580 42.035 1.00 14.96 625 PHE B CA 1
ATOM 2874 C C . PHE B 1 168 ? 18.910 8.839 42.880 1.00 14.94 625 PHE B C 1
ATOM 2875 O O . PHE B 1 168 ? 19.561 9.045 43.895 1.00 16.25 625 PHE B O 1
ATOM 2883 N N . THR B 1 169 ? 17.938 9.624 42.475 1.00 16.29 626 THR B N 1
ATOM 2884 C CA . THR B 1 169 ? 17.552 10.863 43.166 1.00 16.47 626 THR B CA 1
ATOM 2885 C C . THR B 1 169 ? 16.028 10.969 43.092 1.00 15.41 626 THR B C 1
ATOM 2886 O O . THR B 1 169 ? 15.392 10.252 42.321 1.00 15.27 626 THR B O 1
ATOM 2890 N N . LYS B 1 170 ? 15.462 11.917 43.819 1.00 16.08 627 LYS B N 1
ATOM 2891 C CA A LYS B 1 170 ? 14.006 12.167 43.762 0.50 16.06 627 LYS B CA 1
ATOM 2892 C CA B LYS B 1 170 ? 14.009 12.156 43.754 0.50 15.93 627 LYS B CA 1
ATOM 2893 C C . LYS B 1 170 ? 13.654 12.731 42.387 1.00 15.95 627 LYS B C 1
ATOM 2894 O O . LYS B 1 170 ? 14.225 13.758 41.971 1.00 17.99 627 LYS B O 1
ATOM 2905 N N . GLY B 1 171 ? 12.718 12.120 41.710 1.00 14.89 628 GLY B N 1
ATOM 2906 C CA . GLY B 1 171 ? 12.336 12.603 40.387 1.00 14.79 628 GLY B CA 1
ATOM 2907 C C . GLY B 1 171 ? 11.390 13.788 40.420 1.00 15.01 628 GLY B C 1
ATOM 2908 O O . GLY B 1 171 ? 11.081 14.319 41.498 1.00 17.34 628 GLY B O 1
ATOM 2909 N N . ARG B 1 172 ? 11.010 14.188 39.224 1.00 14.81 629 ARG B N 1
ATOM 2910 C CA A ARG B 1 172 ? 10.052 15.301 39.019 0.25 16.19 629 ARG B CA 1
ATOM 2911 C CA B ARG B 1 172 ? 10.106 15.337 38.972 0.50 15.54 629 ARG B CA 1
ATOM 2912 C CA C ARG B 1 172 ? 10.042 15.295 39.028 0.25 15.65 629 ARG B CA 1
ATOM 2913 C C . ARG B 1 172 ? 9.270 15.026 37.735 1.00 14.98 629 ARG B C 1
ATOM 2914 O O . ARG B 1 172 ? 9.802 14.432 36.820 1.00 15.10 629 ARG B O 1
ATOM 2936 N N . ALA B 1 173 ? 8.018 15.468 37.720 1.00 15.19 630 ALA B N 1
ATOM 2937 C CA . ALA B 1 173 ? 7.066 15.144 36.646 1.00 16.11 630 ALA B CA 1
ATOM 2938 C C . ALA B 1 173 ? 7.589 15.501 35.258 1.00 16.34 630 ALA B C 1
ATOM 2939 O O . ALA B 1 173 ? 7.269 14.802 34.270 1.00 19.81 630 ALA B O 1
ATOM 2941 N N . GLY B 1 174 ? 8.344 16.590 35.143 1.00 17.71 631 GLY B N 1
ATOM 2942 C CA . GLY B 1 174 ? 8.808 17.015 33.806 1.00 20.21 631 GLY B CA 1
ATOM 2943 C C . GLY B 1 174 ? 9.925 16.168 33.199 1.00 19.74 631 GLY B C 1
ATOM 2944 O O . GLY B 1 174 ? 10.206 16.341 31.998 1.00 22.83 631 GLY B O 1
ATOM 2945 N N . LEU B 1 175 ? 10.517 15.223 33.935 1.00 16.88 632 LEU B N 1
ATOM 2946 C CA . LEU B 1 175 ? 11.698 14.502 33.398 1.00 16.02 632 LEU B CA 1
ATOM 2947 C C . LEU B 1 175 ? 11.325 13.622 32.201 1.00 15.80 632 LEU B C 1
ATOM 2948 O O . LEU B 1 175 ? 10.366 12.847 32.323 1.00 17.88 632 LEU B O 1
ATOM 2953 N N . VAL B 1 176 ? 12.120 13.643 31.131 1.00 17.29 633 VAL B N 1
ATOM 2954 C CA . VAL B 1 176 ? 12.037 12.604 30.056 1.00 20.12 633 VAL B CA 1
ATOM 2955 C C . VAL B 1 176 ? 13.303 11.735 30.061 1.00 19.42 633 VAL B C 1
ATOM 2956 O O . VAL B 1 176 ? 13.297 10.724 29.345 1.00 21.65 633 VAL B O 1
ATOM 2960 N N . THR B 1 177 ? 14.337 12.134 30.814 1.00 20.68 634 THR B N 1
ATOM 2961 C CA . THR B 1 177 ? 15.577 11.363 31.132 1.00 21.65 634 THR B CA 1
ATOM 2962 C C . THR B 1 177 ? 15.867 11.590 32.612 1.00 20.61 634 THR B C 1
ATOM 2963 O O . THR B 1 177 ? 15.401 12.605 33.129 1.00 21.82 634 THR B O 1
ATOM 2967 N N . PRO B 1 178 ? 16.687 10.758 33.325 1.00 22.55 635 PRO B N 1
ATOM 2968 C CA . PRO B 1 178 ? 17.034 11.116 34.693 1.00 20.11 635 PRO B CA 1
ATOM 2969 C C . PRO B 1 178 ? 17.817 12.424 34.650 1.00 19.26 635 PRO B C 1
ATOM 2970 O O . PRO B 1 178 ? 18.482 12.768 33.645 1.00 20.58 635 PRO B O 1
ATOM 2974 N N . PRO B 1 179 ? 17.794 13.170 35.769 1.00 20.18 636 PRO B N 1
ATOM 2975 C CA . PRO B 1 179 ? 18.486 14.425 35.834 1.00 18.26 636 PRO B CA 1
ATOM 2976 C C . PRO B 1 179 ? 19.990 14.177 35.886 1.00 15.83 636 PRO B C 1
ATOM 2977 O O . PRO B 1 179 ? 20.497 13.099 36.264 1.00 15.82 636 PRO B O 1
ATOM 2981 N N . PRO B 1 180 ? 20.759 15.215 35.532 1.00 15.57 637 PRO B N 1
ATOM 2982 C CA . PRO B 1 180 ? 22.195 15.177 35.764 1.00 13.85 637 PRO B CA 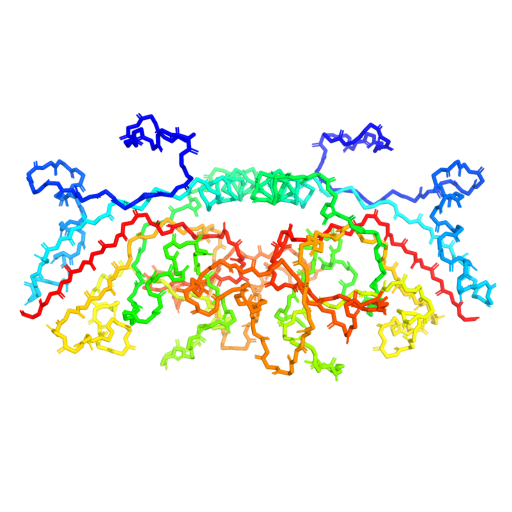1
ATOM 2983 C C . PRO B 1 180 ? 22.474 15.152 37.265 1.00 14.13 637 PRO B C 1
ATOM 2984 O O . PRO B 1 180 ? 21.784 15.768 38.048 1.00 16.68 637 PRO B O 1
ATOM 2988 N N . LYS B 1 181 ? 23.615 14.587 37.630 1.00 14.26 638 LYS B N 1
ATOM 2989 C CA A LYS B 1 181 ? 24.090 14.674 39.033 0.50 14.54 638 LYS B CA 1
ATOM 2990 C CA B LYS B 1 181 ? 24.140 14.642 39.021 0.50 14.48 638 LYS B CA 1
ATOM 2991 C C . LYS B 1 181 ? 24.600 16.079 39.324 1.00 14.22 638 LYS B C 1
ATOM 2992 O O . LYS B 1 181 ? 24.512 16.478 40.465 1.00 16.15 638 LYS B O 1
ATOM 3003 N N . ASN B 1 182 ? 25.102 16.729 38.292 1.00 14.81 639 ASN B N 1
ATOM 3004 C CA . ASN B 1 182 ? 25.775 18.033 38.419 1.00 15.31 639 ASN B CA 1
ATOM 3005 C C . ASN B 1 182 ? 25.293 18.908 37.289 1.00 14.25 639 ASN B C 1
ATOM 3006 O O . ASN B 1 182 ? 25.467 18.558 36.131 1.00 15.61 639 ASN B O 1
ATOM 3011 N N . PRO B 1 183 ? 24.689 20.079 37.583 1.00 16.04 640 PRO B N 1
ATOM 3012 C CA . PRO B 1 183 ? 24.084 20.873 36.519 1.00 16.60 640 PRO B CA 1
ATOM 3013 C C . PRO B 1 183 ? 25.109 21.428 35.521 1.00 16.23 640 PRO B C 1
ATOM 3014 O O . PRO B 1 183 ? 24.746 21.776 34.420 1.00 19.43 640 PRO B O 1
ATOM 3018 N N . HIS B 1 184 ? 26.397 21.418 35.890 1.00 15.01 641 HIS B N 1
ATOM 3019 C CA . HIS B 1 184 ? 27.468 21.927 34.999 1.00 16.80 641 HIS B CA 1
ATOM 3020 C C . HIS B 1 184 ? 28.036 20.818 34.125 1.00 16.94 641 HIS B C 1
ATOM 3021 O O . HIS B 1 184 ? 28.874 21.113 33.269 1.00 20.16 641 HIS B O 1
ATOM 3028 N N . ASN B 1 185 ? 27.541 19.601 34.294 1.00 16.50 642 ASN B N 1
ATOM 3029 C CA . ASN B 1 185 ? 27.912 18.452 33.442 1.00 17.39 642 ASN B CA 1
ATOM 3030 C C . ASN B 1 185 ? 26.623 17.714 33.106 1.00 16.25 642 ASN B C 1
ATOM 3031 O O . ASN B 1 185 ? 26.313 16.648 33.650 1.00 18.90 642 ASN B O 1
ATOM 3036 N N . PRO B 1 186 ? 25.827 18.275 32.190 1.00 17.49 643 PRO B N 1
ATOM 3037 C CA . PRO B 1 186 ? 24.468 17.801 32.000 1.00 18.80 643 PRO B CA 1
ATOM 3038 C C . PRO B 1 186 ? 24.347 16.368 31.470 1.00 19.06 643 PRO B C 1
ATOM 3039 O O . PRO B 1 186 ? 23.281 15.803 31.556 1.00 19.98 643 PRO B O 1
ATOM 3043 N N . THR B 1 187 ? 25.419 15.788 30.940 1.00 18.03 644 THR B N 1
ATOM 3044 C CA . THR B 1 187 ? 25.326 14.453 30.310 1.00 18.91 644 THR B CA 1
ATOM 3045 C C . THR B 1 187 ? 25.677 13.344 31.294 1.00 16.66 644 THR B C 1
ATOM 3046 O O . THR B 1 187 ? 25.488 12.203 30.908 1.00 19.59 644 THR B O 1
ATOM 3050 N N . ASP B 1 188 ? 26.128 13.640 32.504 1.00 15.84 645 ASP B N 1
ATOM 3051 C CA . ASP B 1 188 ? 26.489 12.602 33.503 1.00 17.06 645 ASP B CA 1
ATOM 3052 C C . ASP B 1 188 ? 25.269 12.401 34.408 1.00 15.43 645 ASP B C 1
ATOM 3053 O O . ASP B 1 188 ? 25.065 13.145 35.361 1.00 16.17 645 ASP B O 1
ATOM 3058 N N . LEU B 1 189 ? 24.493 11.370 34.121 1.00 15.25 646 LEU B N 1
ATOM 3059 C CA . LEU B 1 189 ? 23.115 11.283 34.641 1.00 15.47 646 LEU B CA 1
ATOM 3060 C C . LEU B 1 189 ? 23.067 10.378 35.870 1.00 15.10 646 LEU B C 1
ATOM 3061 O O . LEU B 1 189 ? 23.810 9.368 35.963 1.00 15.29 646 LEU B O 1
ATOM 3066 N N . PHE B 1 190 ? 22.063 10.626 36.716 1.00 14.48 647 PHE B N 1
ATOM 3067 C CA . PHE B 1 190 ? 21.551 9.553 37.603 1.00 14.48 647 PHE B CA 1
ATOM 3068 C C . PHE B 1 190 ? 21.033 8.404 36.741 1.00 12.60 647 PHE B C 1
ATOM 3069 O O . PHE B 1 190 ? 20.654 8.599 35.580 1.00 14.68 647 PHE B O 1
ATOM 3077 N N . ASP B 1 191 ? 21.034 7.195 37.292 1.00 13.11 648 ASP B N 1
ATOM 3078 C CA . ASP B 1 191 ? 20.554 6.015 36.543 1.00 13.05 648 ASP B CA 1
ATOM 3079 C C . ASP B 1 191 ? 19.031 5.919 36.561 1.00 12.59 648 ASP B C 1
ATOM 3080 O O . ASP B 1 191 ? 18.470 5.395 35.579 1.00 14.26 648 ASP B O 1
ATOM 3085 N N . SER B 1 192 ? 18.407 6.371 37.643 1.00 12.43 649 SER B N 1
ATOM 3086 C CA . SER B 1 192 ? 16.952 6.277 37.794 1.00 12.69 649 SER B CA 1
ATOM 3087 C C . SER B 1 192 ? 16.496 7.354 38.761 1.00 13.21 649 SER B C 1
ATOM 3088 O O . SER B 1 192 ? 17.335 8.053 39.343 1.00 14.15 649 SER B O 1
ATOM 3091 N N . VAL B 1 193 ? 15.187 7.482 38.909 1.00 12.95 650 VAL B N 1
ATOM 3092 C CA . VAL B 1 193 ? 14.647 8.388 39.951 1.00 13.46 650 VAL B CA 1
ATOM 3093 C C . VAL B 1 193 ? 13.628 7.626 40.790 1.00 13.35 650 VAL B C 1
ATOM 3094 O O . VAL B 1 193 ? 13.148 6.545 40.392 1.00 14.09 650 VAL B O 1
ATOM 3098 N N . THR B 1 194 ? 13.339 8.191 41.940 1.00 14.73 651 THR B N 1
ATOM 3099 C CA . THR B 1 194 ? 12.427 7.586 42.918 1.00 14.64 651 THR B CA 1
ATOM 3100 C C . THR B 1 194 ? 11.481 8.665 43.453 1.00 14.04 651 THR B C 1
ATOM 3101 O O . THR B 1 194 ? 11.654 9.871 43.195 1.00 16.27 651 THR B O 1
ATOM 3105 N N . ASN B 1 195 ? 10.513 8.237 44.244 1.00 15.14 652 ASN B N 1
ATOM 3106 C CA . ASN B 1 195 ? 9.598 9.162 44.937 1.00 16.29 652 ASN B CA 1
ATOM 3107 C C . ASN B 1 195 ? 10.267 9.755 46.174 1.00 18.37 652 ASN B C 1
ATOM 3108 O O . ASN B 1 195 ? 9.931 10.880 46.545 1.00 21.65 652 ASN B O 1
ATOM 3113 N N . ASN B 1 196 ? 11.173 9.023 46.813 1.00 18.41 653 ASN B N 1
ATOM 3114 C CA . ASN B 1 196 ? 11.755 9.430 48.113 1.00 21.54 653 ASN B CA 1
ATOM 3115 C C . ASN B 1 196 ? 13.064 8.659 48.273 1.00 20.27 653 ASN B C 1
ATOM 3116 O O . ASN B 1 196 ? 13.030 7.425 48.296 1.00 21.86 653 ASN B O 1
ATOM 3121 N N . THR B 1 197 ? 14.197 9.333 48.387 1.00 21.35 654 THR B N 1
ATOM 3122 C CA . THR B 1 197 ? 15.510 8.637 48.402 1.00 22.71 654 THR B CA 1
ATOM 3123 C C . THR B 1 197 ? 15.727 7.928 49.738 1.00 26.70 654 THR B C 1
ATOM 3124 O O . THR B 1 197 ? 16.467 6.932 49.745 1.00 31.63 654 THR B O 1
ATOM 3128 N N . ARG B 1 198 ? 15.146 8.431 50.829 1.00 28.08 655 ARG B N 1
ATOM 3129 C CA . ARG B 1 198 ? 15.339 7.869 52.195 1.00 32.76 655 ARG B CA 1
ATOM 3130 C C . ARG B 1 198 ? 14.491 6.597 52.309 1.00 31.28 655 ARG B C 1
ATOM 3131 O O . ARG B 1 198 ? 14.926 5.637 52.965 1.00 38.77 655 ARG B O 1
ATOM 3134 N N . SER B 1 199 ? 13.339 6.576 51.646 1.00 27.75 656 SER B N 1
ATOM 3135 C CA A SER B 1 199 ? 12.346 5.475 51.748 0.50 26.53 656 SER B CA 1
ATOM 3136 C CA B SER B 1 199 ? 12.344 5.479 51.748 0.50 26.39 656 SER B CA 1
ATOM 3137 C C . SER B 1 199 ? 11.718 5.231 50.379 1.00 23.34 656 SER B C 1
ATOM 3138 O O . SER B 1 199 ? 10.549 5.540 50.145 1.00 23.16 656 SER B O 1
ATOM 3143 N N . PRO B 1 200 ? 12.482 4.688 49.413 1.00 21.51 657 PRO B N 1
ATOM 3144 C CA . PRO B 1 200 ? 11.969 4.517 48.061 1.00 19.50 657 PRO B CA 1
ATOM 3145 C C . PRO B 1 200 ? 10.829 3.491 48.015 1.00 19.85 657 PRO B C 1
ATOM 3146 O O . PRO B 1 200 ? 10.926 2.363 48.567 1.00 23.96 657 PRO B O 1
ATOM 3150 N N . LYS B 1 201 ? 9.766 3.866 47.305 1.00 18.92 658 LYS B N 1
ATOM 3151 C CA . LYS B 1 201 ? 8.642 2.931 47.071 1.00 19.74 658 LYS B CA 1
ATOM 3152 C C . LYS B 1 201 ? 8.396 2.712 45.584 1.00 17.23 658 LYS B C 1
ATOM 3153 O O . LYS B 1 201 ? 7.746 1.725 45.218 1.00 18.16 658 LYS B O 1
ATOM 3159 N N . LEU B 1 202 ? 8.952 3.550 44.739 1.00 15.94 659 LEU B N 1
ATOM 3160 C CA . LEU B 1 202 ? 8.851 3.367 43.291 1.00 16.29 659 LEU B CA 1
ATOM 3161 C C . LEU B 1 202 ? 10.149 3.850 42.665 1.00 15.00 659 LEU B C 1
ATOM 3162 O O . LEU B 1 202 ? 10.820 4.722 43.225 1.00 15.53 659 LEU B O 1
ATOM 3167 N N . PHE B 1 203 ? 10.432 3.316 41.499 1.00 14.29 660 PHE B N 1
ATOM 3168 C CA . PHE B 1 203 ? 11.559 3.779 40.670 1.00 13.59 660 PHE B CA 1
ATOM 3169 C C . PHE B 1 203 ? 11.058 3.974 39.247 1.00 13.42 660 PHE B C 1
ATOM 3170 O O . PHE B 1 203 ? 10.181 3.184 38.783 1.00 16.04 660 PHE B O 1
ATOM 3178 N N . VAL B 1 204 ? 11.639 4.947 38.573 1.00 13.49 661 VAL B N 1
ATOM 3179 C CA . VAL B 1 204 ? 11.302 5.254 37.173 1.00 14.46 661 VAL B CA 1
ATOM 3180 C C . VAL B 1 204 ? 12.568 5.093 36.361 1.00 14.30 661 VAL B C 1
ATOM 3181 O O . VAL B 1 204 ? 13.608 5.693 36.754 1.00 15.01 661 VAL B O 1
ATOM 3185 N N . VAL B 1 205 ? 12.486 4.368 35.266 1.00 15.68 662 VAL B N 1
ATOM 3186 C CA . VAL B 1 205 ? 13.656 4.270 34.354 1.00 16.55 662 VAL B CA 1
ATOM 3187 C C . VAL B 1 205 ? 13.217 4.783 32.983 1.00 15.01 662 VAL B C 1
ATOM 3188 O O . VAL B 1 205 ? 12.028 4.778 32.621 1.00 16.58 662 VAL B O 1
ATOM 3192 N N . PHE B 1 206 ? 14.188 5.307 32.274 1.00 15.22 663 PHE B N 1
ATOM 3193 C CA . PHE B 1 206 ? 13.969 6.153 31.089 1.00 14.34 663 PHE B CA 1
ATOM 3194 C C . PHE B 1 206 ? 14.672 5.596 29.858 1.00 14.24 663 PHE B C 1
ATOM 3195 O O . PHE B 1 206 ? 14.639 6.243 28.822 1.00 15.45 663 PHE B O 1
ATOM 3203 N N . PHE B 1 207 ? 15.279 4.406 29.963 1.00 15.22 664 PHE B N 1
ATOM 3204 C CA . PHE B 1 207 ? 15.994 3.803 28.817 1.00 16.11 664 PHE B CA 1
ATOM 3205 C C . PHE B 1 207 ? 15.570 2.360 28.581 1.00 14.70 664 PHE B C 1
ATOM 3206 O O . PHE B 1 207 ? 15.163 1.659 29.517 1.00 17.74 664 PHE B O 1
ATOM 3214 N N . ASP B 1 208 ? 15.656 1.962 27.320 1.00 15.37 665 ASP B N 1
ATOM 3215 C CA . ASP B 1 208 ? 15.404 0.576 26.895 1.00 16.87 665 ASP B CA 1
ATOM 3216 C C . ASP B 1 208 ? 16.453 -0.320 27.540 1.00 16.28 665 ASP B C 1
ATOM 3217 O O . ASP B 1 208 ? 17.639 0.062 27.729 1.00 17.26 665 ASP B O 1
ATOM 3222 N N . ASN B 1 209 ? 16.021 -1.529 27.829 1.00 18.14 666 ASN B N 1
ATOM 3223 C CA . ASN B 1 209 ? 16.958 -2.596 28.273 1.00 18.50 666 ASN B CA 1
ATOM 3224 C C . ASN B 1 209 ? 17.592 -2.227 29.635 1.00 16.04 666 ASN B C 1
ATOM 3225 O O . ASN B 1 209 ? 18.633 -2.804 30.016 1.00 18.07 666 ASN B O 1
ATOM 3230 N N . GLN B 1 210 ? 16.924 -1.402 30.442 1.00 14.89 667 GLN B N 1
ATOM 3231 C CA . GLN B 1 210 ? 17.290 -1.126 31.839 1.00 13.44 667 GLN B CA 1
ATOM 3232 C C . GLN B 1 210 ? 16.471 -1.965 32.839 1.00 13.37 667 GLN B C 1
ATOM 3233 O O . GLN B 1 210 ? 16.657 -1.865 34.046 1.00 14.80 667 GLN B O 1
ATOM 3239 N N . ALA B 1 211 ? 15.604 -2.833 32.322 1.00 13.34 668 ALA B N 1
ATOM 3240 C CA . ALA B 1 211 ? 14.670 -3.627 33.140 1.00 14.50 668 ALA B CA 1
ATOM 3241 C C . ALA B 1 211 ? 14.444 -4.923 32.385 1.00 16.27 668 ALA B C 1
ATOM 3242 O O . ALA B 1 211 ? 14.145 -4.868 31.194 1.00 21.59 668 ALA B O 1
ATOM 3244 N N . TYR B 1 212 ? 14.628 -6.055 33.055 1.00 13.30 669 TYR B N 1
ATOM 3245 C CA . TYR B 1 212 ? 14.399 -7.381 32.461 1.00 13.61 669 TYR B CA 1
ATOM 3246 C C . TYR B 1 212 ? 13.192 -8.017 33.134 1.00 13.26 669 TYR B C 1
ATOM 3247 O O . TYR B 1 212 ? 13.228 -8.244 34.327 1.00 14.51 669 TYR B O 1
ATOM 3256 N N . PRO B 1 213 ? 12.098 -8.264 32.387 1.00 14.38 670 PRO B N 1
ATOM 3257 C CA . PRO B 1 213 ? 10.938 -8.963 32.940 1.00 14.66 670 PRO B CA 1
ATOM 3258 C C . PRO B 1 213 ? 11.343 -10.422 33.200 1.00 13.23 670 PRO B C 1
ATOM 3259 O O . PRO B 1 213 ? 11.544 -11.186 32.245 1.00 15.79 670 PRO B O 1
ATOM 3263 N N . GLU B 1 214 ? 11.423 -10.793 34.473 1.00 13.16 671 GLU B N 1
ATOM 3264 C CA . GLU B 1 214 ? 11.962 -12.112 34.843 1.00 13.93 671 GLU B CA 1
ATOM 3265 C C . GLU B 1 214 ? 10.864 -13.132 35.143 1.00 14.10 671 GLU B C 1
ATOM 3266 O O . GLU B 1 214 ? 11.008 -14.308 34.797 1.00 15.04 671 GLU B O 1
ATOM 3272 N N . TYR B 1 215 ? 9.805 -12.707 35.819 1.00 13.95 672 TYR B N 1
ATOM 3273 C CA . TYR B 1 215 ? 8.665 -13.596 36.141 1.00 14.35 672 TYR B CA 1
ATOM 3274 C C . TYR B 1 215 ? 7.376 -12.868 35.841 1.00 14.00 672 TYR B C 1
ATOM 3275 O O . TYR B 1 215 ? 7.293 -11.644 35.991 1.00 14.60 672 TYR B O 1
ATOM 3284 N N . LEU B 1 216 ? 6.381 -13.640 35.428 1.00 13.54 673 LEU B N 1
ATOM 3285 C CA . LEU B 1 216 ? 4.988 -13.153 35.291 1.00 13.93 673 LEU B CA 1
ATOM 3286 C C . LEU B 1 216 ? 4.128 -13.870 36.318 1.00 13.80 673 LEU B C 1
ATOM 3287 O O . LEU B 1 216 ? 4.071 -15.130 36.285 1.00 14.77 673 LEU B O 1
ATOM 3292 N N . ILE B 1 217 ? 3.560 -13.113 37.253 1.00 14.95 674 ILE B N 1
ATOM 3293 C CA . ILE B 1 217 ? 2.595 -13.648 38.246 1.00 14.99 674 ILE B CA 1
ATOM 3294 C C . ILE B 1 217 ? 1.197 -13.393 37.695 1.00 15.34 674 ILE B C 1
ATOM 3295 O O . ILE B 1 217 ? 0.830 -12.234 37.450 1.00 16.34 674 ILE B O 1
ATOM 3300 N N . THR B 1 218 ? 0.418 -14.449 37.525 1.00 14.80 675 THR B N 1
ATOM 3301 C CA . THR B 1 218 ? -1.021 -14.331 37.222 1.00 15.21 675 THR B CA 1
ATOM 3302 C C . THR B 1 218 ? -1.747 -14.607 38.532 1.00 14.96 675 THR B C 1
ATOM 3303 O O . THR B 1 218 ? -1.431 -15.629 39.180 1.00 15.41 675 THR B O 1
ATOM 3307 N N . PHE B 1 219 ? -2.692 -13.752 38.914 1.00 15.87 676 PHE B N 1
ATOM 3308 C CA . PHE B 1 219 ? -3.314 -13.850 40.249 1.00 16.37 676 PHE B CA 1
ATOM 3309 C C . PHE B 1 219 ? -4.757 -13.370 40.167 1.00 16.48 676 PHE B C 1
ATOM 3310 O O . PHE B 1 219 ? -5.155 -12.743 39.165 1.00 16.91 676 PHE B O 1
ATOM 3318 N N . THR B 1 220 ? -5.517 -13.730 41.200 1.00 16.78 677 THR B N 1
ATOM 3319 C CA . THR B 1 220 ? -6.941 -13.339 41.296 1.00 18.13 677 THR B CA 1
ATOM 3320 C C . THR B 1 220 ? -7.256 -12.894 42.719 1.00 19.66 677 THR B C 1
ATOM 3321 O O . THR B 1 220 ? -6.494 -13.179 43.641 1.00 20.38 677 THR B O 1
ATOM 3325 N N . ALA B 1 221 ? -8.428 -12.308 42.895 1.00 21.94 678 ALA B N 1
ATOM 3326 C CA . ALA B 1 221 ? -9.027 -12.073 44.228 1.00 26.10 678 ALA B CA 1
ATOM 3327 C C . ALA B 1 221 ? -9.544 -13.410 44.766 1.00 32.30 678 ALA B C 1
ATOM 3328 O O . ALA B 1 221 ? -9.614 -14.397 44.010 1.00 29.42 678 ALA B O 1
#

GO terms:
  GO:1990404 NAD+-protein mono-ADP-ribosyltransferase activity (F, IDA)
  GO:0005515 protein binding (F, IPI)
  GO:0005634 nucleus (C, IC)
  GO:0070403 NAD+ binding (F, IMP)
  GO:0003714 transcription corepressor activity (F, IMP)
  GO:0003950 NAD+ poly-ADP-ribosyltransferase activity (F, IMP)
  GO:0070212 protein poly-ADP-ribosylation (P, IMP)
  GO:0000122 negative regulation of transcription by RNA polymerase II (P, IMP)

B-factor: mean 23.99, std 10.27, range [11.83, 90.82]